Protein AF-0000000085123491 (afdb_homodimer)

InterPro domains:
  IPR000415 Nitroreductase-like [G3DSA:3.40.109.10] (1-186)
  IPR000415 Nitroreductase-like [SSF55469] (12-204)
  IPR012825 5,6-dimethylbenzimidazole synthase BluB [TIGR02476] (4-202)
  IPR029479 Nitroreductase [PF00881] (16-180)
  IPR050627 Nitroreductase/BluB [PTHR23026] (12-204)

pLDDT: mean 93.51, std 7.37, range [61.75, 98.94]

Radius of gyration: 20.5 Å; Cα contacts (8 Å, |Δi|>4): 809; chains: 2; bounding box: 44×56×48 Å

Sequence (414 aa):
MREFTSADIACLDEIIKARRDVRGNRFLDKKIDDETLDKLLQAACDAPSVGFSQPWKFVIVKDAKKRDEIYQDFLKENEKAKEIFKDKELYSKLKLEGIKESYLNIAVLYEKSDKRVLGQTSQKKMGEYSVVCAIQNFWLMARAHNIGVGWVSILKPKRVKKILNIEKNHKLIAYLTVGYVDEFLDEPELLTLDWEKRKSMKDIKVIMREFTSADIACLDEIIKARRDVRGNRFLDKKIDDETLDKLLQAACDAPSVGFSQPWKFVIVKDAKKRDEIYQDFLKENEKAKEIFKDKELYSKLKLEGIKESYLNIAVLYEKSDKRVLGQTSQKKMGEYSVVCAIQNFWLMARAHNIGVGWVSILKPKRVKKILNIEKNHKLIAYLTVGYVDEFLDEPELLTLDWEKRKSMKDIKVI

Organism: Arcobacter nitrofigilis (strain ATCC 33309 / DSM 7299 / CCUG 15893 / LMG 7604 / NCTC 12251 / CI) (NCBI:txid572480)

Nearest PDB structures (foldseek):
  2isj-assembly1_A  TM=9.603E-01  e=1.597E-22  Sinorhizobium meliloti
  5ko7-assembly1_B  TM=8.025E-01  e=4.232E-11  Haliscomenobacter hydrossis DSM 1100
  8cqs-assembly1_A  TM=6.657E-01  e=4.304E-07  Bacteroides thetaiotaomicron
  3hj9-assembly1_B  TM=6.552E-01  e=6.774E-06  Cupriavidus pinatubonensis JMP134
  7ly7-assembly1_B  TM=6.505E-01  e=2.384E-05  Thermoactinomyces vulgaris

Solvent-accessible surface area (backbone atoms only — not comparable to full-atom values): 22062 Å² total; per-residue (Å²): 115,95,79,56,46,72,67,50,38,51,49,48,50,52,46,48,60,58,51,57,74,42,45,38,94,35,48,32,99,44,85,78,53,69,68,60,52,48,52,28,51,48,43,17,68,48,35,66,31,53,61,58,56,68,35,45,35,38,36,54,45,68,54,63,67,58,39,49,55,48,45,51,44,26,52,57,42,44,53,57,46,46,65,72,41,60,86,42,80,55,57,80,67,61,55,73,49,20,66,75,49,23,56,32,32,35,43,33,25,29,47,66,67,94,58,91,46,58,36,36,81,55,30,66,60,40,51,53,47,20,34,36,26,15,50,43,36,23,49,48,45,28,36,30,71,56,28,38,39,15,78,57,39,44,38,53,62,71,57,53,34,60,73,67,67,54,58,87,66,45,43,80,74,44,38,32,22,34,24,33,44,80,68,60,65,88,55,56,63,50,51,76,62,64,69,42,74,87,81,52,68,75,78,27,54,39,117,111,94,79,58,46,73,66,51,37,50,48,50,52,50,45,50,61,58,49,57,75,44,45,38,92,33,47,32,98,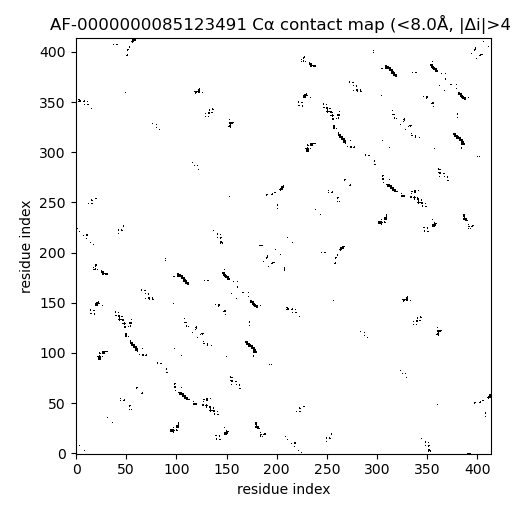42,86,77,52,68,68,60,52,48,52,28,52,49,43,16,70,49,35,67,32,52,62,59,56,67,35,45,35,38,36,53,45,69,55,64,67,59,37,48,54,48,44,52,44,26,53,58,43,43,53,56,47,46,66,74,40,60,86,43,81,55,56,81,66,61,55,73,50,21,65,75,47,22,55,33,31,35,43,32,26,28,47,68,68,95,57,90,45,59,37,37,81,55,31,67,61,41,50,55,46,19,35,35,24,13,50,42,37,22,50,48,46,28,35,30,70,56,28,38,38,16,76,58,39,44,38,53,61,71,57,51,32,58,76,68,68,54,59,86,65,45,43,78,74,45,38,32,22,33,23,33,43,80,68,61,66,90,55,57,64,51,52,74,62,64,71,42,74,86,82,52,68,75,77,27,52,41,118

Secondary structure (DSSP, 8-state):
-PPP-HHHHHHHHHHHHH--B--SS-B-S-PPPHHHHHHHHHHHHTS--GGG---EEEEEE--HHHHHHHHHHHHHHHHHHHHHTTT-GGGGG----HHHHSSEEEEEEEE--SS--TTTTT-TTHHHHHHHHHHHHHHHHHHHTTEEEEEE-SS-HHHHHHHHT--TTEEEEEEEEEEEBS---SS-HHHHTTSSPPPPHHHHEE-/-PPP-HHHHHHHHHHHHH--B--SS-B-S-PPPHHHHHHHHHHHHTS--GGG---EEEEEE--HHHHHHHHHHHHHHHHHHHHHTTT-GGGGG----HHHHSSEEEEEEEE--SS--TTTTT-TTHHHHHHHHHHHHHHHHHHHTTEEEEEE-SS-HHHHHHHHT--TTEEEEEEEEEEEBS---SS-HHHHTTSSPPPPHHHHEE-

Structure (mmCIF, N/CA/C/O backbone):
data_AF-0000000085123491-model_v1
#
loop_
_entity.id
_entity.type
_entity.pdbx_description
1 polymer 'Cob(II)yrinic acid a,c-diamide reductase'
#
loop_
_atom_site.group_PDB
_atom_site.id
_atom_site.type_symbol
_atom_site.label_atom_id
_atom_site.label_alt_id
_atom_site.label_comp_id
_atom_site.label_asym_id
_atom_site.label_entity_id
_atom_site.label_seq_id
_atom_site.pdbx_PDB_ins_code
_atom_site.Cartn_x
_atom_site.Cartn_y
_atom_site.Cartn_z
_atom_site.occupancy
_atom_site.B_iso_or_equiv
_atom_site.auth_seq_id
_atom_site.auth_comp_id
_atom_site.auth_asym_id
_atom_site.auth_atom_id
_atom_site.pdbx_PDB_model_num
ATOM 1 N N . MET A 1 1 ? -7.727 6.301 23.422 1 73.69 1 MET A N 1
ATOM 2 C CA . MET A 1 1 ? -7.062 5.801 22.219 1 73.69 1 MET A CA 1
ATOM 3 C C . MET A 1 1 ? -6.145 4.629 22.562 1 73.69 1 MET A C 1
ATOM 5 O O . MET A 1 1 ? -5.52 4.609 23.625 1 73.69 1 MET A O 1
ATOM 9 N N . ARG A 1 2 ? -6.305 3.611 21.719 1 82.94 2 ARG A N 1
ATOM 10 C CA . ARG A 1 2 ? -5.43 2.465 21.938 1 82.94 2 ARG A CA 1
ATOM 11 C C . ARG A 1 2 ? -3.965 2.852 21.766 1 82.94 2 ARG A C 1
ATOM 13 O O . ARG A 1 2 ? -3.594 3.455 20.75 1 82.94 2 ARG A O 1
ATOM 20 N N . GLU A 1 3 ? -3.145 2.633 22.812 1 93.56 3 GLU A N 1
ATOM 21 C CA . GLU A 1 3 ? -1.7 2.82 22.719 1 93.56 3 GLU A CA 1
ATOM 22 C C . GLU A 1 3 ? -0.986 1.492 22.484 1 93.56 3 GLU A C 1
ATOM 24 O O . GLU A 1 3 ? -1.314 0.484 23.109 1 93.56 3 GLU A O 1
ATOM 29 N N . PHE A 1 4 ? -0.039 1.528 21.625 1 98.12 4 PHE A N 1
ATOM 30 C CA . PHE A 1 4 ? 0.685 0.306 21.297 1 98.12 4 PHE A CA 1
ATOM 31 C C . PHE A 1 4 ? 2.029 0.264 22.016 1 98.12 4 PHE A C 1
ATOM 33 O O . PHE A 1 4 ? 2.619 1.308 22.297 1 98.12 4 PHE A O 1
ATOM 40 N N . THR A 1 5 ? 2.531 -0.949 22.281 1 98.19 5 THR A N 1
ATOM 41 C CA . THR A 1 5 ? 3.727 -1.178 23.078 1 98.19 5 THR A CA 1
ATOM 42 C C . THR A 1 5 ? 4.902 -1.584 22.203 1 98.19 5 THR A C 1
ATOM 44 O O . THR A 1 5 ? 4.742 -1.792 21 1 98.19 5 THR A O 1
ATOM 47 N N . SER A 1 6 ? 6.055 -1.712 22.891 1 98.25 6 SER A N 1
ATOM 48 C CA . SER A 1 6 ? 7.246 -2.18 22.188 1 98.25 6 SER A CA 1
ATOM 49 C C . SER A 1 6 ? 7.051 -3.594 21.641 1 98.25 6 SER A C 1
ATOM 51 O O . SER A 1 6 ? 7.59 -3.943 20.594 1 98.25 6 SER A O 1
ATOM 53 N N . ALA A 1 7 ? 6.254 -4.383 22.359 1 98.31 7 ALA A N 1
ATOM 54 C CA . ALA A 1 7 ? 5.957 -5.734 21.891 1 98.31 7 ALA A CA 1
ATOM 55 C C . ALA A 1 7 ? 5.105 -5.699 20.625 1 98.31 7 ALA A C 1
ATOM 57 O O . ALA A 1 7 ? 5.301 -6.508 19.719 1 98.31 7 ALA A O 1
ATOM 58 N N . ASP A 1 8 ? 4.145 -4.793 20.594 1 98.69 8 ASP A N 1
ATOM 59 C CA . ASP A 1 8 ? 3.318 -4.629 19.406 1 98.69 8 ASP A CA 1
ATOM 60 C C . ASP A 1 8 ? 4.164 -4.203 18.203 1 98.69 8 ASP A C 1
ATOM 62 O O . ASP A 1 8 ? 3.984 -4.711 17.094 1 98.69 8 ASP A O 1
ATOM 66 N N . ILE A 1 9 ? 5.07 -3.248 18.484 1 98.75 9 ILE A N 1
ATOM 67 C CA . ILE A 1 9 ? 5.973 -2.75 17.453 1 98.75 9 ILE A CA 1
ATOM 68 C C . ILE A 1 9 ? 6.816 -3.9 16.906 1 98.75 9 ILE A C 1
ATOM 70 O O . ILE A 1 9 ? 6.961 -4.055 15.695 1 98.75 9 ILE A O 1
ATOM 74 N N . ALA A 1 10 ? 7.34 -4.676 17.734 1 98.56 10 ALA A N 1
ATOM 75 C CA . ALA A 1 10 ? 8.164 -5.812 17.344 1 98.56 10 ALA A CA 1
ATOM 76 C C . ALA A 1 10 ? 7.359 -6.824 16.531 1 98.56 10 ALA A C 1
ATOM 78 O O . ALA A 1 10 ? 7.863 -7.387 15.555 1 98.56 10 ALA A O 1
ATOM 79 N N . CYS A 1 11 ? 6.152 -7.055 16.953 1 98.62 11 CYS A N 1
ATOM 80 C CA . CYS A 1 11 ? 5.266 -7.969 16.25 1 98.62 11 CYS A CA 1
ATOM 81 C C . CYS A 1 11 ? 5.035 -7.508 14.812 1 98.62 11 CYS A C 1
ATOM 83 O O . CYS A 1 11 ? 5.199 -8.289 13.875 1 98.62 11 CYS A O 1
ATOM 85 N N . LEU A 1 12 ? 4.691 -6.262 14.656 1 98.88 12 LEU A N 1
ATOM 86 C CA . LEU A 1 12 ? 4.469 -5.711 13.32 1 98.88 12 LEU A CA 1
ATOM 87 C C . LEU A 1 12 ? 5.75 -5.762 12.492 1 98.88 12 LEU A C 1
ATOM 89 O O . LEU A 1 12 ? 5.715 -6.121 11.312 1 98.88 12 LEU A O 1
ATOM 93 N N . ASP A 1 13 ? 6.812 -5.414 13.109 1 98.69 13 ASP A N 1
ATOM 94 C CA . ASP A 1 13 ? 8.102 -5.426 12.422 1 98.69 13 ASP A CA 1
ATOM 95 C C . ASP A 1 13 ? 8.422 -6.82 11.883 1 98.69 13 ASP A C 1
ATOM 97 O O . ASP A 1 13 ? 8.883 -6.961 10.75 1 98.69 13 ASP A O 1
ATOM 101 N N . GLU A 1 14 ? 8.211 -7.82 12.656 1 98.44 14 GLU A N 1
ATOM 102 C CA . GLU A 1 14 ? 8.484 -9.195 12.242 1 98.44 14 GLU A CA 1
ATOM 103 C C . GLU A 1 14 ? 7.582 -9.617 11.086 1 98.44 14 GLU A C 1
ATOM 105 O O . GLU A 1 14 ? 8.031 -10.281 10.148 1 98.44 14 GLU A O 1
ATOM 110 N N . ILE A 1 15 ? 6.328 -9.234 11.156 1 98.75 15 ILE A N 1
ATOM 111 C CA . ILE A 1 15 ? 5.395 -9.586 10.094 1 98.75 15 ILE A CA 1
ATOM 112 C C . ILE A 1 15 ? 5.816 -8.922 8.789 1 98.75 15 ILE A C 1
ATOM 114 O O . ILE A 1 15 ? 5.855 -9.57 7.738 1 98.75 15 ILE A O 1
ATOM 118 N N . ILE A 1 16 ? 6.141 -7.625 8.836 1 98.69 16 ILE A N 1
ATOM 119 C CA . ILE A 1 16 ? 6.562 -6.875 7.656 1 98.69 16 ILE A CA 1
ATOM 120 C C . ILE A 1 16 ? 7.816 -7.516 7.059 1 98.69 16 ILE A C 1
ATOM 122 O O . ILE A 1 16 ? 7.879 -7.762 5.852 1 98.69 16 ILE A O 1
ATOM 126 N N . LYS A 1 17 ? 8.758 -7.895 7.844 1 97.56 17 LYS A N 1
ATOM 127 C CA . LYS A 1 17 ? 10.031 -8.438 7.387 1 97.56 17 LYS A CA 1
ATOM 128 C C . LYS A 1 17 ? 9.859 -9.859 6.84 1 97.56 17 LYS A C 1
ATOM 130 O O . LYS A 1 17 ? 10.609 -10.289 5.965 1 97.56 17 LYS A O 1
ATOM 135 N N . ALA A 1 18 ? 8.891 -10.516 7.371 1 97.81 18 ALA A N 1
ATOM 136 C CA . ALA A 1 18 ? 8.695 -11.914 6.996 1 97.81 18 ALA A CA 1
ATOM 137 C C . ALA A 1 18 ? 7.809 -12.039 5.766 1 97.81 18 ALA A C 1
ATOM 139 O O . ALA A 1 18 ? 7.699 -13.117 5.176 1 97.81 18 ALA A O 1
ATOM 140 N N . ARG A 1 19 ? 7.148 -10.961 5.367 1 97.62 19 ARG A N 1
ATOM 141 C CA . ARG A 1 19 ? 6.312 -11 4.172 1 97.62 19 ARG A CA 1
ATOM 142 C C . ARG A 1 19 ? 7.148 -11.258 2.926 1 97.62 19 ARG A C 1
ATOM 144 O O . ARG A 1 19 ? 8.227 -10.68 2.76 1 97.62 19 ARG A O 1
ATOM 151 N N . ARG A 1 20 ? 6.691 -12.172 2.094 1 95.88 20 ARG A N 1
ATOM 152 C CA . ARG A 1 20 ? 7.379 -12.555 0.867 1 95.88 20 ARG A CA 1
ATOM 153 C C . ARG A 1 20 ? 6.406 -12.641 -0.304 1 95.88 20 ARG A C 1
ATOM 155 O O . ARG A 1 20 ? 5.234 -12.969 -0.119 1 95.88 20 ARG A O 1
ATOM 162 N N . ASP A 1 21 ? 6.914 -12.328 -1.438 1 95.62 21 ASP A N 1
ATOM 163 C CA . ASP A 1 21 ? 6.191 -12.68 -2.656 1 95.62 21 ASP A CA 1
ATOM 164 C C . ASP A 1 21 ? 6.391 -14.148 -3.008 1 95.62 21 ASP A C 1
ATOM 166 O O . ASP A 1 21 ? 7.52 -14.594 -3.236 1 95.62 21 ASP A O 1
ATOM 170 N N . VAL A 1 22 ? 5.305 -14.844 -3.006 1 93.94 22 VAL A N 1
ATOM 171 C CA . VAL A 1 22 ? 5.371 -16.25 -3.355 1 93.94 22 VAL A CA 1
ATOM 172 C C . VAL A 1 22 ? 5.07 -16.438 -4.84 1 93.94 22 VAL A C 1
ATOM 174 O O . VAL A 1 22 ? 3.928 -16.281 -5.273 1 93.94 22 VAL A O 1
ATOM 177 N N . ARG A 1 23 ? 5.922 -16.781 -5.617 1 86.88 23 ARG A N 1
ATOM 178 C CA . ARG A 1 23 ? 5.809 -16.781 -7.07 1 86.88 23 ARG A CA 1
ATOM 179 C C . ARG A 1 23 ? 5.363 -18.141 -7.594 1 86.88 23 ARG A C 1
ATOM 181 O O . ARG A 1 23 ? 4.832 -18.234 -8.703 1 86.88 23 ARG A O 1
ATOM 188 N N . GLY A 1 24 ? 5.605 -19.219 -6.793 1 84.38 24 GLY A N 1
ATOM 189 C CA . GLY A 1 24 ? 5.23 -20.562 -7.23 1 84.38 24 GLY A CA 1
ATOM 190 C C . GLY A 1 24 ? 6.02 -21.656 -6.543 1 84.38 24 GLY A C 1
ATOM 191 O O . GLY A 1 24 ? 6.91 -21.375 -5.734 1 84.38 24 GLY A O 1
ATOM 192 N N . ASN A 1 25 ? 5.535 -22.75 -6.789 1 84.88 25 ASN A N 1
ATOM 193 C CA . ASN A 1 25 ? 6.16 -24 -6.387 1 84.88 25 ASN A CA 1
ATOM 194 C C . ASN A 1 25 ? 6.164 -24.156 -4.871 1 84.88 25 ASN A C 1
ATOM 196 O O . ASN A 1 25 ? 6.906 -24.984 -4.332 1 84.88 25 ASN A O 1
ATOM 200 N N . ARG A 1 26 ? 5.438 -23.422 -4.266 1 91.25 26 ARG A N 1
ATOM 201 C CA . ARG A 1 26 ? 5.434 -23.516 -2.811 1 91.25 26 ARG A CA 1
ATOM 202 C C . ARG A 1 26 ? 4.02 -23.703 -2.273 1 91.25 26 ARG A C 1
ATOM 204 O O . ARG A 1 26 ? 3.836 -24.062 -1.106 1 91.25 26 ARG A O 1
ATOM 211 N N . PHE A 1 27 ? 3.049 -23.469 -3.098 1 95.69 27 PHE A N 1
ATOM 212 C CA . PHE A 1 27 ? 1.667 -23.516 -2.633 1 95.69 27 PHE A CA 1
ATOM 213 C C . PHE A 1 27 ? 1.24 -24.953 -2.324 1 95.69 27 PHE A C 1
ATOM 215 O O . PHE A 1 27 ? 1.583 -25.875 -3.061 1 95.69 27 PHE A O 1
ATOM 222 N N . LEU A 1 28 ? 0.552 -25.078 -1.277 1 96.38 28 LEU A N 1
ATOM 223 C CA . LEU A 1 28 ? 0.005 -26.359 -0.84 1 96.38 28 LEU A CA 1
ATOM 224 C C . LEU A 1 28 ? -1.444 -26.516 -1.289 1 96.38 28 LEU A C 1
ATOM 226 O O . LEU A 1 28 ? -2.133 -25.516 -1.53 1 96.38 28 LEU A O 1
ATOM 230 N N . ASP A 1 29 ? -1.824 -27.75 -1.394 1 94.56 29 ASP A N 1
ATOM 231 C CA . ASP A 1 29 ? -3.23 -28.047 -1.649 1 94.56 29 ASP A CA 1
ATOM 232 C C . ASP A 1 29 ? -4.047 -28 -0.359 1 94.56 29 ASP A C 1
ATOM 234 O O . ASP A 1 29 ? -4.434 -29.031 0.178 1 94.56 29 ASP A O 1
ATOM 238 N N . LYS A 1 30 ? -4.246 -26.922 0.149 1 97.19 30 LYS A N 1
ATOM 239 C CA . LYS A 1 30 ? -4.988 -26.656 1.38 1 97.19 30 LYS A CA 1
ATOM 240 C C . LYS A 1 30 ? -5.949 -25.484 1.204 1 97.19 30 LYS A C 1
ATOM 242 O O . LYS A 1 30 ? -5.559 -24.422 0.718 1 97.19 30 LYS A O 1
ATOM 247 N N . LYS A 1 31 ? -7.141 -25.734 1.614 1 97.69 31 LYS A N 1
ATOM 248 C CA . LYS A 1 31 ? -8.188 -24.719 1.434 1 97.69 31 LYS A CA 1
ATOM 249 C C . LYS A 1 31 ? -8.039 -23.594 2.445 1 97.69 31 LYS A C 1
ATOM 251 O O . LYS A 1 31 ? -7.605 -23.812 3.574 1 97.69 31 LYS A O 1
ATOM 256 N N . ILE A 1 32 ? -8.352 -22.438 1.989 1 98.19 32 ILE A N 1
ATOM 257 C CA . ILE A 1 32 ? -8.586 -21.312 2.887 1 98.19 32 ILE A CA 1
ATOM 258 C C . ILE A 1 32 ? -10.078 -21.188 3.191 1 98.19 32 ILE A C 1
ATOM 260 O O . ILE A 1 32 ? -10.891 -21.031 2.279 1 98.19 32 ILE A O 1
ATOM 264 N N . ASP A 1 33 ? -10.422 -21.266 4.418 1 97.69 33 ASP A N 1
ATOM 265 C CA . ASP A 1 33 ? -11.836 -21.188 4.75 1 97.69 33 ASP A CA 1
ATOM 266 C C . ASP A 1 33 ? -12.367 -19.766 4.586 1 97.69 33 ASP A C 1
ATOM 268 O O . ASP A 1 33 ? -11.594 -18.797 4.621 1 97.69 33 ASP A O 1
ATOM 272 N N . ASP A 1 34 ? -13.633 -19.672 4.477 1 96.06 34 ASP A N 1
ATOM 273 C CA . ASP A 1 34 ? -14.273 -18.391 4.184 1 96.06 34 ASP A CA 1
ATOM 274 C C . ASP A 1 34 ? -14.016 -17.375 5.297 1 96.06 34 ASP A C 1
ATOM 276 O O . ASP A 1 34 ? -13.852 -16.188 5.035 1 96.06 34 ASP A O 1
ATOM 280 N N . GLU A 1 35 ? -14.047 -17.797 6.465 1 97.44 35 GLU A N 1
ATOM 281 C CA . GLU A 1 35 ? -13.828 -16.906 7.594 1 97.44 35 GLU A CA 1
ATOM 282 C C . GLU A 1 35 ? -12.445 -16.25 7.52 1 97.44 35 GLU A C 1
ATOM 284 O O . GLU A 1 35 ? -12.305 -15.047 7.727 1 97.44 35 GLU A O 1
ATOM 289 N N . THR A 1 36 ? -11.438 -17.125 7.273 1 98.12 36 THR A N 1
ATOM 290 C CA . THR A 1 36 ? -10.078 -16.609 7.137 1 98.12 36 THR A CA 1
ATOM 291 C C . THR A 1 36 ? -9.977 -15.641 5.969 1 98.12 36 THR A C 1
ATOM 293 O O . THR A 1 36 ? -9.406 -14.555 6.105 1 98.12 36 THR A O 1
ATOM 296 N N . LEU A 1 37 ? -10.555 -15.984 4.836 1 97.81 37 LEU A N 1
ATOM 297 C CA . LEU A 1 37 ? -10.523 -15.102 3.68 1 97.81 37 LEU A CA 1
ATOM 298 C C . LEU A 1 37 ? -11.203 -13.773 3.998 1 97.81 37 LEU A C 1
ATOM 300 O O . LEU A 1 37 ? -10.711 -12.711 3.611 1 97.81 37 LEU A O 1
ATOM 304 N N . ASP A 1 38 ? -12.289 -13.812 4.719 1 97.19 38 ASP A N 1
ATOM 305 C CA . ASP A 1 38 ? -13 -12.602 5.09 1 97.19 38 ASP A CA 1
ATOM 306 C C . ASP A 1 38 ? -12.141 -11.711 5.984 1 97.19 38 ASP A C 1
ATOM 308 O O . ASP A 1 38 ? -12.18 -10.484 5.863 1 97.19 38 ASP A O 1
ATOM 312 N N . LYS A 1 39 ? -11.406 -12.305 6.863 1 97.75 39 LYS A N 1
ATOM 313 C CA . LYS A 1 39 ? -10.508 -11.539 7.727 1 97.75 39 LYS A CA 1
ATOM 314 C C . LYS A 1 39 ? -9.422 -10.836 6.914 1 97.75 39 LYS A C 1
ATOM 316 O O . LYS A 1 39 ? -9.078 -9.688 7.191 1 97.75 39 LYS A O 1
ATOM 321 N N . LEU A 1 40 ? -8.922 -11.57 5.93 1 98.75 40 LEU A N 1
ATOM 322 C CA . LEU A 1 40 ? -7.918 -10.969 5.062 1 98.75 40 LEU A CA 1
ATOM 323 C C . LEU A 1 40 ? -8.5 -9.797 4.281 1 98.75 40 LEU A C 1
ATOM 325 O O . LEU A 1 40 ? -7.883 -8.734 4.191 1 98.75 40 LEU A O 1
ATOM 329 N N . LEU A 1 41 ? -9.695 -9.945 3.758 1 98.5 41 LEU A N 1
ATOM 330 C CA . LEU A 1 41 ? -10.352 -8.906 2.98 1 98.5 41 LEU A CA 1
ATOM 331 C C . LEU A 1 41 ? -10.758 -7.738 3.873 1 98.5 41 LEU A C 1
ATOM 333 O O . LEU A 1 41 ? -10.711 -6.582 3.447 1 98.5 41 LEU A O 1
ATOM 337 N N . GLN A 1 42 ? -11.164 -8.016 5.059 1 97.94 42 GLN A N 1
ATOM 338 C CA . GLN A 1 42 ? -11.492 -6.949 5.992 1 97.94 42 GLN A CA 1
ATOM 339 C C . GLN A 1 42 ? -10.273 -6.078 6.289 1 97.94 42 GLN A C 1
ATOM 341 O O . GLN A 1 42 ? -10.383 -4.852 6.348 1 97.94 42 GLN A O 1
ATOM 346 N N . ALA A 1 43 ? -9.133 -6.746 6.527 1 98.62 43 ALA A N 1
ATOM 347 C CA . ALA A 1 43 ? -7.902 -5.98 6.719 1 98.62 43 ALA A CA 1
ATOM 348 C C . ALA A 1 43 ? -7.637 -5.062 5.531 1 98.62 43 ALA A C 1
ATOM 350 O O . ALA A 1 43 ? -7.242 -3.906 5.707 1 98.62 43 ALA A O 1
ATOM 351 N N . ALA A 1 44 ? -7.863 -5.566 4.34 1 98.75 44 ALA A N 1
ATOM 352 C CA . ALA A 1 44 ? -7.719 -4.754 3.137 1 98.75 44 ALA A CA 1
ATOM 353 C C . ALA A 1 44 ? -8.633 -3.533 3.186 1 98.75 44 ALA A C 1
ATOM 355 O O . ALA A 1 44 ? -8.203 -2.414 2.902 1 98.75 44 ALA A O 1
ATOM 356 N N . CYS A 1 45 ? -9.812 -3.676 3.621 1 97.44 45 CYS A N 1
ATOM 357 C CA . CYS A 1 45 ? -10.844 -2.646 3.58 1 97.44 45 CYS A CA 1
ATOM 358 C C . CYS A 1 45 ? -10.625 -1.61 4.676 1 97.44 45 CYS A C 1
ATOM 360 O O . CYS A 1 45 ? -11.211 -0.526 4.637 1 97.44 45 CYS A O 1
ATOM 362 N N . ASP A 1 46 ? -9.789 -1.928 5.613 1 97.88 46 ASP A N 1
ATOM 363 C CA . ASP A 1 46 ? -9.453 -0.977 6.668 1 97.88 46 ASP A CA 1
ATOM 364 C C . ASP A 1 46 ? -8.305 -0.066 6.242 1 97.88 46 ASP A C 1
ATOM 366 O O . ASP A 1 46 ? -7.801 0.726 7.047 1 97.88 46 ASP A O 1
ATOM 370 N N . ALA A 1 47 ? -7.887 -0.17 4.992 1 98.44 47 ALA A N 1
ATOM 371 C CA . ALA A 1 47 ? -6.844 0.696 4.449 1 98.44 47 ALA A CA 1
ATOM 372 C C . ALA A 1 47 ? -7.328 2.139 4.344 1 98.44 47 ALA A C 1
ATOM 374 O O . ALA A 1 47 ? -8.531 2.396 4.336 1 98.44 47 ALA A O 1
ATOM 375 N N . PRO A 1 48 ? -6.398 3.066 4.355 1 97.94 48 PRO A N 1
ATOM 376 C CA . PRO A 1 48 ? -6.801 4.43 4 1 97.94 48 PRO A CA 1
ATOM 377 C C . PRO A 1 48 ? -7.293 4.543 2.561 1 97.94 48 PRO A C 1
ATOM 379 O O . PRO A 1 48 ? -6.859 3.777 1.694 1 97.94 48 PRO A O 1
ATOM 382 N N . SER A 1 49 ? -8.18 5.426 2.35 1 97.5 49 SER A N 1
ATOM 383 C CA . SER A 1 49 ? -8.625 5.738 0.994 1 97.5 49 SER A CA 1
ATOM 384 C C . SER A 1 49 ? -8.93 7.223 0.84 1 97.5 49 SER A C 1
ATOM 386 O O . SER A 1 49 ? -9.531 7.836 1.727 1 97.5 49 SER A O 1
ATOM 388 N N . VAL A 1 50 ? -8.445 7.781 -0.247 1 96.56 50 VAL A N 1
ATOM 389 C CA . VAL A 1 50 ? -8.625 9.203 -0.538 1 96.56 50 VAL A CA 1
ATOM 390 C C . VAL A 1 50 ? -10.117 9.555 -0.49 1 96.56 50 VAL A C 1
ATOM 392 O O . VAL A 1 50 ? -10.938 8.867 -1.096 1 96.56 50 VAL A O 1
ATOM 395 N N . GLY A 1 51 ? -10.414 10.531 0.389 1 92.56 51 GLY A N 1
ATOM 396 C CA . GLY A 1 51 ? -11.797 10.969 0.502 1 92.56 51 GLY A CA 1
ATOM 397 C C . GLY A 1 51 ? -12.703 9.914 1.11 1 92.56 51 GLY A C 1
ATOM 398 O O . GLY A 1 51 ? -13.914 9.922 0.888 1 92.56 51 GLY A O 1
ATOM 399 N N . PHE A 1 52 ? -12.086 8.898 1.778 1 94.12 52 PHE A N 1
ATOM 400 C CA . PHE A 1 52 ? -12.836 7.77 2.309 1 94.12 52 PHE A CA 1
ATOM 401 C C . PHE A 1 52 ? -13.672 7.109 1.217 1 94.12 52 PHE A C 1
ATOM 403 O O . PHE A 1 52 ? -14.82 6.738 1.447 1 94.12 52 PHE A O 1
ATOM 410 N N . SER A 1 53 ? -13.094 6.973 0.036 1 95 53 SER A N 1
ATOM 411 C CA . SER A 1 53 ? -13.797 6.516 -1.16 1 95 53 SER A CA 1
ATOM 412 C C . SER A 1 53 ? -13.914 4.996 -1.188 1 95 53 SER A C 1
ATOM 414 O O . SER A 1 53 ? -14.781 4.449 -1.866 1 95 53 SER A O 1
ATOM 416 N N . GLN A 1 54 ? -13.039 4.246 -0.514 1 96.81 54 GLN A N 1
ATOM 417 C CA . GLN A 1 54 ? -13.055 2.785 -0.475 1 96.81 54 GLN A CA 1
ATOM 418 C C . GLN A 1 54 ? -13.227 2.199 -1.874 1 96.81 54 GLN A C 1
ATOM 420 O O . GLN A 1 54 ? -14.109 1.367 -2.1 1 96.81 54 GLN A O 1
ATOM 425 N N . PRO A 1 55 ? -12.297 2.564 -2.766 1 97.44 55 PRO A N 1
ATOM 426 C CA . PRO A 1 55 ? -12.523 2.318 -4.191 1 97.44 55 PRO A CA 1
ATOM 427 C C . PRO A 1 55 ? -12.055 0.933 -4.633 1 97.44 55 PRO A C 1
ATOM 429 O O . PRO A 1 55 ? -11.602 0.761 -5.766 1 97.44 55 PRO A O 1
ATOM 432 N N . TRP A 1 56 ? -12.07 -0.036 -3.842 1 98.12 56 TRP A N 1
ATOM 433 C CA . TRP A 1 56 ? -11.523 -1.354 -4.133 1 98.12 56 TRP A CA 1
ATOM 434 C C . TRP A 1 56 ? -12.633 -2.369 -4.379 1 98.12 56 TRP A C 1
ATOM 436 O O . TRP A 1 56 ? -13.68 -2.324 -3.729 1 98.12 56 TRP A O 1
ATOM 446 N N . LYS A 1 57 ? -12.406 -3.24 -5.336 1 98 57 LYS A N 1
ATOM 447 C CA . LYS A 1 57 ? -13.172 -4.461 -5.574 1 98 57 LYS A CA 1
ATOM 448 C C . LYS A 1 57 ? -12.25 -5.68 -5.645 1 98 57 LYS A C 1
ATOM 450 O O . LYS A 1 57 ? -11.156 -5.609 -6.207 1 98 57 LYS A O 1
ATOM 455 N N . PHE A 1 58 ? -12.703 -6.742 -5.113 1 98.62 58 PHE A N 1
ATOM 456 C CA . PHE A 1 58 ? -11.953 -7.992 -5.109 1 98.62 58 PHE A CA 1
ATOM 457 C C . PHE A 1 58 ? -12.711 -9.086 -5.855 1 98.62 58 PHE A C 1
ATOM 459 O O . PHE A 1 58 ? -13.758 -9.547 -5.391 1 98.62 58 PHE A O 1
ATOM 466 N N . VAL A 1 59 ? -12.195 -9.484 -6.957 1 98.5 59 VAL A N 1
ATOM 467 C CA . VAL A 1 59 ? -12.781 -10.578 -7.727 1 98.5 59 VAL A CA 1
ATOM 468 C C . VAL A 1 59 ? -12.086 -11.891 -7.371 1 98.5 59 VAL A C 1
ATOM 470 O O . VAL A 1 59 ? -10.922 -12.102 -7.734 1 98.5 59 VAL A O 1
ATOM 473 N N . ILE A 1 60 ? -12.773 -12.758 -6.723 1 98.38 60 ILE A N 1
ATOM 474 C CA . ILE A 1 60 ? -12.227 -14.055 -6.348 1 98.38 60 ILE A CA 1
ATOM 475 C C . ILE A 1 60 ? -12.305 -15.016 -7.535 1 98.38 60 ILE A C 1
ATOM 477 O O . ILE A 1 60 ? -13.375 -15.219 -8.102 1 98.38 60 ILE A O 1
ATOM 481 N N . VAL A 1 61 ? -11.18 -15.602 -7.93 1 98 61 VAL A N 1
ATOM 482 C CA . VAL A 1 61 ? -11.094 -16.469 -9.094 1 98 61 VAL A CA 1
ATOM 483 C C . VAL A 1 61 ? -10.695 -17.875 -8.648 1 98 61 VAL A C 1
ATOM 485 O O . VAL A 1 61 ? -9.516 -18.156 -8.414 1 98 61 VAL A O 1
ATOM 488 N N . LYS A 1 62 ? -11.594 -18.766 -8.68 1 96 62 LYS A N 1
ATOM 489 C CA . LYS A 1 62 ? -11.344 -20.172 -8.328 1 96 62 LYS A CA 1
ATOM 490 C C . LYS A 1 62 ? -11.531 -21.078 -9.539 1 96 62 LYS A C 1
ATOM 492 O O . LYS A 1 62 ? -11.062 -22.219 -9.539 1 96 62 LYS A O 1
ATOM 497 N N . ASP A 1 63 ? -12.18 -20.531 -10.547 1 95.75 63 ASP A N 1
ATOM 498 C CA . ASP A 1 63 ? -12.477 -21.297 -11.75 1 95.75 63 ASP A CA 1
ATOM 499 C C . ASP A 1 63 ? -11.195 -21.719 -12.469 1 95.75 63 ASP A C 1
ATOM 501 O O . ASP A 1 63 ? -10.398 -20.859 -12.875 1 95.75 63 ASP A O 1
ATOM 505 N N . ALA A 1 64 ? -11.055 -22.984 -12.68 1 95.69 64 ALA A N 1
ATOM 506 C CA . ALA A 1 64 ? -9.82 -23.516 -13.258 1 95.69 64 ALA A CA 1
ATOM 507 C C . ALA A 1 64 ? -9.648 -23.062 -14.703 1 95.69 64 ALA A C 1
ATOM 509 O O . ALA A 1 64 ? -8.523 -22.828 -15.148 1 95.69 64 ALA A O 1
ATOM 510 N N . LYS A 1 65 ? -10.711 -22.984 -15.422 1 97.5 65 LYS A N 1
ATOM 511 C CA . LYS A 1 65 ? -10.625 -22.578 -16.828 1 97.5 65 LYS A CA 1
ATOM 512 C C . LYS A 1 65 ? -10.141 -21.141 -16.953 1 97.5 65 LYS A C 1
ATOM 514 O O . LYS A 1 65 ? -9.273 -20.828 -17.781 1 97.5 65 LYS A O 1
ATOM 519 N N . LYS A 1 66 ? -10.727 -20.25 -16.156 1 97.56 66 LYS A N 1
ATOM 520 C CA . LYS A 1 66 ? -10.297 -18.844 -16.172 1 97.56 66 LYS A CA 1
ATOM 521 C C . LYS A 1 66 ? -8.836 -18.719 -15.758 1 97.56 66 LYS A C 1
ATOM 523 O O . LYS A 1 66 ? -8.07 -17.969 -16.375 1 97.56 66 LYS A O 1
ATOM 528 N N . ARG A 1 67 ? -8.477 -19.438 -14.742 1 97.31 67 ARG A N 1
ATOM 529 C CA . ARG A 1 67 ? -7.09 -19.391 -14.289 1 97.31 67 ARG A CA 1
ATOM 530 C C . ARG A 1 67 ? -6.141 -19.906 -15.359 1 97.31 67 ARG A C 1
ATOM 532 O O . ARG A 1 67 ? -5.023 -19.406 -15.508 1 97.31 67 ARG A O 1
ATOM 539 N N . ASP A 1 68 ? -6.547 -20.906 -16.062 1 97.38 68 ASP A N 1
ATOM 540 C CA . ASP A 1 68 ? -5.738 -21.422 -17.172 1 97.38 68 ASP A CA 1
ATOM 541 C C . ASP A 1 68 ? -5.559 -20.359 -18.266 1 97.38 68 ASP A C 1
ATOM 543 O O . ASP A 1 68 ? -4.469 -20.219 -18.812 1 97.38 68 ASP A O 1
ATOM 547 N N . GLU A 1 69 ? -6.633 -19.688 -18.578 1 98.19 69 GLU A N 1
ATOM 548 C CA . GLU A 1 69 ? -6.547 -18.609 -19.562 1 98.19 69 GLU A CA 1
ATOM 549 C C . GLU A 1 69 ? -5.59 -17.516 -19.109 1 98.19 69 GLU A C 1
ATOM 551 O O . GLU A 1 69 ? -4.816 -16.984 -19.922 1 98.19 69 GLU A O 1
ATOM 556 N N . ILE A 1 70 ? -5.664 -17.172 -17.891 1 97.75 70 ILE A N 1
ATOM 557 C CA . ILE A 1 70 ? -4.762 -16.156 -17.344 1 97.75 70 ILE A CA 1
ATOM 558 C C . ILE A 1 70 ? -3.324 -16.672 -17.391 1 97.75 70 ILE A C 1
ATOM 560 O O . ILE A 1 70 ? -2.4 -15.93 -17.719 1 97.75 70 ILE A O 1
ATOM 564 N N . TYR A 1 71 ? -3.195 -17.922 -17.062 1 96.81 71 TYR A N 1
ATOM 565 C CA . TYR A 1 71 ? -1.874 -18.531 -17.125 1 96.81 71 TYR A CA 1
ATOM 566 C C . TYR A 1 71 ? -1.308 -18.484 -18.531 1 96.81 71 TYR A C 1
ATOM 568 O O . TYR A 1 71 ? -0.113 -18.25 -18.719 1 96.81 71 TYR A O 1
ATOM 576 N N . GLN A 1 72 ? -2.115 -18.703 -19.516 1 97 72 GLN A N 1
ATOM 577 C CA . GLN A 1 72 ? -1.666 -18.609 -20.891 1 97 72 GLN A CA 1
ATOM 578 C C . GLN A 1 72 ? -1.211 -17.188 -21.234 1 97 72 GLN A C 1
ATOM 580 O O . GLN A 1 72 ? -0.243 -17 -21.984 1 97 72 GLN A O 1
ATOM 585 N N . ASP A 1 73 ? -1.925 -16.219 -20.75 1 96.38 73 ASP A N 1
ATOM 586 C CA . ASP A 1 73 ? -1.499 -14.836 -20.922 1 96.38 73 ASP A CA 1
ATOM 587 C C . ASP A 1 73 ? -0.134 -14.594 -20.281 1 96.38 73 ASP A C 1
ATOM 589 O O . ASP A 1 73 ? 0.72 -13.922 -20.875 1 96.38 73 ASP A O 1
ATOM 593 N N . PHE A 1 74 ? 0.031 -15.125 -19.156 1 95.5 74 PHE A N 1
ATOM 594 C CA . PHE A 1 74 ? 1.314 -15.047 -18.469 1 95.5 74 PHE A CA 1
ATOM 595 C C . PHE A 1 74 ? 2.428 -15.625 -19.344 1 95.5 74 PHE A C 1
ATOM 597 O O . PHE A 1 74 ? 3.492 -15.023 -19.484 1 95.5 74 PHE A O 1
ATOM 604 N N . LEU A 1 75 ? 2.174 -16.797 -19.859 1 94 75 LEU A N 1
ATOM 605 C CA . LEU A 1 75 ? 3.182 -17.438 -20.688 1 94 75 LEU A CA 1
ATOM 606 C C . LEU A 1 75 ? 3.578 -16.562 -21.859 1 94 75 LEU A C 1
ATOM 608 O O . LEU A 1 75 ? 4.762 -16.438 -22.172 1 94 75 LEU A O 1
ATOM 612 N N . LYS A 1 76 ? 2.617 -15.977 -22.469 1 94.5 76 LYS A N 1
ATOM 613 C CA . LYS A 1 76 ? 2.875 -15.094 -23.609 1 94.5 76 LYS A CA 1
ATOM 614 C C . LYS A 1 76 ? 3.713 -13.891 -23.188 1 94.5 76 LYS A C 1
ATOM 616 O O . LYS A 1 76 ? 4.703 -13.562 -23.844 1 94.5 76 LYS A O 1
ATOM 621 N N . GLU A 1 77 ? 3.316 -13.258 -22.109 1 93.75 77 GLU A N 1
ATOM 622 C CA . GLU A 1 77 ? 4.047 -12.086 -21.625 1 93.75 77 GLU A CA 1
ATOM 623 C C . GLU A 1 77 ? 5.434 -12.469 -21.125 1 93.75 77 GLU A C 1
ATOM 625 O O . GLU A 1 77 ? 6.383 -11.695 -21.266 1 93.75 77 GLU A O 1
ATOM 630 N N . ASN A 1 78 ? 5.465 -13.617 -20.516 1 92.12 78 ASN A N 1
ATOM 631 C CA . ASN A 1 78 ? 6.75 -14.102 -20.016 1 92.12 78 ASN A CA 1
ATOM 632 C C . ASN A 1 78 ? 7.738 -14.352 -21.156 1 92.12 78 ASN A C 1
ATOM 634 O O . ASN A 1 78 ? 8.945 -14.156 -20.984 1 92.12 78 ASN A O 1
ATOM 638 N N . GLU A 1 79 ? 7.301 -14.828 -22.219 1 91.56 79 GLU A N 1
ATOM 639 C CA . GLU A 1 79 ? 8.164 -15.016 -23.375 1 91.56 79 GLU A CA 1
ATOM 640 C C . GLU A 1 79 ? 8.75 -13.688 -23.859 1 91.56 79 GLU A C 1
ATOM 642 O O . GLU A 1 79 ? 9.93 -13.617 -24.203 1 91.56 79 GLU A O 1
ATOM 647 N N . LYS A 1 80 ? 7.957 -12.688 -23.906 1 91 80 LYS A N 1
ATOM 648 C CA . LYS A 1 80 ? 8.438 -11.359 -24.266 1 91 80 LYS A CA 1
ATOM 649 C C . LYS A 1 80 ? 9.5 -10.875 -23.281 1 91 80 LYS A C 1
ATOM 651 O O . LYS A 1 80 ? 10.516 -10.312 -23.688 1 91 80 LYS A O 1
ATOM 656 N N . ALA A 1 81 ? 9.18 -11.094 -22.016 1 88.75 81 ALA A N 1
ATOM 657 C CA . ALA A 1 81 ? 10.102 -10.672 -20.969 1 88.75 81 ALA A CA 1
ATOM 658 C C . ALA A 1 81 ? 11.43 -11.414 -21.078 1 88.75 81 ALA A C 1
ATOM 660 O O . ALA A 1 81 ? 12.492 -10.844 -20.828 1 88.75 81 ALA A O 1
ATOM 661 N N . LYS A 1 82 ? 11.32 -12.648 -21.375 1 88.19 82 LYS A N 1
ATOM 662 C CA . LYS A 1 82 ? 12.523 -13.469 -21.547 1 88.19 82 LYS A CA 1
ATOM 663 C C . LYS A 1 82 ? 13.461 -12.867 -22.578 1 88.19 82 LYS A C 1
ATOM 665 O O . LYS A 1 82 ? 14.68 -12.883 -22.406 1 88.19 82 LYS A O 1
ATOM 670 N N . GLU A 1 83 ? 12.938 -12.312 -23.609 1 89.06 83 GLU A N 1
ATOM 671 C CA . GLU A 1 83 ? 13.734 -11.688 -24.656 1 89.06 83 GLU A CA 1
ATOM 672 C C . GLU A 1 83 ? 14.383 -10.391 -24.156 1 89.06 83 GLU A C 1
ATOM 674 O O . GLU A 1 83 ? 15.516 -10.078 -24.531 1 89.06 83 GLU A O 1
ATOM 679 N N . ILE A 1 84 ? 13.688 -9.773 -23.391 1 87.31 84 ILE A N 1
ATOM 680 C CA . ILE A 1 84 ? 14.148 -8.484 -22.875 1 87.31 84 ILE A CA 1
ATOM 681 C C . ILE A 1 84 ? 15.258 -8.711 -21.844 1 87.31 84 ILE A C 1
ATOM 683 O O . ILE A 1 84 ? 16.234 -7.957 -21.781 1 87.31 84 ILE A O 1
ATOM 687 N N . PHE A 1 85 ? 15.055 -9.75 -21.047 1 87.38 85 PHE A N 1
ATOM 688 C CA . PHE A 1 85 ? 16 -10.016 -19.969 1 87.38 85 PHE A CA 1
ATOM 689 C C . PHE A 1 85 ? 16.922 -11.172 -20.344 1 87.38 85 PHE A C 1
ATOM 691 O O . PHE A 1 85 ? 17.391 -11.906 -19.469 1 87.38 85 PHE A O 1
ATOM 698 N N . LYS A 1 86 ? 17.172 -11.398 -21.562 1 82.38 86 LYS A N 1
ATOM 699 C CA . LYS A 1 86 ? 17.953 -12.516 -22.078 1 82.38 86 LYS A CA 1
ATOM 700 C C . LYS A 1 86 ? 19.375 -12.523 -21.5 1 82.38 86 LYS A C 1
ATOM 702 O O . LYS A 1 86 ? 20 -13.578 -21.406 1 82.38 86 LYS A O 1
ATOM 707 N N . ASP A 1 87 ? 19.797 -11.336 -21.109 1 78.69 87 ASP A N 1
ATOM 708 C CA . ASP A 1 87 ? 21.156 -11.242 -20.578 1 78.69 87 ASP A CA 1
ATOM 709 C C . ASP A 1 87 ? 21.188 -11.586 -19.094 1 78.69 87 ASP A C 1
ATOM 711 O O . ASP A 1 87 ? 22.266 -11.703 -18.5 1 78.69 87 ASP A O 1
ATOM 715 N N . LYS A 1 88 ? 20 -11.742 -18.594 1 74 88 LYS A N 1
ATOM 716 C CA . LYS A 1 88 ? 19.938 -12.133 -17.188 1 74 88 LYS A CA 1
ATOM 717 C C . LYS A 1 88 ? 19.812 -13.641 -17.047 1 74 88 LYS A C 1
ATOM 719 O O . LYS A 1 88 ? 18.734 -14.203 -17.234 1 74 88 LYS A O 1
ATOM 724 N N . GLU A 1 89 ? 20.797 -14.305 -16.734 1 67.06 89 GLU A N 1
ATOM 725 C CA . GLU A 1 89 ? 20.891 -15.758 -16.672 1 67.06 89 GLU A CA 1
ATOM 726 C C . GLU A 1 89 ? 19.812 -16.344 -15.75 1 67.06 89 GLU A C 1
ATOM 728 O O . GLU A 1 89 ? 19.359 -17.469 -15.961 1 67.06 89 GLU A O 1
ATOM 733 N N . LEU A 1 90 ? 19.297 -15.445 -14.969 1 67 90 LEU A N 1
ATOM 734 C CA . LEU A 1 90 ? 18.453 -15.969 -13.891 1 67 90 LEU A CA 1
ATOM 735 C C . LEU A 1 90 ? 16.984 -15.93 -14.289 1 67 90 LEU A C 1
ATOM 737 O O . LEU A 1 90 ? 16.141 -16.531 -13.625 1 67 90 LEU A O 1
ATOM 741 N N . TYR A 1 91 ? 16.719 -15.422 -15.312 1 74.75 91 TYR A N 1
ATOM 742 C CA . TYR A 1 91 ? 15.32 -15.344 -15.719 1 74.75 91 TYR A CA 1
ATOM 743 C C . TYR A 1 91 ? 14.711 -16.734 -15.867 1 74.75 91 TYR A C 1
ATOM 745 O O . TYR A 1 91 ? 13.562 -16.969 -15.477 1 74.75 91 TYR A O 1
ATOM 753 N N . SER A 1 92 ? 15.477 -17.594 -16.344 1 62.75 92 SER A N 1
ATOM 754 C CA . SER A 1 92 ? 15.023 -18.953 -16.625 1 62.75 92 SER A CA 1
ATOM 755 C C . SER A 1 92 ? 14.695 -19.703 -15.336 1 62.75 92 SER A C 1
ATOM 757 O O . SER A 1 92 ? 13.984 -20.703 -15.367 1 62.75 92 SER A O 1
ATOM 759 N N . LYS A 1 93 ? 15.125 -19.109 -14.367 1 66.75 93 LYS A N 1
ATOM 760 C CA . LYS A 1 93 ? 14.922 -19.781 -13.086 1 66.75 93 LYS A CA 1
ATOM 761 C C . LYS A 1 93 ? 13.648 -19.281 -12.406 1 66.75 93 LYS A C 1
ATOM 763 O O . LYS A 1 93 ? 13.234 -19.812 -11.375 1 66.75 93 LYS A O 1
ATOM 768 N N . LEU A 1 94 ? 13.148 -18.344 -13.062 1 69.38 94 LEU A N 1
ATOM 769 C CA . LEU A 1 94 ? 11.953 -17.781 -12.445 1 69.38 94 LEU A CA 1
ATOM 770 C C . LEU A 1 94 ? 10.758 -18.719 -12.625 1 69.38 94 LEU A C 1
ATOM 772 O O . LEU A 1 94 ? 10.508 -19.219 -13.727 1 69.38 94 LEU A O 1
ATOM 776 N N . LYS A 1 95 ? 10.305 -19.203 -11.523 1 67.06 95 LYS A N 1
ATOM 777 C CA . LYS A 1 95 ? 9.117 -20.047 -11.508 1 67.06 95 LYS A CA 1
ATOM 778 C C . LYS A 1 95 ? 7.871 -19.25 -11.172 1 67.06 95 LYS A C 1
ATOM 780 O O . LYS A 1 95 ? 7.793 -18.625 -10.109 1 67.06 95 LYS A O 1
ATOM 785 N N . LEU A 1 96 ? 7.043 -19.312 -12.062 1 74.56 96 LEU A N 1
ATOM 786 C CA . LEU A 1 96 ? 5.879 -18.438 -11.93 1 74.56 96 LEU A CA 1
ATOM 787 C C . LEU A 1 96 ? 4.586 -19.234 -12.07 1 74.56 96 LEU A C 1
ATOM 789 O O . LEU A 1 96 ? 3.707 -18.875 -12.852 1 74.56 96 LEU A O 1
ATOM 793 N N . GLU A 1 97 ? 4.523 -20.328 -11.352 1 83.94 97 GLU A N 1
ATOM 794 C CA . GLU A 1 97 ? 3.396 -21.25 -11.484 1 83.94 97 GLU A CA 1
ATOM 795 C C . GLU A 1 97 ? 2.314 -20.953 -10.453 1 83.94 97 GLU A C 1
ATOM 797 O O . GLU A 1 97 ? 1.353 -21.719 -10.32 1 83.94 97 GLU A O 1
ATOM 802 N N . GLY A 1 98 ? 2.377 -19.875 -9.812 1 93.56 98 GLY A N 1
ATOM 803 C CA . GLY A 1 98 ? 1.47 -19.578 -8.711 1 93.56 98 GLY A CA 1
ATOM 804 C C . GLY A 1 98 ? 0.024 -19.453 -9.148 1 93.56 98 GLY A C 1
ATOM 805 O O . GLY A 1 98 ? -0.894 -19.766 -8.391 1 93.56 98 GLY A O 1
ATOM 806 N N . ILE A 1 99 ? -0.224 -19.109 -10.367 1 96.31 99 ILE A N 1
ATOM 807 C CA . ILE A 1 99 ? -1.565 -18.875 -10.891 1 96.31 99 ILE A CA 1
ATOM 808 C C . ILE A 1 99 ? -2.375 -20.172 -10.836 1 96.31 99 ILE A C 1
ATOM 810 O O . ILE A 1 99 ? -3.549 -20.156 -10.453 1 96.31 99 ILE A O 1
ATOM 814 N N . LYS A 1 100 ? -1.735 -21.25 -11.078 1 94.38 100 LYS A N 1
ATOM 815 C CA . LYS A 1 100 ? -2.436 -22.531 -11.094 1 94.38 100 LYS A CA 1
ATOM 816 C C . LYS A 1 100 ? -2.309 -23.25 -9.758 1 94.38 100 LYS A C 1
ATOM 818 O O . LYS A 1 100 ? -3.227 -23.953 -9.336 1 94.38 100 LYS A O 1
ATOM 823 N N . GLU A 1 101 ? -1.239 -23.031 -9.023 1 95.12 101 GLU A N 1
ATOM 824 C CA . GLU A 1 101 ? -0.901 -23.797 -7.828 1 95.12 101 GLU A CA 1
ATOM 825 C C . GLU A 1 101 ? -1.64 -23.266 -6.602 1 95.12 101 GLU A C 1
ATOM 827 O O . GLU A 1 101 ? -1.933 -24.016 -5.672 1 95.12 101 GLU A O 1
ATOM 832 N N . SER A 1 102 ? -1.891 -21.969 -6.559 1 97.31 102 SER A N 1
ATOM 833 C CA . SER A 1 102 ? -2.471 -21.344 -5.375 1 97.31 102 SER A CA 1
ATOM 834 C C . SER A 1 102 ? -3.916 -21.781 -5.168 1 97.31 102 SER A C 1
ATOM 836 O O . SER A 1 102 ? -4.543 -22.328 -6.086 1 97.31 102 SER A O 1
ATOM 838 N N . TYR A 1 103 ? -4.398 -21.656 -3.996 1 97.75 103 TYR A N 1
ATOM 839 C CA . TYR A 1 103 ? -5.77 -22.047 -3.684 1 97.75 103 TYR A CA 1
ATOM 840 C C . TYR A 1 103 ? -6.766 -21.188 -4.465 1 97.75 103 TYR A C 1
ATOM 842 O O . TYR A 1 103 ? -7.754 -21.719 -4.988 1 97.75 103 TYR A O 1
ATOM 850 N N . LEU A 1 104 ? -6.523 -19.953 -4.539 1 97.44 104 LEU A N 1
ATOM 851 C CA . LEU A 1 104 ? -7.352 -19.031 -5.324 1 97.44 104 LEU A CA 1
ATOM 852 C C . LEU A 1 104 ? -6.523 -17.875 -5.848 1 97.44 104 LEU A C 1
ATOM 854 O O . LEU A 1 104 ? -5.398 -17.656 -5.402 1 97.44 104 LEU A O 1
ATOM 858 N N . ASN A 1 105 ? -7.066 -17.234 -6.867 1 98.38 105 ASN A N 1
ATOM 859 C CA . ASN A 1 105 ? -6.559 -15.938 -7.332 1 98.38 105 ASN A CA 1
ATOM 860 C C . ASN A 1 105 ? -7.516 -14.805 -6.992 1 98.38 105 ASN A C 1
ATOM 862 O O . ASN A 1 105 ? -8.688 -15.039 -6.703 1 98.38 105 ASN A O 1
ATOM 866 N N . ILE A 1 106 ? -6.984 -13.617 -6.898 1 98.75 106 ILE A N 1
ATOM 867 C CA . ILE A 1 106 ? -7.801 -12.422 -6.699 1 98.75 106 ILE A CA 1
ATOM 868 C C . ILE A 1 106 ? -7.395 -11.344 -7.695 1 98.75 106 ILE A C 1
ATOM 870 O O . ILE A 1 106 ? -6.23 -10.93 -7.734 1 98.75 106 ILE A O 1
ATOM 874 N N . ALA A 1 107 ? -8.289 -10.906 -8.555 1 98.75 107 ALA A N 1
ATOM 875 C CA . ALA A 1 107 ? -8.109 -9.648 -9.266 1 98.75 107 ALA A CA 1
ATOM 876 C C . ALA A 1 107 ? -8.57 -8.469 -8.414 1 98.75 107 ALA A C 1
ATOM 878 O O . ALA A 1 107 ? -9.734 -8.398 -8.016 1 98.75 107 ALA A O 1
ATOM 879 N N . VAL A 1 108 ? -7.691 -7.598 -8.094 1 98.88 108 VAL A N 1
ATOM 880 C CA . VAL A 1 108 ? -8.031 -6.414 -7.312 1 98.88 108 VAL A CA 1
ATOM 881 C C . 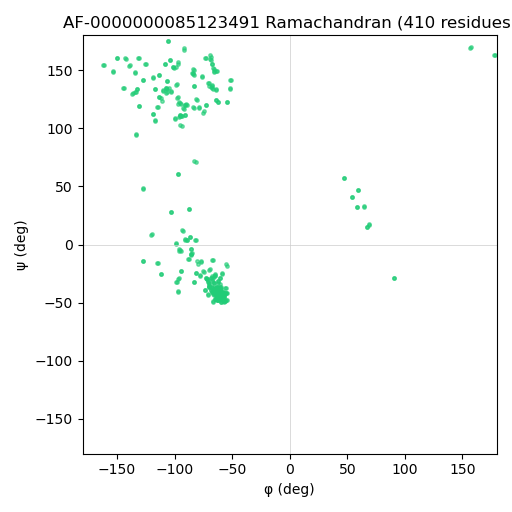VAL A 1 108 ? -8.25 -5.223 -8.242 1 98.88 108 VAL A C 1
ATOM 883 O O . VAL A 1 108 ? -7.371 -4.891 -9.047 1 98.88 108 VAL A O 1
ATOM 886 N N . LEU A 1 109 ? -9.406 -4.559 -8.117 1 98.62 109 LEU A N 1
ATOM 887 C CA . LEU A 1 109 ? -9.812 -3.527 -9.062 1 98.62 109 LEU A CA 1
ATOM 888 C C . LEU A 1 109 ? -9.969 -2.18 -8.367 1 98.62 109 LEU A C 1
ATOM 890 O O . LEU A 1 109 ? -10.336 -2.121 -7.191 1 98.62 109 LEU A O 1
ATOM 894 N N . TYR A 1 110 ? -9.609 -1.168 -9.086 1 98.5 110 TYR A N 1
ATOM 895 C CA . TYR A 1 110 ? -10.016 0.192 -8.758 1 98.5 110 TYR A CA 1
ATOM 896 C C . TYR A 1 110 ? -11.32 0.556 -9.461 1 98.5 110 TYR A C 1
ATOM 898 O O . TYR A 1 110 ? -11.406 0.5 -10.688 1 98.5 110 TYR A O 1
ATOM 906 N N . GLU A 1 111 ? -12.297 0.869 -8.68 1 96.38 111 GLU A N 1
ATOM 907 C CA . GLU A 1 111 ? -13.57 1.353 -9.211 1 96.38 111 GLU A CA 1
ATOM 908 C C . GLU A 1 111 ? -13.625 2.877 -9.211 1 96.38 111 GLU A C 1
ATOM 910 O O . GLU A 1 111 ? -13.727 3.5 -8.156 1 96.38 111 GLU A O 1
ATOM 915 N N . LYS A 1 112 ? -13.586 3.375 -10.375 1 93.5 112 LYS A N 1
ATOM 916 C CA . LYS A 1 112 ? -13.672 4.828 -10.484 1 93.5 112 LYS A CA 1
ATOM 917 C C . LYS A 1 112 ? -15.047 5.336 -10.062 1 93.5 112 LYS A C 1
ATOM 919 O O . LYS A 1 112 ? -16.062 4.746 -10.414 1 93.5 112 LYS A O 1
ATOM 924 N N . SER A 1 113 ? -15.008 6.375 -9.336 1 91.38 113 SER A N 1
ATOM 925 C CA . SER A 1 113 ? -16.266 6.949 -8.867 1 91.38 113 SER A CA 1
ATOM 926 C C . SER A 1 113 ? -16.891 7.855 -9.922 1 91.38 113 SER A C 1
ATOM 928 O O . SER A 1 113 ? -16.172 8.555 -10.648 1 91.38 113 SER A O 1
ATOM 930 N N . ASP A 1 114 ? -18.172 7.852 -9.953 1 88.69 114 ASP A N 1
ATOM 931 C CA . ASP A 1 114 ? -18.906 8.773 -10.82 1 88.69 114 ASP A CA 1
ATOM 932 C C . ASP A 1 114 ? -18.984 10.164 -10.195 1 88.69 114 ASP A C 1
ATOM 934 O O . ASP A 1 114 ? -19.281 11.148 -10.883 1 88.69 114 ASP A O 1
ATOM 938 N N . LYS A 1 115 ? -18.719 10.203 -8.953 1 88.62 115 LYS A N 1
ATOM 939 C CA . LYS A 1 115 ? -18.75 11.477 -8.242 1 88.62 115 LYS A CA 1
ATOM 940 C C . LYS A 1 115 ? -17.344 11.992 -7.977 1 88.62 115 LYS A C 1
ATOM 942 O O . LYS A 1 115 ? -16.375 11.227 -8.016 1 88.62 115 LYS A O 1
ATOM 947 N N . ARG A 1 116 ? -17.297 13.258 -7.754 1 90.31 116 ARG A N 1
ATOM 948 C CA . ARG A 1 116 ? -16.031 13.852 -7.367 1 90.31 116 ARG A CA 1
ATOM 949 C C . ARG A 1 116 ? -15.594 13.375 -5.984 1 90.31 116 ARG A C 1
ATOM 951 O O . ARG A 1 116 ? -16.422 13.211 -5.09 1 90.31 116 ARG A O 1
ATOM 958 N N . VAL A 1 117 ? -14.312 13.031 -5.957 1 92.25 117 VAL A N 1
ATOM 959 C CA . VAL A 1 117 ? -13.742 12.555 -4.703 1 92.25 117 VAL A CA 1
ATOM 960 C C . VAL A 1 117 ? -12.703 13.555 -4.195 1 92.25 117 VAL A C 1
ATOM 962 O O . VAL A 1 117 ? -11.789 13.938 -4.926 1 92.25 117 VAL A O 1
ATOM 965 N N . LEU A 1 118 ? -12.867 13.984 -2.959 1 90.31 118 LEU A N 1
ATOM 966 C CA . LEU A 1 118 ? -11.898 14.891 -2.352 1 90.31 118 LEU A CA 1
ATOM 967 C C . LEU A 1 118 ? -10.484 14.344 -2.482 1 90.31 118 LEU A C 1
ATOM 969 O O . LEU A 1 118 ? -10.25 13.156 -2.248 1 90.31 118 LEU A O 1
ATOM 973 N N . GLY A 1 119 ? -9.555 15.148 -2.857 1 91.94 119 GLY A N 1
ATOM 974 C CA . GLY A 1 119 ? -8.164 14.758 -3.043 1 91.94 119 GLY A CA 1
ATOM 975 C C . GLY A 1 119 ? -7.859 14.297 -4.453 1 91.94 119 GLY A C 1
ATOM 976 O O . GLY A 1 119 ? -6.715 14.375 -4.906 1 91.94 119 GLY A O 1
ATOM 977 N N . GLN A 1 120 ? -8.867 13.766 -5.094 1 94.06 120 GLN A N 1
ATOM 978 C CA . GLN A 1 120 ? -8.641 13.266 -6.445 1 94.06 120 GLN A CA 1
ATOM 979 C C . GLN A 1 120 ? -8.797 14.383 -7.477 1 94.06 120 GLN A C 1
ATOM 981 O O . GLN A 1 120 ? -8.477 14.195 -8.656 1 94.06 120 GLN A O 1
ATOM 986 N N . THR A 1 121 ? -9.266 15.5 -7 1 90.44 121 THR A N 1
ATOM 987 C CA . THR A 1 121 ? -9.398 16.641 -7.906 1 90.44 121 THR A CA 1
ATOM 988 C C . THR A 1 121 ? -8.023 17.172 -8.297 1 90.44 121 THR A C 1
ATOM 990 O O . THR A 1 121 ? -7.82 17.609 -9.438 1 90.44 121 THR A O 1
ATOM 993 N N . SER A 1 122 ? -7.152 17.094 -7.402 1 92 122 SER A N 1
ATOM 994 C CA . SER A 1 122 ? -5.797 17.578 -7.629 1 92 122 SER A CA 1
ATOM 995 C C . SER A 1 122 ? -4.859 16.438 -8.016 1 92 122 SER A C 1
ATOM 997 O O . SER A 1 122 ? -3.918 16.641 -8.789 1 92 122 SER A O 1
ATOM 999 N N . GLN A 1 123 ? -5.113 15.281 -7.496 1 95.38 123 GLN A N 1
ATOM 1000 C CA . GLN A 1 123 ? -4.262 14.117 -7.723 1 95.38 123 GLN A CA 1
ATOM 1001 C C . GLN A 1 123 ? -5.094 12.891 -8.062 1 95.38 123 GLN A C 1
ATOM 1003 O O . GLN A 1 123 ? -5.449 12.109 -7.176 1 95.38 123 GLN A O 1
ATOM 1008 N N . LYS A 1 124 ? -5.254 12.641 -9.281 1 93.19 124 LYS A N 1
ATOM 1009 C CA . LYS A 1 124 ? -6.219 11.688 -9.812 1 93.19 124 LYS A CA 1
ATOM 1010 C C . LYS A 1 124 ? -5.816 10.258 -9.477 1 93.19 124 LYS A C 1
ATOM 1012 O O . LYS A 1 124 ? -6.676 9.375 -9.359 1 93.19 124 LYS A O 1
ATOM 1017 N N . LYS A 1 125 ? -4.559 10 -9.188 1 97.06 125 LYS A N 1
ATOM 1018 C CA . LYS A 1 125 ? -4.078 8.641 -9.008 1 97.06 125 LYS A CA 1
ATOM 1019 C C . LYS A 1 125 ? -4.301 8.156 -7.574 1 97.06 125 LYS A C 1
ATOM 1021 O O . LYS A 1 125 ? -4.062 6.992 -7.258 1 97.06 125 LYS A O 1
ATOM 1026 N N . MET A 1 126 ? -4.797 9.031 -6.738 1 98.12 126 MET A N 1
ATOM 1027 C CA . MET A 1 126 ? -4.934 8.703 -5.32 1 98.12 126 MET A CA 1
ATOM 1028 C C . MET A 1 126 ? -5.945 7.582 -5.113 1 98.12 126 MET A C 1
ATOM 1030 O O . MET A 1 126 ? -5.844 6.816 -4.156 1 98.12 126 MET A O 1
ATOM 1034 N N . GLY A 1 127 ? -6.922 7.453 -6.039 1 98 127 GLY A N 1
ATOM 1035 C CA . GLY A 1 127 ? -7.828 6.32 -5.973 1 98 127 GLY A CA 1
ATOM 1036 C C . GLY A 1 127 ? -7.133 4.984 -6.152 1 98 127 GLY A C 1
ATOM 1037 O O . GLY A 1 127 ? -7.332 4.066 -5.355 1 98 127 GLY A O 1
ATOM 1038 N N . GLU A 1 128 ? -6.285 4.883 -7.176 1 98.62 128 GLU A N 1
ATOM 1039 C CA . GLU A 1 128 ? -5.492 3.678 -7.402 1 98.62 128 GLU A CA 1
ATOM 1040 C C . GLU A 1 128 ? -4.578 3.389 -6.215 1 98.62 128 GLU A C 1
ATOM 1042 O O . GLU A 1 128 ? -4.441 2.236 -5.801 1 98.62 128 GLU A O 1
ATOM 1047 N N . TYR A 1 129 ? -3.982 4.465 -5.676 1 98.88 129 TYR A N 1
ATOM 1048 C CA . TYR A 1 129 ? -3.066 4.309 -4.551 1 98.88 129 TYR A CA 1
ATOM 1049 C C . TYR A 1 129 ? -3.803 3.803 -3.316 1 98.88 129 TYR A C 1
ATOM 1051 O O . TYR A 1 129 ? -3.25 3.035 -2.527 1 98.88 129 TYR A O 1
ATOM 1059 N N . SER A 1 130 ? -5.047 4.184 -3.141 1 98.81 130 SER A N 1
ATOM 1060 C CA . SER A 1 130 ? -5.871 3.658 -2.057 1 98.81 130 SER A CA 1
ATOM 1061 C C . SER A 1 130 ? -6.02 2.143 -2.16 1 98.81 130 SER A C 1
ATOM 1063 O O . SER A 1 130 ? -5.91 1.435 -1.156 1 98.81 130 SER A O 1
ATOM 1065 N N . VAL A 1 131 ? -6.25 1.676 -3.379 1 98.88 131 VAL A N 1
ATOM 1066 C CA . VAL A 1 131 ? -6.402 0.243 -3.611 1 98.88 131 VAL A CA 1
ATOM 1067 C C . VAL A 1 131 ? -5.094 -0.475 -3.293 1 98.88 131 VAL A C 1
ATOM 1069 O O . VAL A 1 131 ? -5.098 -1.568 -2.723 1 98.88 131 VAL A O 1
ATOM 1072 N N . VAL A 1 132 ? -3.971 0.116 -3.594 1 98.94 132 VAL A N 1
ATOM 1073 C CA . VAL A 1 132 ? -2.668 -0.49 -3.342 1 98.94 132 VAL A CA 1
ATOM 1074 C C . VAL A 1 132 ? -2.418 -0.575 -1.838 1 98.94 132 VAL A C 1
ATOM 1076 O O . VAL A 1 132 ? -1.869 -1.564 -1.349 1 98.94 132 VAL A O 1
ATOM 1079 N N . CYS A 1 133 ? -2.818 0.438 -1.087 1 98.94 133 CYS A N 1
ATOM 1080 C CA . CYS A 1 133 ? -2.744 0.349 0.367 1 98.94 133 CYS A CA 1
ATOM 1081 C C . CYS A 1 133 ? -3.545 -0.841 0.881 1 98.94 133 CYS A C 1
ATOM 1083 O O . CYS A 1 133 ? -3.1 -1.552 1.784 1 98.94 133 CYS A O 1
ATOM 1085 N N . ALA A 1 134 ? -4.723 -1.066 0.291 1 98.88 134 ALA A N 1
ATOM 1086 C CA . ALA A 1 134 ? -5.562 -2.199 0.673 1 98.88 134 ALA A CA 1
ATOM 1087 C C . ALA A 1 134 ? -4.859 -3.523 0.394 1 98.88 134 ALA A C 1
ATOM 1089 O O . ALA A 1 134 ? -4.91 -4.445 1.213 1 98.88 134 ALA A O 1
ATOM 1090 N N . ILE A 1 135 ? -4.211 -3.613 -0.714 1 98.94 135 ILE A N 1
ATOM 1091 C CA . ILE A 1 135 ? -3.48 -4.82 -1.084 1 98.94 135 ILE A CA 1
ATOM 1092 C C . ILE A 1 135 ? -2.375 -5.086 -0.065 1 98.94 135 ILE A C 1
ATOM 1094 O O . ILE A 1 135 ? -2.158 -6.23 0.343 1 98.94 135 ILE A O 1
ATOM 1098 N N . GLN A 1 136 ? -1.683 -4.016 0.346 1 98.94 136 GLN A N 1
ATOM 1099 C CA . GLN A 1 136 ? -0.604 -4.203 1.311 1 98.94 136 GLN A CA 1
ATOM 1100 C C . GLN A 1 136 ? -1.146 -4.672 2.658 1 98.94 136 GLN A C 1
ATOM 1102 O O . GLN A 1 136 ? -0.544 -5.527 3.311 1 98.94 136 GLN A O 1
ATOM 1107 N N . ASN A 1 137 ? -2.268 -4.109 3.123 1 98.94 137 ASN A N 1
ATOM 1108 C CA . ASN A 1 137 ? -2.924 -4.625 4.32 1 98.94 137 ASN A CA 1
ATOM 1109 C C . ASN A 1 137 ? -3.258 -6.105 4.184 1 98.94 137 ASN A C 1
ATOM 1111 O O . ASN A 1 137 ? -2.973 -6.898 5.086 1 98.94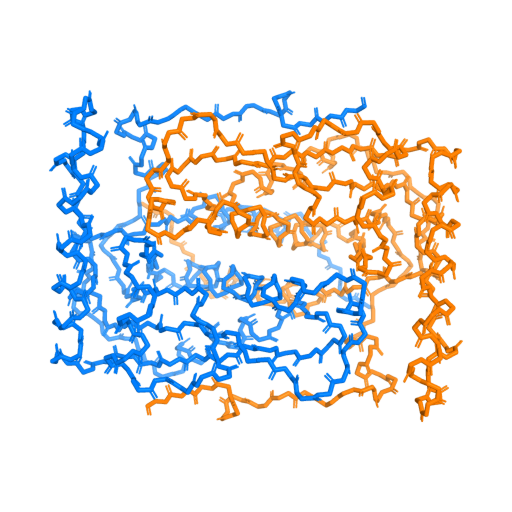 137 ASN A O 1
ATOM 1115 N N . PHE A 1 138 ? -3.869 -6.457 3.059 1 98.94 138 PHE A N 1
ATOM 1116 C CA . PHE A 1 138 ? -4.219 -7.844 2.775 1 98.94 138 PHE A CA 1
ATOM 1117 C C . PHE A 1 138 ? -2.992 -8.742 2.879 1 98.94 138 PHE A C 1
ATOM 1119 O O . PHE A 1 138 ? -3.039 -9.797 3.52 1 98.94 138 PHE A O 1
ATOM 1126 N N . TRP A 1 139 ? -1.941 -8.297 2.252 1 98.94 139 TRP A N 1
ATOM 1127 C CA . TRP A 1 139 ? -0.701 -9.055 2.146 1 98.94 139 TRP A CA 1
ATOM 1128 C C . TRP A 1 139 ? -0.087 -9.289 3.521 1 98.94 139 TRP A C 1
ATOM 1130 O O . TRP A 1 139 ? 0.302 -10.414 3.852 1 98.94 139 TRP A O 1
ATOM 1140 N N . LEU A 1 140 ? -0.04 -8.289 4.355 1 98.94 140 LEU A N 1
ATOM 1141 C CA . LEU A 1 140 ? 0.497 -8.422 5.707 1 98.94 140 LEU A CA 1
ATOM 1142 C C . LEU A 1 140 ? -0.381 -9.344 6.551 1 98.94 140 LEU A C 1
ATOM 1144 O O . LEU A 1 140 ? 0.128 -10.18 7.301 1 98.94 140 LEU A O 1
ATOM 1148 N N . MET A 1 141 ? -1.665 -9.164 6.426 1 98.94 141 MET A N 1
ATOM 1149 C CA . MET A 1 141 ? -2.57 -10.016 7.191 1 98.94 141 MET A CA 1
ATOM 1150 C C . MET A 1 141 ? -2.473 -11.461 6.734 1 98.94 141 MET A C 1
ATOM 1152 O O . MET A 1 141 ? -2.525 -12.383 7.555 1 98.94 141 MET A O 1
ATOM 1156 N N . ALA A 1 142 ? -2.352 -11.68 5.438 1 98.94 142 ALA A N 1
ATOM 1157 C CA . ALA A 1 142 ? -2.131 -13.031 4.934 1 98.94 142 ALA A CA 1
ATOM 1158 C C . ALA A 1 142 ? -0.875 -13.648 5.543 1 98.94 142 ALA A C 1
ATOM 1160 O O . ALA A 1 142 ? -0.9 -14.789 6.008 1 98.94 142 ALA A O 1
ATOM 1161 N N . ARG A 1 143 ? 0.202 -12.883 5.594 1 98.69 143 ARG A N 1
ATOM 1162 C CA . ARG A 1 143 ? 1.433 -13.398 6.184 1 98.69 143 ARG A CA 1
ATOM 1163 C C . ARG A 1 143 ? 1.226 -13.766 7.648 1 98.69 143 ARG A C 1
ATOM 1165 O O . ARG A 1 143 ? 1.721 -14.797 8.109 1 98.69 143 ARG A O 1
ATOM 1172 N N . ALA A 1 144 ? 0.534 -12.898 8.336 1 98.75 144 ALA A N 1
ATOM 1173 C CA . ALA A 1 144 ? 0.264 -13.172 9.742 1 98.75 144 ALA A CA 1
ATOM 1174 C C . ALA A 1 144 ? -0.526 -14.469 9.914 1 98.75 144 ALA A C 1
ATOM 1176 O O . ALA A 1 144 ? -0.373 -15.164 10.914 1 98.75 144 ALA A O 1
ATOM 1177 N N . HIS A 1 145 ? -1.315 -14.82 8.945 1 98.69 145 HIS A N 1
ATOM 1178 C CA . HIS A 1 145 ? -2.092 -16.047 8.969 1 98.69 145 HIS A CA 1
ATOM 1179 C C . HIS A 1 145 ? -1.301 -17.203 8.367 1 98.69 145 HIS A C 1
ATOM 1181 O O . HIS A 1 145 ? -1.843 -18.297 8.164 1 98.69 145 HIS A O 1
ATOM 1187 N N . ASN A 1 146 ? -0.068 -16.953 8.008 1 98.12 146 ASN A N 1
ATOM 1188 C CA . ASN A 1 146 ? 0.824 -17.938 7.398 1 98.12 146 ASN A CA 1
ATOM 1189 C C . ASN A 1 146 ? 0.313 -18.391 6.031 1 98.12 146 ASN A C 1
ATOM 1191 O O . ASN A 1 146 ? 0.434 -19.562 5.668 1 98.12 146 ASN A O 1
ATOM 1195 N N . ILE A 1 147 ? -0.302 -17.5 5.375 1 98.5 147 ILE A N 1
ATOM 1196 C CA . ILE A 1 147 ? -0.786 -17.688 4.008 1 98.5 147 ILE A CA 1
ATOM 1197 C C . ILE A 1 147 ? 0.108 -16.906 3.041 1 98.5 147 ILE A C 1
ATOM 1199 O O . ILE A 1 147 ? 0.493 -15.766 3.314 1 98.5 147 ILE A O 1
ATOM 1203 N N . GLY A 1 148 ? 0.491 -17.531 1.965 1 97.94 148 GLY A N 1
ATOM 1204 C CA . GLY A 1 148 ? 1.316 -16.906 0.945 1 97.94 148 GLY A CA 1
ATOM 1205 C C . GLY A 1 148 ? 0.515 -16.094 -0.056 1 97.94 148 GLY A C 1
ATOM 1206 O O . GLY A 1 148 ? -0.629 -16.438 -0.365 1 97.94 148 GLY A O 1
ATOM 1207 N N . VAL A 1 149 ? 1.092 -15.039 -0.551 1 98.44 149 VAL A N 1
ATOM 1208 C CA . VAL A 1 149 ? 0.537 -14.195 -1.602 1 98.44 149 VAL A CA 1
ATOM 1209 C C . VAL A 1 149 ? 1.6 -13.922 -2.662 1 98.44 149 VAL A C 1
ATOM 1211 O O . VAL A 1 149 ? 2.768 -13.695 -2.338 1 98.44 149 VAL A O 1
ATOM 1214 N N . GLY A 1 150 ? 1.27 -14.055 -3.854 1 97.56 150 GLY A N 1
ATOM 1215 C CA . GLY A 1 150 ? 2.062 -13.594 -4.98 1 97.56 150 GLY A CA 1
ATOM 1216 C C . GLY A 1 150 ? 1.369 -12.523 -5.801 1 97.56 150 GLY A C 1
ATOM 1217 O O . GLY A 1 150 ? 0.161 -12.602 -6.035 1 97.56 150 GLY A O 1
ATOM 1218 N N . TRP A 1 151 ? 2.061 -11.484 -6.125 1 97.94 151 TRP A N 1
ATOM 1219 C CA . TRP A 1 151 ? 1.584 -10.43 -7.016 1 97.94 151 TRP A CA 1
ATOM 1220 C C . TRP A 1 151 ? 2.141 -10.617 -8.422 1 97.94 151 TRP A C 1
ATOM 1222 O O . TRP A 1 151 ? 3.322 -10.359 -8.672 1 97.94 151 TRP A O 1
ATOM 1232 N N . VAL A 1 152 ? 1.319 -11.016 -9.352 1 96.5 152 VAL A N 1
ATOM 1233 C CA . VAL A 1 152 ? 1.729 -11.328 -10.719 1 96.5 152 VAL A CA 1
ATOM 1234 C C . VAL A 1 152 ? 1.59 -10.086 -11.594 1 96.5 152 VAL A C 1
ATOM 1236 O O . VAL A 1 152 ? 0.48 -9.594 -11.812 1 96.5 152 VAL A O 1
ATOM 1239 N N . SER A 1 153 ? 2.684 -9.609 -12.117 1 96.06 153 SER A N 1
ATOM 1240 C CA . SER A 1 153 ? 2.623 -8.383 -12.914 1 96.06 153 SER A CA 1
ATOM 1241 C C . SER A 1 153 ? 3.102 -8.625 -14.336 1 96.06 153 SER A C 1
ATOM 1243 O O . SER A 1 153 ? 3.398 -7.672 -15.07 1 96.06 153 SER A O 1
ATOM 1245 N N . ILE A 1 154 ? 3.32 -9.898 -14.695 1 94.94 154 ILE A N 1
ATOM 1246 C CA . ILE A 1 154 ? 3.656 -10.273 -16.062 1 94.94 154 ILE A CA 1
ATOM 1247 C C . ILE A 1 154 ? 2.4 -10.734 -16.797 1 94.94 154 ILE A C 1
ATOM 1249 O O . ILE A 1 154 ? 2.338 -11.867 -17.281 1 94.94 154 ILE A O 1
ATOM 1253 N N . LEU A 1 155 ? 1.473 -9.867 -16.891 1 96.81 155 LEU A N 1
ATOM 1254 C CA . LEU A 1 155 ? 0.167 -10.047 -17.516 1 96.81 155 LEU A CA 1
ATOM 1255 C C . LEU A 1 155 ? -0.229 -8.82 -18.312 1 96.81 155 LEU A C 1
ATOM 1257 O O . LEU A 1 155 ? 0.225 -7.711 -18.031 1 96.81 155 LEU A O 1
ATOM 1261 N N . LYS A 1 156 ? -1.023 -8.984 -19.266 1 97.06 156 LYS A N 1
ATOM 1262 C CA . LYS A 1 156 ? -1.675 -7.879 -19.953 1 97.06 156 LYS A CA 1
ATOM 1263 C C . LYS A 1 156 ? -3.014 -7.539 -19.312 1 97.06 156 LYS A C 1
ATOM 1265 O O . LYS A 1 156 ? -3.994 -8.266 -19.484 1 97.06 156 LYS A 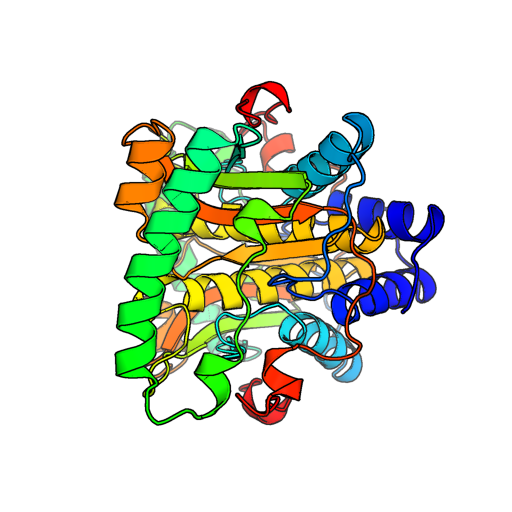O 1
ATOM 1270 N N . PRO A 1 157 ? -3.076 -6.398 -18.688 1 97.56 157 PRO A N 1
ATOM 1271 C CA . PRO A 1 157 ? -4.281 -6.07 -17.938 1 97.56 157 PRO A CA 1
ATOM 1272 C C . PRO A 1 157 ? -5.555 -6.16 -18.766 1 97.56 157 PRO A C 1
ATOM 1274 O O . PRO A 1 157 ? -6.57 -6.68 -18.312 1 97.56 157 PRO A O 1
ATOM 1277 N N . LYS A 1 158 ? -5.523 -5.684 -19.984 1 96.88 158 LYS A N 1
ATOM 1278 C CA . LYS A 1 158 ? -6.699 -5.711 -20.844 1 96.88 158 LYS A CA 1
ATOM 1279 C C . LYS A 1 158 ? -7.18 -7.141 -21.078 1 96.88 158 LYS A C 1
ATOM 1281 O O . LYS A 1 158 ? -8.383 -7.398 -21.109 1 96.88 158 LYS A O 1
ATOM 1286 N N . ARG A 1 159 ? -6.285 -8.055 -21.203 1 97.5 159 ARG A N 1
ATOM 1287 C CA . ARG A 1 159 ? -6.645 -9.453 -21.422 1 97.5 159 ARG A CA 1
ATOM 1288 C C . ARG A 1 159 ? -7.25 -10.07 -20.156 1 97.5 159 ARG A C 1
ATOM 1290 O O . ARG A 1 159 ? -8.242 -10.797 -20.234 1 97.5 159 ARG A O 1
ATOM 1297 N N . VAL A 1 160 ? -6.625 -9.758 -19 1 97.88 160 VAL A N 1
ATOM 1298 C CA . VAL A 1 160 ? -7.156 -10.258 -17.734 1 97.88 160 VAL A CA 1
ATOM 1299 C C . VAL A 1 160 ? -8.594 -9.773 -17.562 1 97.88 160 VAL A C 1
ATOM 1301 O O . VAL A 1 160 ? -9.469 -10.562 -17.188 1 97.88 160 VAL A O 1
ATOM 1304 N N . LYS A 1 161 ? -8.852 -8.523 -17.828 1 97.81 161 LYS A N 1
ATOM 1305 C CA . LYS A 1 161 ? -10.188 -7.969 -17.688 1 97.81 161 LYS A CA 1
ATOM 1306 C C . LYS A 1 161 ? -11.18 -8.664 -18.609 1 97.81 161 LYS A C 1
ATOM 1308 O O . LYS A 1 161 ? -12.32 -8.938 -18.219 1 97.81 161 LYS A O 1
ATOM 1313 N N . LYS A 1 162 ? -10.727 -8.945 -19.797 1 98 162 LYS A N 1
ATOM 1314 C CA . LYS A 1 162 ? -11.586 -9.641 -20.766 1 98 162 LYS A CA 1
ATOM 1315 C C . LYS A 1 162 ? -11.922 -11.047 -20.266 1 98 162 LYS A C 1
ATOM 1317 O O . LYS A 1 162 ? -13.094 -11.445 -20.281 1 98 162 LYS A O 1
ATOM 1322 N N . ILE A 1 163 ? -10.945 -11.742 -19.812 1 98.06 163 ILE A N 1
ATOM 1323 C CA . ILE A 1 163 ? -11.117 -13.117 -19.344 1 98.06 163 ILE A CA 1
ATOM 1324 C C . ILE A 1 163 ? -12.117 -13.148 -18.188 1 98.06 163 ILE A C 1
ATOM 1326 O O . ILE A 1 163 ? -12.953 -14.047 -18.109 1 98.06 163 ILE A O 1
ATOM 1330 N N . LEU A 1 164 ? -12.055 -12.086 -17.328 1 98 164 LEU A N 1
ATOM 1331 C CA . LEU A 1 164 ? -12.859 -12.086 -16.109 1 98 164 LEU A CA 1
ATOM 1332 C C . LEU A 1 164 ? -14.133 -11.273 -16.281 1 98 164 LEU A C 1
ATOM 1334 O O . LEU A 1 164 ? -14.891 -11.078 -15.336 1 98 164 LEU A O 1
ATOM 1338 N N . ASN A 1 165 ? -14.367 -10.719 -17.422 1 96.69 165 ASN A N 1
ATOM 1339 C CA . ASN A 1 165 ? -15.547 -9.93 -17.75 1 96.69 165 ASN A CA 1
ATOM 1340 C C . ASN A 1 165 ? -15.688 -8.719 -16.828 1 96.69 165 ASN A C 1
ATOM 1342 O O . ASN A 1 165 ? -16.75 -8.5 -16.234 1 96.69 165 ASN A O 1
ATOM 1346 N N . ILE A 1 166 ? -14.617 -8.07 -16.672 1 95.56 166 ILE A N 1
ATOM 1347 C CA . ILE A 1 166 ? -14.602 -6.875 -15.836 1 95.56 166 ILE A CA 1
ATOM 1348 C C . ILE A 1 166 ? -15.078 -5.668 -16.641 1 95.56 166 ILE A C 1
ATOM 1350 O O . ILE A 1 166 ? -14.625 -5.441 -17.766 1 95.56 166 ILE A O 1
ATOM 1354 N N . GLU A 1 167 ? -15.906 -4.848 -16.062 1 92.12 167 GLU A N 1
ATOM 1355 C CA . GLU A 1 167 ? -16.5 -3.678 -16.703 1 92.12 167 GLU A CA 1
ATOM 1356 C C . GLU A 1 167 ? -15.445 -2.607 -16.969 1 92.12 167 GLU A C 1
ATOM 1358 O O . GLU A 1 167 ? -14.414 -2.555 -16.297 1 92.12 167 GLU A O 1
ATOM 1363 N N . LYS A 1 168 ? -15.773 -1.712 -17.844 1 90.19 168 LYS A N 1
ATOM 1364 C CA . LYS A 1 168 ? -14.852 -0.69 -18.344 1 90.19 168 LYS A CA 1
ATOM 1365 C C . LYS A 1 168 ? -14.508 0.311 -17.234 1 90.19 168 LYS A C 1
ATOM 1367 O O . LYS A 1 168 ? -13.422 0.887 -17.234 1 90.19 168 LYS A O 1
ATOM 1372 N N . ASN A 1 169 ? -15.375 0.533 -16.312 1 91.69 169 ASN A N 1
ATOM 1373 C CA . ASN A 1 169 ? -15.148 1.538 -15.273 1 91.69 169 ASN A CA 1
ATOM 1374 C C . ASN A 1 169 ? -14.258 1.003 -14.156 1 91.69 169 ASN A C 1
ATOM 1376 O O . ASN A 1 169 ? -14.023 1.687 -13.156 1 91.69 169 ASN A O 1
ATOM 1380 N N . HIS A 1 170 ? -13.781 -0.219 -14.328 1 96.69 170 HIS A N 1
ATOM 1381 C CA . HIS A 1 170 ? -12.859 -0.817 -13.375 1 96.69 170 HIS A CA 1
ATOM 1382 C C . HIS A 1 170 ? -11.461 -0.952 -13.977 1 96.69 170 HIS A C 1
ATOM 1384 O O . HIS A 1 170 ? -11.312 -1.316 -15.141 1 96.69 170 HIS A O 1
ATOM 1390 N N . LYS A 1 171 ? -10.523 -0.562 -13.258 1 97.56 171 LYS A N 1
ATOM 1391 C CA . LYS A 1 171 ? -9.125 -0.745 -13.633 1 97.56 171 LYS A CA 1
ATOM 1392 C C . LYS A 1 171 ? -8.492 -1.893 -12.852 1 97.56 171 LYS A C 1
ATOM 1394 O O . LYS A 1 171 ? -8.688 -2.006 -11.641 1 97.56 171 LYS A O 1
ATOM 1399 N N . LEU A 1 172 ? -7.805 -2.795 -13.508 1 98.38 172 LEU A N 1
ATOM 1400 C CA . LEU A 1 172 ? -7.059 -3.84 -12.812 1 98.38 172 LEU A CA 1
ATOM 1401 C C . LEU A 1 172 ? -5.809 -3.268 -12.148 1 98.38 172 LEU A C 1
ATOM 1403 O O . LEU A 1 172 ? -4.922 -2.746 -12.836 1 98.38 172 LEU A O 1
ATOM 1407 N N . ILE A 1 173 ? -5.723 -3.391 -10.875 1 98.69 173 ILE A N 1
ATOM 1408 C CA . ILE A 1 173 ? -4.57 -2.896 -10.125 1 98.69 173 ILE A CA 1
ATOM 1409 C C . ILE A 1 173 ? -3.584 -4.039 -9.883 1 98.69 173 ILE A C 1
ATOM 1411 O O . ILE A 1 173 ? -2.373 -3.861 -10.039 1 98.69 173 ILE A O 1
ATOM 1415 N N . ALA A 1 174 ? -4.152 -5.191 -9.57 1 98.75 174 ALA A N 1
ATOM 1416 C CA . ALA A 1 174 ? -3.279 -6.316 -9.242 1 98.75 174 ALA A CA 1
ATOM 1417 C C . ALA A 1 174 ? -3.963 -7.645 -9.539 1 98.75 174 ALA A C 1
ATOM 1419 O O . ALA A 1 174 ? -5.191 -7.742 -9.5 1 98.75 174 ALA A O 1
ATOM 1420 N N . TYR A 1 175 ? -3.223 -8.594 -9.875 1 98.5 175 TYR A N 1
ATOM 1421 C CA . TYR A 1 175 ? -3.605 -10 -9.875 1 98.5 175 TYR A CA 1
ATOM 1422 C C . TYR A 1 175 ? -2.791 -10.789 -8.859 1 98.5 175 TYR A C 1
ATOM 1424 O O . TYR A 1 175 ? -1.569 -10.898 -8.984 1 98.5 175 TYR A O 1
ATOM 1432 N N . LEU A 1 176 ? -3.473 -11.344 -7.906 1 98.62 176 LEU A N 1
ATOM 1433 C CA . LEU A 1 176 ? -2.809 -12 -6.785 1 98.62 176 LEU A CA 1
ATOM 1434 C C . LEU A 1 176 ? -3.068 -13.5 -6.801 1 98.62 176 LEU A C 1
ATOM 1436 O O . LEU A 1 176 ? -4.152 -13.945 -7.188 1 98.62 176 LEU A O 1
ATOM 1440 N N . THR A 1 177 ? -2.125 -14.273 -6.391 1 98.31 177 THR A N 1
ATOM 1441 C CA . THR A 1 177 ? -2.273 -15.688 -6.059 1 98.31 177 THR A CA 1
ATOM 1442 C C . THR A 1 177 ? -2.205 -15.898 -4.551 1 98.31 177 THR A C 1
ATOM 1444 O O . THR A 1 177 ? -1.377 -15.297 -3.867 1 98.31 177 THR A O 1
ATOM 1447 N N . VAL A 1 178 ? -3.123 -16.703 -3.994 1 98.5 178 VAL A N 1
ATOM 1448 C CA . VAL A 1 178 ? -3.277 -16.797 -2.545 1 98.5 178 VAL A CA 1
ATOM 1449 C C . VAL A 1 178 ? -3.443 -18.25 -2.127 1 98.5 178 VAL A C 1
ATOM 1451 O O . VAL A 1 178 ? -4.258 -18.969 -2.699 1 98.5 178 VAL A O 1
ATOM 1454 N N . GLY A 1 179 ? -2.645 -18.625 -1.143 1 98.5 179 GLY A N 1
ATOM 1455 C CA . GLY A 1 179 ? -2.744 -19.984 -0.625 1 98.5 179 GLY A CA 1
ATOM 1456 C C . GLY A 1 179 ? -1.729 -20.281 0.46 1 98.5 179 GLY A C 1
ATOM 1457 O O . GLY A 1 179 ? -0.751 -19.547 0.624 1 98.5 179 GLY A O 1
ATOM 1458 N N . TYR A 1 180 ? -2.014 -21.359 1.18 1 98.12 180 TYR A N 1
ATOM 1459 C CA . TYR A 1 180 ? -1.01 -21.844 2.119 1 98.12 180 TYR A CA 1
ATOM 1460 C C . TYR A 1 180 ? 0.226 -22.344 1.384 1 98.12 180 TYR A C 1
ATOM 1462 O O . TYR A 1 180 ? 0.123 -22.859 0.273 1 98.12 180 TYR A O 1
ATOM 1470 N N . VAL A 1 181 ? 1.356 -22.188 2.041 1 96.75 181 VAL A N 1
ATOM 1471 C CA . VAL A 1 181 ? 2.609 -22.562 1.391 1 96.75 181 VAL A CA 1
ATOM 1472 C C . VAL A 1 181 ? 3.439 -23.438 2.326 1 96.75 181 VAL A C 1
ATOM 1474 O O . VAL A 1 181 ? 3.205 -23.453 3.537 1 96.75 181 VAL A O 1
ATOM 1477 N N . ASP A 1 182 ? 4.363 -24.156 1.754 1 94.69 182 ASP A N 1
ATOM 1478 C CA . ASP A 1 182 ? 5.199 -25.047 2.547 1 94.69 182 ASP A CA 1
ATOM 1479 C C . ASP A 1 182 ? 6.285 -24.281 3.289 1 94.69 182 ASP A C 1
ATOM 1481 O O . ASP A 1 182 ? 6.762 -24.719 4.336 1 94.69 182 ASP A O 1
ATOM 1485 N N . GLU A 1 183 ? 6.645 -23.125 2.666 1 92.81 183 GLU A N 1
ATOM 1486 C CA . GLU A 1 183 ? 7.648 -22.297 3.34 1 92.81 183 GLU A CA 1
ATOM 1487 C C . GLU A 1 183 ? 7.637 -20.875 2.812 1 92.81 183 GLU A C 1
ATOM 1489 O O . GLU A 1 183 ? 7.176 -20.609 1.695 1 92.81 183 GLU A O 1
ATOM 1494 N N . PHE A 1 184 ? 8.086 -20 3.676 1 94.06 184 PHE A N 1
ATOM 1495 C CA . PHE A 1 184 ? 8.477 -18.641 3.285 1 94.06 184 PHE A CA 1
ATOM 1496 C C . PHE A 1 184 ? 10 -18.5 3.311 1 94.06 184 PHE A C 1
ATOM 1498 O O . PHE A 1 184 ? 10.648 -18.859 4.293 1 94.06 184 PHE A O 1
ATOM 1505 N N . LEU A 1 185 ? 10.477 -17.984 2.262 1 90.31 185 LEU A N 1
ATOM 1506 C CA . LEU A 1 185 ? 11.922 -17.781 2.223 1 90.31 185 LEU A CA 1
ATOM 1507 C C . LEU A 1 185 ? 12.359 -16.75 3.248 1 90.31 185 LEU A C 1
ATOM 1509 O O . LEU A 1 185 ? 11.617 -15.789 3.523 1 90.31 185 LEU A O 1
ATOM 1513 N N . ASP A 1 186 ? 13.555 -16.844 3.758 1 89.5 186 ASP A N 1
ATOM 1514 C CA . ASP A 1 186 ? 14.078 -15.906 4.746 1 89.5 186 ASP A CA 1
ATOM 1515 C C . ASP A 1 186 ? 14.352 -14.539 4.121 1 89.5 186 ASP A C 1
ATOM 1517 O O . ASP A 1 186 ? 14.289 -13.516 4.801 1 89.5 186 ASP A O 1
ATOM 1521 N N . GLU A 1 187 ? 14.719 -14.617 2.832 1 89.81 187 GLU A N 1
ATOM 1522 C CA . GLU A 1 187 ? 14.969 -13.422 2.045 1 89.81 187 GLU A CA 1
ATOM 1523 C C . GLU A 1 187 ? 14.133 -13.406 0.771 1 89.81 187 GLU A C 1
ATOM 1525 O O . GLU A 1 187 ? 13.68 -14.453 0.309 1 89.81 187 GLU A O 1
ATOM 1530 N N . PRO A 1 188 ? 13.898 -12.164 0.273 1 88.25 188 PRO A N 1
ATOM 1531 C CA . PRO A 1 188 ? 13.188 -12.133 -1.009 1 88.25 188 PRO A CA 1
ATOM 1532 C C . PRO A 1 188 ? 13.844 -13.023 -2.062 1 88.25 188 PRO A C 1
ATOM 1534 O O . PRO A 1 188 ? 15.07 -13.094 -2.139 1 88.25 188 PRO A O 1
ATOM 1537 N N . GLU A 1 189 ? 13.023 -13.664 -2.844 1 84.19 189 GLU A N 1
ATOM 1538 C CA . GLU A 1 189 ? 13.5 -14.633 -3.834 1 84.19 189 GLU A CA 1
ATOM 1539 C C . GLU A 1 189 ? 14.453 -13.977 -4.828 1 84.19 189 GLU A C 1
ATOM 1541 O O . GLU A 1 189 ? 15.508 -14.531 -5.141 1 84.19 189 GLU A O 1
ATOM 1546 N N . LEU A 1 190 ? 14.156 -12.789 -5.277 1 85.06 190 LEU A N 1
ATOM 1547 C CA . LEU A 1 190 ? 14.984 -12.133 -6.289 1 85.06 190 LEU A CA 1
ATOM 1548 C C . LEU A 1 190 ? 16.312 -11.688 -5.695 1 85.06 190 LEU A C 1
ATOM 1550 O O . LEU A 1 190 ? 17.312 -11.594 -6.41 1 85.06 190 LEU A O 1
ATOM 1554 N N . LEU A 1 191 ? 16.328 -11.383 -4.449 1 84.06 191 LEU A N 1
ATOM 1555 C CA . LEU A 1 191 ? 17.594 -11.117 -3.773 1 84.06 191 LEU A CA 1
ATOM 1556 C C . LEU A 1 191 ? 18.453 -12.383 -3.721 1 84.06 191 LEU A C 1
ATOM 1558 O O . LEU A 1 191 ? 19.656 -12.328 -3.979 1 84.06 191 LEU A O 1
ATOM 1562 N N . THR A 1 192 ? 17.797 -13.508 -3.486 1 81.12 192 THR A N 1
ATOM 1563 C CA . THR A 1 192 ? 18.5 -14.781 -3.404 1 81.12 192 THR A CA 1
ATOM 1564 C C . THR A 1 192 ? 19.094 -15.164 -4.762 1 81.12 192 THR A C 1
ATOM 1566 O O . THR A 1 192 ? 20.156 -15.781 -4.832 1 81.12 192 THR A O 1
ATOM 1569 N N . LEU A 1 193 ? 18.438 -14.695 -5.777 1 79.06 193 LEU A N 1
ATOM 1570 C CA . LEU A 1 193 ? 18.859 -15.016 -7.141 1 79.06 193 LEU A CA 1
ATOM 1571 C C . LEU A 1 193 ? 19.844 -13.969 -7.664 1 79.06 193 LEU A C 1
ATOM 1573 O O . LEU A 1 193 ? 20.203 -13.984 -8.844 1 79.06 193 LEU A O 1
ATOM 1577 N N . ASP A 1 194 ? 20.234 -12.992 -6.734 1 79.38 194 ASP A N 1
ATOM 1578 C CA . ASP A 1 194 ? 21.156 -11.922 -7.078 1 79.38 194 ASP A CA 1
ATOM 1579 C C . ASP A 1 194 ? 20.641 -11.086 -8.242 1 79.38 194 ASP A C 1
ATOM 1581 O O . ASP A 1 194 ? 21.391 -10.727 -9.148 1 79.38 194 ASP A O 1
ATOM 1585 N N . TRP A 1 195 ? 19.391 -11.008 -8.266 1 80.94 195 TRP A N 1
ATOM 1586 C CA . TRP A 1 195 ? 18.734 -10.195 -9.281 1 80.94 195 TRP A CA 1
ATOM 1587 C C . TRP A 1 195 ? 19.047 -8.719 -9.078 1 80.94 195 TRP A C 1
ATOM 1589 O O . TRP A 1 195 ? 19.391 -8.016 -10.039 1 80.94 195 TRP A O 1
ATOM 1599 N N . GLU A 1 196 ? 18.891 -8.258 -7.855 1 81.75 196 GLU A N 1
ATOM 1600 C CA . GLU A 1 196 ? 19.203 -6.914 -7.371 1 81.75 196 GLU A CA 1
ATOM 1601 C C . GLU A 1 196 ? 19.75 -6.953 -5.949 1 81.75 196 GLU A C 1
ATOM 1603 O O . GLU A 1 196 ? 19.594 -7.949 -5.242 1 81.75 196 GLU A O 1
ATOM 1608 N N . LYS A 1 197 ? 20.406 -5.863 -5.621 1 87 197 LYS A N 1
ATOM 1609 C CA . LYS A 1 197 ? 20.922 -5.734 -4.258 1 87 197 LYS A CA 1
ATOM 1610 C C . LYS A 1 197 ? 20.016 -4.844 -3.414 1 87 197 LYS A C 1
ATOM 1612 O O . LYS A 1 197 ? 19.281 -4 -3.947 1 87 197 LYS A O 1
ATOM 1617 N N . ARG A 1 198 ? 20.016 -5.09 -2.143 1 90.44 198 ARG A N 1
ATOM 1618 C CA . ARG A 1 198 ? 19.234 -4.254 -1.241 1 90.44 198 ARG A CA 1
ATOM 1619 C C . ARG A 1 198 ? 19.812 -2.854 -1.137 1 90.44 198 ARG A C 1
ATOM 1621 O O . ARG A 1 198 ? 21.031 -2.693 -0.999 1 90.44 198 ARG A O 1
ATOM 1628 N N . LYS A 1 199 ? 18.938 -1.869 -1.188 1 90.69 199 LYS A N 1
ATOM 1629 C CA . LYS A 1 199 ? 19.359 -0.481 -1.032 1 90.69 199 LYS A CA 1
ATOM 1630 C C . LYS A 1 199 ? 19.484 -0.104 0.442 1 90.69 199 LYS A C 1
ATOM 1632 O O . LYS A 1 199 ? 18.719 -0.602 1.277 1 90.69 199 LYS A O 1
ATOM 1637 N N . SER A 1 200 ? 20.375 0.821 0.738 1 87.56 200 SER A N 1
ATOM 1638 C CA . SER A 1 200 ? 20.578 1.282 2.107 1 87.56 200 SER A CA 1
ATOM 1639 C C . SER A 1 200 ? 19.703 2.486 2.428 1 87.56 200 SER A C 1
ATOM 1641 O O . SER A 1 200 ? 19.156 3.113 1.523 1 87.56 200 SER A O 1
ATOM 1643 N N . MET A 1 201 ? 19.641 2.852 3.729 1 86.62 201 MET A N 1
ATOM 1644 C CA . MET A 1 201 ? 18.906 4.035 4.168 1 86.62 201 MET A CA 1
ATOM 1645 C C . MET A 1 201 ? 19.5 5.301 3.549 1 86.62 201 MET A C 1
ATOM 1647 O O . MET A 1 201 ? 18.75 6.23 3.213 1 86.62 201 MET A O 1
ATOM 1651 N N . LYS A 1 202 ? 20.766 5.289 3.357 1 86.75 202 LYS A N 1
ATOM 1652 C CA . LYS A 1 202 ? 21.438 6.441 2.77 1 86.75 202 LYS A CA 1
ATOM 1653 C C . LYS A 1 202 ? 21.016 6.641 1.314 1 86.75 202 LYS A C 1
ATOM 1655 O O . LYS A 1 202 ? 20.938 7.77 0.834 1 86.75 202 LYS A O 1
ATOM 1660 N N . ASP A 1 203 ? 20.734 5.543 0.659 1 88.38 203 ASP A N 1
ATOM 1661 C CA . ASP A 1 203 ? 20.375 5.594 -0.754 1 88.38 203 ASP A CA 1
ATOM 1662 C C . ASP A 1 203 ? 18.953 6.121 -0.942 1 88.38 203 ASP A C 1
ATOM 1664 O O . ASP A 1 203 ? 18.625 6.703 -1.979 1 88.38 203 ASP A O 1
ATOM 1668 N N . ILE A 1 204 ? 18.156 5.941 0.161 1 89.75 204 ILE A N 1
ATOM 1669 C CA . ILE A 1 204 ? 16.734 6.172 -0.111 1 89.75 204 ILE A CA 1
ATOM 1670 C C . ILE A 1 204 ? 16.266 7.426 0.619 1 89.75 204 ILE A C 1
ATOM 1672 O O . ILE A 1 204 ? 15.25 8.016 0.259 1 89.75 204 ILE A O 1
ATOM 1676 N N . LYS A 1 205 ? 16.906 7.797 1.672 1 89.62 205 LYS A N 1
ATOM 1677 C CA . LYS A 1 205 ? 16.547 8.969 2.471 1 89.62 205 LYS A CA 1
ATOM 1678 C C . LYS A 1 205 ? 17.266 10.219 1.973 1 89.62 205 LYS A C 1
ATOM 1680 O O . LYS A 1 205 ? 18.5 10.242 1.9 1 89.62 205 LYS A O 1
ATOM 1685 N N . VAL A 1 206 ? 16.453 11.203 1.592 1 85 206 VAL A N 1
ATOM 1686 C CA . VAL A 1 206 ? 17.016 12.469 1.134 1 85 206 VAL A CA 1
ATOM 1687 C C . VAL A 1 206 ? 16.703 13.57 2.145 1 85 206 VAL A C 1
ATOM 1689 O O . VAL A 1 206 ? 15.555 13.719 2.574 1 85 206 VAL A O 1
ATOM 1692 N N . ILE A 1 207 ? 17.609 14.227 2.58 1 78.06 207 ILE A N 1
ATOM 1693 C CA . ILE A 1 207 ? 17.438 15.25 3.602 1 78.06 207 ILE A CA 1
ATOM 1694 C C . ILE A 1 207 ? 17.75 16.625 3.016 1 78.06 207 ILE A C 1
ATOM 1696 O O . ILE A 1 207 ? 18.75 16.797 2.316 1 78.06 207 ILE A O 1
ATOM 1700 N N . MET B 1 1 ? 10.969 -21.266 9.18 1 73.88 1 MET B N 1
ATOM 1701 C CA . MET B 1 1 ? 10.172 -20.078 8.875 1 73.88 1 MET B CA 1
ATOM 1702 C C . MET B 1 1 ? 9.391 -19.609 10.109 1 73.88 1 MET B C 1
ATOM 1704 O O . MET B 1 1 ? 8.922 -20.438 10.898 1 73.88 1 MET B O 1
ATOM 1708 N N . ARG B 1 2 ? 9.484 -18.312 10.305 1 83.12 2 ARG B N 1
ATOM 1709 C CA . ARG B 1 2 ? 8.727 -17.781 11.438 1 83.12 2 ARG B CA 1
ATOM 1710 C C . ARG B 1 2 ? 7.234 -18.016 11.25 1 83.12 2 ARG B C 1
ATOM 1712 O O . ARG B 1 2 ? 6.68 -17.688 10.203 1 83.12 2 ARG B O 1
ATOM 1719 N N . GLU B 1 3 ? 6.59 -18.703 12.211 1 93.62 3 GLU B N 1
ATOM 1720 C CA . GLU B 1 3 ? 5.141 -18.844 12.227 1 93.62 3 GLU B CA 1
ATOM 1721 C C . GLU B 1 3 ? 4.488 -17.844 13.172 1 93.62 3 GLU B C 1
ATOM 1723 O O . GLU B 1 3 ? 4.965 -17.641 14.289 1 93.62 3 GLU B O 1
ATOM 1728 N N . PHE B 1 4 ? 3.438 -17.281 12.734 1 98.12 4 PHE B N 1
ATOM 1729 C CA . PHE B 1 4 ? 2.758 -16.281 13.547 1 98.12 4 PHE B CA 1
ATOM 1730 C C . PHE B 1 4 ? 1.535 -16.875 14.234 1 98.12 4 PHE B C 1
ATOM 1732 O O . PHE B 1 4 ? 0.922 -17.812 13.719 1 98.12 4 PHE B O 1
ATOM 1739 N N . THR B 1 5 ? 1.156 -16.312 15.391 1 98.19 5 THR B N 1
ATOM 1740 C CA . THR B 1 5 ? 0.107 -16.844 16.25 1 98.19 5 THR B CA 1
ATOM 1741 C C . THR B 1 5 ? -1.158 -16 16.156 1 98.19 5 THR B C 1
ATOM 1743 O O . THR B 1 5 ? -1.159 -14.953 15.508 1 98.19 5 THR B O 1
ATOM 1746 N N . SER B 1 6 ? -2.189 -16.5 16.844 1 98.25 6 SER B N 1
ATOM 1747 C CA . SER B 1 6 ? -3.436 -15.742 16.906 1 98.25 6 SER B CA 1
AT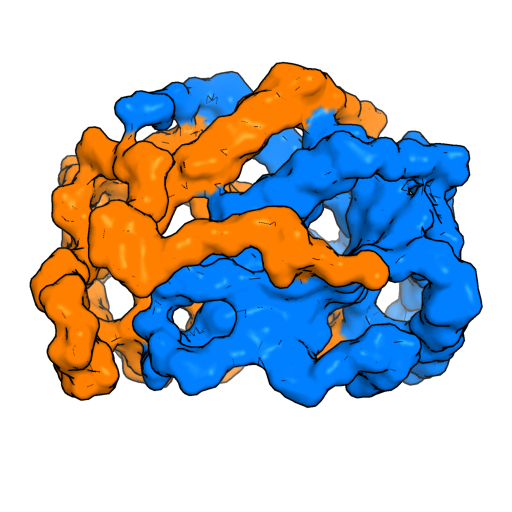OM 1748 C C . SER B 1 6 ? -3.232 -14.398 17.594 1 98.25 6 SER B C 1
ATOM 1750 O O . SER B 1 6 ? -3.895 -13.414 17.25 1 98.25 6 SER B O 1
ATOM 1752 N N . ALA B 1 7 ? -2.291 -14.352 18.547 1 98.31 7 ALA B N 1
ATOM 1753 C CA . ALA B 1 7 ? -1.981 -13.094 19.219 1 98.31 7 ALA B CA 1
ATOM 1754 C C . ALA B 1 7 ? -1.321 -12.109 18.25 1 98.31 7 ALA B C 1
ATOM 1756 O O . ALA B 1 7 ? -1.59 -10.906 18.297 1 98.31 7 ALA B O 1
ATOM 1757 N N . ASP B 1 8 ? -0.426 -12.625 17.422 1 98.69 8 ASP B N 1
ATOM 1758 C CA . ASP B 1 8 ? 0.208 -11.789 16.406 1 98.69 8 ASP B CA 1
ATOM 1759 C C . ASP B 1 8 ? -0.825 -11.219 15.438 1 98.69 8 ASP B C 1
ATOM 1761 O O . ASP B 1 8 ? -0.771 -10.039 15.086 1 98.69 8 ASP B O 1
ATOM 1765 N N . ILE B 1 9 ? -1.74 -12.125 15.023 1 98.75 9 ILE B N 1
ATOM 1766 C CA . ILE B 1 9 ? -2.809 -11.727 14.109 1 98.75 9 ILE B CA 1
ATOM 1767 C C . ILE B 1 9 ? -3.648 -10.625 14.742 1 98.75 9 ILE B C 1
ATOM 1769 O O . ILE B 1 9 ? -3.953 -9.617 14.094 1 98.75 9 ILE B O 1
ATOM 1773 N N . ALA B 1 10 ? -4 -10.758 15.938 1 98.56 10 ALA B N 1
ATOM 1774 C CA . ALA B 1 10 ? -4.801 -9.773 16.656 1 98.56 10 ALA B CA 1
ATOM 1775 C C . ALA B 1 10 ? -4.059 -8.445 16.781 1 98.56 10 ALA B C 1
ATOM 1777 O O . ALA B 1 10 ? -4.66 -7.375 16.641 1 98.56 10 ALA B O 1
ATOM 1778 N N . CYS B 1 11 ? -2.791 -8.531 17.047 1 98.62 11 CYS B N 1
ATOM 1779 C CA . CYS B 1 11 ? -1.959 -7.34 17.156 1 98.62 11 CYS B CA 1
ATOM 1780 C C . CYS B 1 11 ? -1.968 -6.555 15.852 1 98.62 11 CYS B C 1
ATOM 1782 O O . CYS B 1 11 ? -2.209 -5.344 15.852 1 98.62 11 CYS B O 1
ATOM 1784 N N . LEU B 1 12 ? -1.731 -7.227 14.766 1 98.88 12 LEU B N 1
ATOM 1785 C CA . LEU B 1 12 ? -1.74 -6.574 13.461 1 98.88 12 LEU B CA 1
ATOM 1786 C C . LEU B 1 12 ? -3.117 -6 13.148 1 98.88 12 LEU B C 1
ATOM 1788 O O . LEU B 1 12 ? -3.229 -4.871 12.664 1 98.88 12 LEU B O 1
ATOM 1792 N N . ASP B 1 13 ? -4.102 -6.766 13.438 1 98.69 13 ASP B N 1
ATOM 1793 C CA . ASP B 1 13 ? -5.473 -6.328 13.195 1 98.69 13 ASP B CA 1
ATOM 1794 C C . ASP B 1 13 ? -5.777 -5.031 13.938 1 98.69 13 ASP B C 1
ATOM 1796 O O . ASP B 1 13 ? -6.383 -4.113 13.375 1 98.69 13 ASP B O 1
ATOM 1800 N N . GLU B 1 14 ? -5.387 -4.93 15.148 1 98.44 14 GLU B N 1
ATOM 1801 C CA . GLU B 1 14 ? -5.629 -3.736 15.953 1 98.44 14 GLU B CA 1
ATOM 1802 C C . GLU B 1 14 ? -4.875 -2.531 15.398 1 98.44 14 GLU B C 1
ATOM 1804 O O . GLU B 1 14 ? -5.41 -1.422 15.367 1 98.44 14 GLU B O 1
ATOM 1809 N N . ILE B 1 15 ? -3.646 -2.754 14.984 1 98.75 15 ILE B N 1
ATOM 1810 C CA . ILE B 1 15 ? -2.854 -1.659 14.43 1 98.75 15 ILE B CA 1
ATOM 1811 C C . ILE B 1 15 ? -3.502 -1.143 13.148 1 98.75 15 ILE B C 1
ATOM 1813 O O . ILE B 1 15 ? -3.65 0.067 12.969 1 98.75 15 ILE B O 1
ATOM 1817 N N . ILE B 1 16 ? -3.902 -2.061 12.242 1 98.69 16 ILE B N 1
ATOM 1818 C CA . ILE B 1 16 ? -4.539 -1.692 10.984 1 98.69 16 ILE B CA 1
ATOM 1819 C C . ILE B 1 16 ? -5.816 -0.907 11.266 1 98.69 16 ILE B C 1
ATOM 1821 O O . ILE B 1 16 ? -6.039 0.157 10.68 1 98.69 16 ILE B O 1
ATOM 1825 N N . LYS B 1 17 ? -6.613 -1.312 12.188 1 97.62 17 LYS B N 1
ATOM 1826 C CA . LYS B 1 17 ? -7.902 -0.692 12.484 1 97.62 17 LYS B CA 1
ATOM 1827 C C . LYS B 1 17 ? -7.719 0.657 13.172 1 97.62 17 LYS B C 1
ATOM 1829 O O . LYS B 1 17 ? -8.562 1.548 13.039 1 97.62 17 LYS B O 1
ATOM 1834 N N . ALA B 1 18 ? -6.637 0.76 13.875 1 97.81 18 ALA B N 1
ATOM 1835 C CA . ALA B 1 18 ? -6.41 1.971 14.656 1 97.81 18 ALA B CA 1
ATOM 1836 C C . ALA B 1 18 ? -5.699 3.037 13.828 1 97.81 18 ALA B C 1
ATOM 1838 O O . ALA B 1 18 ? -5.609 4.195 14.242 1 97.81 18 ALA B O 1
ATOM 1839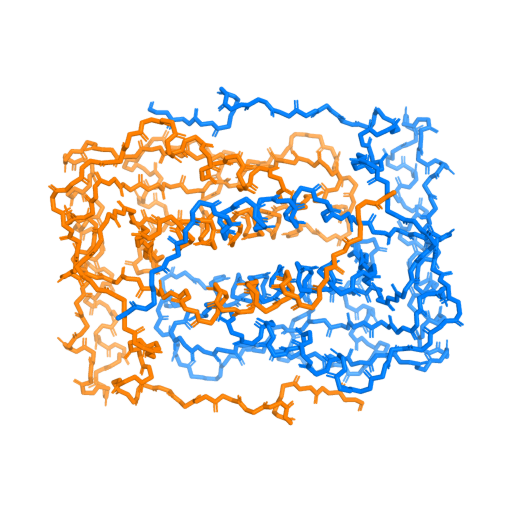 N N . ARG B 1 19 ? -5.172 2.67 12.664 1 97.62 19 ARG B N 1
ATOM 1840 C CA . ARG B 1 19 ? -4.512 3.643 11.797 1 97.62 19 ARG B CA 1
ATOM 1841 C C . ARG B 1 19 ? -5.5 4.695 11.312 1 97.62 19 ARG B C 1
ATOM 1843 O O . ARG B 1 19 ? -6.621 4.367 10.914 1 97.62 19 ARG B O 1
ATOM 1850 N N . ARG B 1 20 ? -5.113 5.957 11.398 1 95.88 20 ARG B N 1
ATOM 1851 C CA . ARG B 1 20 ? -5.945 7.086 10.992 1 95.88 20 ARG B CA 1
ATOM 1852 C C . ARG B 1 20 ? -5.148 8.086 10.164 1 95.88 20 ARG B C 1
ATOM 1854 O O . ARG B 1 20 ? -3.939 8.242 10.359 1 95.88 20 ARG B O 1
ATOM 1861 N N . ASP B 1 21 ? -5.836 8.703 9.273 1 95.5 21 ASP B N 1
ATOM 1862 C CA . ASP B 1 21 ? -5.277 9.898 8.648 1 95.5 21 ASP B CA 1
ATOM 1863 C C . ASP B 1 21 ? -5.426 11.109 9.555 1 95.5 21 ASP B C 1
ATOM 1865 O O . ASP B 1 21 ? -6.543 11.5 9.906 1 95.5 21 ASP B O 1
ATOM 1869 N N . VAL B 1 22 ? -4.301 11.633 9.93 1 93.81 22 VAL B N 1
ATOM 1870 C CA . VAL B 1 22 ? -4.324 12.82 10.773 1 93.81 22 VAL B CA 1
ATOM 1871 C C . VAL B 1 22 ? -4.23 14.078 9.906 1 93.81 22 VAL B C 1
ATOM 1873 O O . VAL B 1 22 ? -3.17 14.375 9.352 1 93.81 22 VAL B O 1
ATOM 1876 N N . ARG B 1 23 ? -5.168 14.828 9.789 1 86.75 23 ARG B N 1
ATOM 1877 C CA . ARG B 1 23 ? -5.266 15.922 8.828 1 86.75 23 ARG B CA 1
ATOM 1878 C C . ARG B 1 23 ? -4.812 17.234 9.438 1 86.75 23 ARG B C 1
ATOM 1880 O O . ARG B 1 23 ? -4.445 18.172 8.727 1 86.75 23 ARG B O 1
ATOM 1887 N N . GLY B 1 24 ? -4.863 17.328 10.805 1 84.25 24 GLY B N 1
ATOM 1888 C CA . GLY B 1 24 ? -4.473 18.562 11.469 1 84.25 24 GLY B CA 1
ATOM 1889 C C . GLY B 1 24 ? -5.082 18.719 12.852 1 84.25 24 GLY B C 1
ATOM 1890 O O . GLY B 1 24 ? -5.871 17.875 13.281 1 84.25 24 GLY B O 1
ATOM 1891 N N . ASN B 1 25 ? -4.562 19.656 13.445 1 84.69 25 ASN B N 1
ATOM 1892 C CA . ASN B 1 25 ? -5.043 20.141 14.734 1 84.69 25 ASN B CA 1
ATOM 1893 C C . ASN B 1 25 ? -4.812 19.109 15.836 1 84.69 25 ASN B C 1
ATOM 1895 O O . ASN B 1 25 ? -5.406 19.203 16.906 1 84.69 25 ASN B O 1
ATOM 1899 N N . ARG B 1 26 ? -4.047 18.219 15.57 1 91.19 26 ARG B N 1
ATOM 1900 C CA . ARG B 1 26 ? -3.834 17.188 16.578 1 91.19 26 ARG B CA 1
ATOM 1901 C C . ARG B 1 26 ? -2.348 17 16.859 1 91.19 26 ARG B C 1
ATOM 1903 O O . ARG B 1 26 ? -1.976 16.359 17.859 1 91.19 26 ARG B O 1
ATOM 1910 N N . PHE B 1 27 ? -1.529 17.531 16.016 1 95.62 27 PHE B N 1
ATOM 1911 C CA . PHE B 1 27 ? -0.096 17.297 16.141 1 95.62 27 PHE B CA 1
ATOM 1912 C C . PHE B 1 27 ? 0.463 18.031 17.359 1 95.62 27 PHE B C 1
ATOM 1914 O O . PHE B 1 27 ? 0.082 19.172 17.625 1 95.62 27 PHE B O 1
ATOM 1921 N N . LEU B 1 28 ? 1.305 17.375 18.031 1 96.38 28 LEU B N 1
ATOM 1922 C CA . LEU B 1 28 ? 1.992 17.938 19.203 1 96.38 28 LEU B CA 1
ATOM 1923 C C . LEU B 1 28 ? 3.369 18.469 18.812 1 96.38 28 LEU B C 1
ATOM 1925 O O . LEU B 1 28 ? 3.949 18.031 17.812 1 96.38 28 LEU B O 1
ATOM 1929 N N . ASP B 1 29 ? 3.818 19.375 19.625 1 94.62 29 ASP B N 1
ATOM 1930 C CA . ASP B 1 29 ? 5.191 19.844 19.469 1 94.62 29 ASP B CA 1
ATOM 1931 C C . ASP B 1 29 ? 6.176 18.906 20.156 1 94.62 29 ASP B C 1
ATOM 1933 O O . ASP B 1 29 ? 6.711 19.203 21.219 1 94.62 29 ASP B O 1
ATOM 1937 N N . LYS B 1 30 ? 6.371 17.828 19.656 1 97.19 30 LYS B N 1
ATOM 1938 C CA . LYS B 1 30 ? 7.258 16.781 20.141 1 97.19 30 LYS B CA 1
ATOM 1939 C C . LYS B 1 30 ? 8.109 16.203 19.016 1 97.19 30 LYS B C 1
ATOM 1941 O O . LYS B 1 30 ? 7.586 15.852 17.953 1 97.19 30 LYS B O 1
ATOM 1946 N N . LYS B 1 31 ? 9.359 16.125 19.281 1 97.69 31 LYS B N 1
ATOM 1947 C CA . LYS B 1 31 ? 10.305 15.664 18.266 1 97.69 31 LYS B CA 1
ATOM 1948 C C . LYS B 1 31 ? 10.227 14.148 18.094 1 97.69 31 LYS B C 1
ATOM 1950 O O . LYS B 1 31 ? 9.961 13.422 19.047 1 97.69 31 LYS B O 1
ATOM 1955 N N . ILE B 1 32 ? 10.406 13.758 16.891 1 98.19 32 ILE B N 1
ATOM 1956 C CA . ILE B 1 32 ? 10.688 12.352 16.594 1 98.19 32 ILE B CA 1
ATOM 1957 C C . ILE B 1 32 ? 12.195 12.141 16.484 1 98.19 32 ILE B C 1
ATOM 1959 O O . ILE B 1 32 ? 12.859 12.773 15.656 1 98.19 32 ILE B O 1
ATOM 1963 N N . ASP B 1 33 ? 12.711 11.289 17.266 1 97.69 33 ASP B N 1
ATOM 1964 C CA . ASP B 1 33 ? 14.156 11.078 17.219 1 97.69 33 ASP B CA 1
ATOM 1965 C C . ASP B 1 33 ? 14.562 10.297 15.977 1 97.69 33 ASP B C 1
ATOM 1967 O O . ASP B 1 33 ? 13.742 9.594 15.383 1 97.69 33 ASP B O 1
ATOM 1971 N N . ASP B 1 34 ? 15.781 10.398 15.664 1 96.12 34 ASP B N 1
ATOM 1972 C CA . ASP B 1 34 ? 16.297 9.828 14.422 1 96.12 34 ASP B CA 1
ATOM 1973 C C . ASP B 1 34 ? 16.125 8.305 14.414 1 96.12 34 ASP B C 1
ATOM 1975 O O . ASP B 1 34 ? 15.852 7.711 13.375 1 96.12 34 ASP B O 1
ATOM 1979 N N . GLU B 1 35 ? 16.359 7.707 15.477 1 97.44 35 GLU B N 1
ATOM 1980 C CA . GLU B 1 35 ? 16.25 6.254 15.555 1 97.44 35 GLU B CA 1
ATOM 1981 C C . GLU B 1 35 ? 14.828 5.797 15.227 1 97.44 35 GLU B C 1
ATOM 1983 O O . GLU B 1 35 ? 14.641 4.84 14.469 1 97.44 35 GLU B O 1
ATOM 1988 N N . THR B 1 36 ? 13.852 6.48 15.844 1 98.12 36 THR B N 1
ATOM 1989 C CA . THR B 1 36 ? 12.453 6.168 15.578 1 98.12 36 THR B CA 1
ATOM 1990 C C . THR B 1 36 ? 12.125 6.402 14.102 1 98.12 36 THR B C 1
ATOM 1992 O O . THR B 1 36 ? 11.508 5.551 13.461 1 98.12 36 THR B O 1
ATOM 1995 N N . LEU B 1 37 ? 12.562 7.52 13.57 1 97.88 37 LEU B N 1
ATOM 1996 C CA . LEU B 1 37 ? 12.312 7.805 12.156 1 97.88 37 LEU B CA 1
ATOM 1997 C C . LEU B 1 37 ? 12.938 6.738 11.266 1 97.88 37 LEU B C 1
ATOM 1999 O O . LEU B 1 37 ? 12.328 6.301 10.289 1 97.88 37 LEU B O 1
ATOM 2003 N N . ASP B 1 38 ? 14.109 6.293 11.609 1 97.25 38 ASP B N 1
ATOM 2004 C CA . ASP B 1 38 ? 14.789 5.262 10.828 1 97.25 38 ASP B CA 1
ATOM 2005 C C . ASP B 1 38 ? 14.008 3.949 10.859 1 97.25 38 ASP B C 1
ATOM 2007 O O . ASP B 1 38 ? 13.953 3.234 9.852 1 97.25 38 ASP B O 1
ATOM 2011 N N . LYS B 1 39 ? 13.438 3.637 11.984 1 97.81 39 LYS B N 1
ATOM 2012 C CA . LYS B 1 39 ? 12.625 2.428 12.094 1 97.81 39 LYS B CA 1
ATOM 2013 C C . LYS B 1 39 ? 11.398 2.512 11.203 1 97.81 39 LYS B C 1
ATOM 2015 O O . LYS B 1 39 ? 11.016 1.522 10.57 1 97.81 39 LYS B O 1
ATOM 2020 N N . LEU B 1 40 ? 10.805 3.693 11.188 1 98.75 40 LEU B N 1
ATOM 2021 C CA . LEU B 1 40 ? 9.641 3.885 10.32 1 98.75 40 LEU B CA 1
ATOM 2022 C C . LEU B 1 40 ? 10.031 3.738 8.852 1 98.75 40 LEU B C 1
ATOM 2024 O O . LEU B 1 40 ? 9.336 3.066 8.086 1 98.75 40 LEU B O 1
ATOM 2028 N N . LEU B 1 41 ? 11.148 4.309 8.453 1 98.5 41 LEU B N 1
ATOM 2029 C CA . LEU B 1 41 ? 11.617 4.25 7.078 1 98.5 41 LEU B CA 1
ATOM 2030 C C . LEU B 1 41 ? 12.07 2.836 6.719 1 98.5 41 LEU B C 1
ATOM 2032 O O . LEU B 1 41 ? 11.883 2.395 5.582 1 98.5 41 LEU B O 1
ATOM 2036 N N . GLN B 1 42 ? 12.656 2.162 7.641 1 97.94 42 GLN B N 1
ATOM 2037 C CA . GLN B 1 42 ? 13.047 0.778 7.391 1 97.94 42 GLN B CA 1
ATOM 2038 C C . GLN B 1 42 ? 11.828 -0.095 7.102 1 97.94 42 GLN B C 1
ATOM 2040 O O . GLN B 1 42 ? 11.859 -0.936 6.199 1 97.94 42 GLN B O 1
ATOM 2045 N N . ALA B 1 43 ? 10.781 0.088 7.918 1 98.62 43 ALA B N 1
ATOM 2046 C CA . ALA B 1 43 ? 9.547 -0.642 7.641 1 98.62 43 ALA B CA 1
ATOM 2047 C C . ALA B 1 43 ? 9.055 -0.367 6.223 1 98.62 43 ALA B C 1
ATOM 2049 O O . ALA B 1 43 ? 8.609 -1.283 5.523 1 98.62 43 ALA B O 1
ATOM 2050 N N . ALA B 1 44 ? 9.133 0.871 5.801 1 98.75 44 ALA B N 1
ATOM 2051 C CA . ALA B 1 44 ? 8.766 1.23 4.434 1 98.75 44 ALA B CA 1
ATOM 2052 C C . ALA B 1 44 ? 9.602 0.451 3.422 1 98.75 44 ALA B C 1
ATOM 2054 O O . ALA B 1 44 ? 9.062 -0.101 2.459 1 98.75 44 ALA B O 1
ATOM 2055 N N . CYS B 1 45 ? 10.844 0.301 3.637 1 97.44 45 CYS B N 1
ATOM 2056 C CA . CYS B 1 45 ? 11.789 -0.279 2.691 1 97.44 45 CYS B CA 1
ATOM 2057 C C . CYS B 1 45 ? 11.656 -1.797 2.65 1 97.44 45 CYS B C 1
ATOM 2059 O O . CYS B 1 45 ? 12.156 -2.441 1.724 1 97.44 45 CYS B O 1
ATOM 2061 N N . ASP B 1 46 ? 10.992 -2.346 3.615 1 97.88 46 ASP B N 1
ATOM 2062 C CA . ASP B 1 46 ? 10.75 -3.785 3.629 1 97.88 46 ASP B CA 1
ATOM 2063 C C . ASP B 1 46 ? 9.492 -4.137 2.838 1 97.88 46 ASP B C 1
ATOM 2065 O O . ASP B 1 46 ? 9.062 -5.293 2.826 1 97.88 46 ASP B O 1
ATOM 2069 N N . ALA B 1 47 ? 8.906 -3.15 2.176 1 98.5 47 ALA B N 1
ATOM 2070 C CA . ALA B 1 47 ? 7.742 -3.385 1.327 1 98.5 47 ALA B CA 1
ATOM 2071 C C . ALA B 1 47 ? 8.117 -4.219 0.104 1 98.5 47 ALA B C 1
ATOM 2073 O O . ALA B 1 47 ? 9.289 -4.293 -0.271 1 98.5 47 ALA B O 1
ATOM 2074 N N . PRO B 1 48 ? 7.137 -4.902 -0.45 1 98 48 PRO B N 1
ATOM 2075 C CA . PRO B 1 48 ? 7.391 -5.504 -1.761 1 98 48 PRO B CA 1
ATOM 2076 C C . PRO B 1 48 ? 7.664 -4.465 -2.844 1 98 48 PRO B C 1
ATOM 2078 O O . PRO B 1 48 ? 7.164 -3.338 -2.766 1 98 48 PRO B O 1
ATOM 2081 N N . SER B 1 49 ? 8.445 -4.828 -3.775 1 97.56 49 SER B N 1
ATOM 2082 C CA . SER B 1 49 ? 8.672 -3.988 -4.949 1 97.56 49 SER B CA 1
ATOM 2083 C C . SER B 1 49 ? 8.852 -4.832 -6.207 1 97.56 49 SER B C 1
ATOM 2085 O O . SER B 1 49 ? 9.531 -5.859 -6.18 1 97.56 49 SER B O 1
ATOM 2087 N N . VAL B 1 50 ? 8.18 -4.414 -7.266 1 96.69 50 VAL B N 1
ATOM 2088 C CA . VAL B 1 50 ? 8.227 -5.117 -8.539 1 96.69 50 VAL B CA 1
ATOM 2089 C C . VAL B 1 50 ? 9.672 -5.289 -8.992 1 96.69 50 VAL B C 1
ATOM 2091 O O . VAL B 1 50 ? 10.453 -4.328 -8.984 1 96.69 50 VAL B O 1
ATOM 2094 N N . GLY B 1 51 ? 10.039 -6.57 -9.195 1 92.69 51 GLY B N 1
ATOM 2095 C CA . GLY B 1 51 ? 11.391 -6.848 -9.641 1 92.69 51 GLY B CA 1
ATOM 2096 C C . GLY B 1 51 ? 12.438 -6.551 -8.586 1 92.69 51 GLY B C 1
ATOM 2097 O O . GLY B 1 51 ? 13.609 -6.316 -8.914 1 92.69 51 GLY B O 1
ATOM 2098 N N . PHE B 1 52 ? 11.992 -6.434 -7.316 1 94.25 52 PHE B N 1
ATOM 2099 C CA . PHE B 1 52 ? 12.883 -6.035 -6.23 1 94.25 52 PHE B CA 1
ATOM 2100 C C . PHE B 1 52 ? 13.594 -4.727 -6.562 1 94.25 52 PHE B C 1
ATOM 2102 O O . PHE B 1 52 ? 14.789 -4.578 -6.301 1 94.25 52 PHE B O 1
ATOM 2109 N N . SER B 1 53 ? 12.859 -3.795 -7.141 1 95.12 53 SER B N 1
ATOM 2110 C CA . SER B 1 53 ? 13.406 -2.553 -7.672 1 95.12 53 SER B CA 1
ATOM 2111 C C . SER B 1 53 ? 13.617 -1.523 -6.566 1 95.12 53 SER B C 1
ATOM 2113 O O . SER B 1 53 ? 14.414 -0.595 -6.719 1 95.12 53 SER B O 1
ATOM 2115 N N . GLN B 1 54 ? 12.906 -1.588 -5.445 1 96.88 54 GLN B N 1
ATOM 2116 C CA . GLN B 1 54 ? 13.023 -0.658 -4.328 1 96.88 54 GLN B CA 1
ATOM 2117 C C . GLN B 1 54 ? 13.031 0.789 -4.812 1 96.88 54 GLN B C 1
ATOM 2119 O O . GLN B 1 54 ? 13.922 1.562 -4.461 1 96.88 54 GLN B O 1
ATOM 2124 N N . PRO B 1 55 ? 11.969 1.159 -5.527 1 97.5 55 PRO B N 1
ATOM 2125 C CA . PRO B 1 55 ? 12 2.406 -6.293 1 97.5 55 PRO B CA 1
ATOM 2126 C C . PRO B 1 55 ? 11.562 3.617 -5.469 1 97.5 55 PRO B C 1
ATOM 2128 O O . PRO B 1 55 ? 10.969 4.551 -6.008 1 97.5 55 PRO B O 1
ATOM 2131 N N . TRP B 1 56 ? 11.758 3.658 -4.234 1 98.19 56 TRP B N 1
ATOM 2132 C CA . TRP B 1 56 ? 11.258 4.707 -3.352 1 98.19 56 TRP B CA 1
ATOM 2133 C C . TRP B 1 56 ? 12.383 5.633 -2.908 1 98.19 56 TRP B C 1
ATOM 2135 O O . TRP B 1 56 ? 13.508 5.184 -2.674 1 98.19 56 TRP B O 1
ATOM 2145 N N . LYS B 1 57 ? 12.078 6.91 -2.838 1 98.06 57 LYS B N 1
ATOM 2146 C CA . LYS B 1 57 ? 12.883 7.941 -2.184 1 98.06 57 LYS B CA 1
ATOM 2147 C C . LYS B 1 57 ? 12.047 8.734 -1.181 1 98.06 57 LYS B C 1
ATOM 2149 O O . LYS B 1 57 ? 10.883 9.039 -1.439 1 98.06 57 LYS B O 1
ATOM 2154 N N . PHE B 1 58 ? 12.633 9.055 -0.104 1 98.62 58 PHE B N 1
ATOM 2155 C CA . PHE B 1 58 ? 11.977 9.82 0.946 1 98.62 58 PHE B CA 1
ATOM 2156 C C . PHE B 1 58 ? 12.695 11.148 1.178 1 98.62 58 PHE B C 1
ATOM 2158 O O . PHE B 1 58 ? 13.828 11.172 1.67 1 98.62 58 PHE B O 1
ATOM 2165 N N . VAL B 1 59 ? 12.062 12.211 0.848 1 98.5 59 VAL B N 1
ATOM 2166 C CA . VAL B 1 59 ? 12.609 13.539 1.094 1 98.5 59 VAL B CA 1
ATOM 2167 C C . VAL B 1 59 ? 12.055 14.094 2.406 1 98.5 59 VAL B C 1
ATOM 2169 O O . VAL B 1 59 ? 10.867 14.422 2.496 1 98.5 59 VAL B O 1
ATOM 2172 N N . ILE B 1 60 ? 12.875 14.219 3.377 1 98.38 60 ILE B N 1
ATOM 2173 C CA . ILE B 1 60 ? 12.477 14.758 4.672 1 98.38 60 ILE B CA 1
ATOM 2174 C C . ILE B 1 60 ? 12.445 16.281 4.609 1 98.38 60 ILE B C 1
ATOM 2176 O O . ILE B 1 60 ? 13.438 16.922 4.246 1 98.38 60 ILE B O 1
ATOM 2180 N N . VAL B 1 61 ? 11.312 16.891 4.953 1 97.94 61 VAL B N 1
ATOM 2181 C CA . VAL B 1 61 ? 11.125 18.328 4.871 1 97.94 61 VAL B CA 1
ATOM 2182 C C . VAL B 1 61 ? 10.883 18.906 6.27 1 97.94 61 VAL B C 1
ATOM 2184 O O . VAL B 1 61 ? 9.766 18.828 6.793 1 97.94 61 VAL B O 1
ATOM 2187 N N . LYS B 1 62 ? 11.836 19.562 6.781 1 95.88 62 LYS B N 1
ATOM 2188 C CA . LYS B 1 62 ? 11.734 20.203 8.094 1 95.88 62 LYS B CA 1
ATOM 2189 C C . LYS B 1 62 ? 11.797 21.719 7.969 1 95.88 62 LYS B C 1
ATOM 2191 O O . LYS B 1 62 ? 11.406 22.438 8.891 1 95.88 62 LYS B O 1
ATOM 2196 N N . ASP B 1 63 ? 12.258 22.172 6.816 1 95.75 63 ASP B N 1
ATOM 2197 C CA . ASP B 1 63 ? 12.43 23.594 6.574 1 95.75 63 ASP B CA 1
ATOM 2198 C C . ASP B 1 63 ? 11.086 24.328 6.605 1 95.75 63 ASP B C 1
ATOM 2200 O O . ASP B 1 63 ? 10.188 24.016 5.824 1 95.75 63 ASP B O 1
ATOM 2204 N N . ALA B 1 64 ? 11.008 25.297 7.434 1 95.69 64 ALA B N 1
ATOM 2205 C CA . ALA B 1 64 ? 9.75 26.016 7.648 1 95.69 64 ALA B CA 1
ATOM 2206 C C . ALA B 1 64 ? 9.344 26.781 6.398 1 95.69 64 ALA B C 1
ATOM 2208 O O . ALA B 1 64 ? 8.148 26.891 6.09 1 95.69 64 ALA B O 1
ATOM 2209 N N . LYS B 1 65 ? 10.281 27.344 5.723 1 97.5 65 LYS B N 1
ATOM 2210 C CA . LYS B 1 65 ? 9.969 28.125 4.527 1 97.5 65 LYS B CA 1
ATOM 2211 C C . LYS B 1 65 ? 9.375 27.234 3.434 1 97.5 65 LYS B C 1
ATOM 2213 O O . LYS B 1 65 ? 8.383 27.594 2.801 1 97.5 65 LYS B O 1
ATOM 2218 N N . LYS B 1 66 ? 10 26.094 3.193 1 97.56 66 LYS B N 1
ATOM 2219 C CA . LYS B 1 66 ? 9.484 25.156 2.205 1 97.56 66 LYS B CA 1
ATOM 2220 C C . LYS B 1 66 ? 8.086 24.672 2.588 1 97.56 66 LYS B C 1
ATOM 2222 O O . LYS B 1 66 ? 7.199 24.578 1.735 1 97.56 66 LYS B O 1
ATOM 2227 N N . ARG B 1 67 ? 7.926 24.344 3.814 1 97.25 67 ARG B N 1
ATOM 2228 C CA . ARG B 1 67 ? 6.621 23.891 4.281 1 97.25 67 ARG B CA 1
ATOM 2229 C C . ARG B 1 67 ? 5.566 24.969 4.121 1 97.25 67 ARG B C 1
ATOM 2231 O O . ARG B 1 67 ? 4.41 24.688 3.811 1 97.25 67 ARG B O 1
ATOM 2238 N N . ASP B 1 68 ? 5.938 26.188 4.355 1 97.25 68 ASP B N 1
ATOM 2239 C CA . ASP B 1 68 ? 5.016 27.297 4.145 1 97.25 68 ASP B CA 1
ATOM 2240 C C . ASP B 1 68 ? 4.613 27.422 2.676 1 97.25 68 ASP B C 1
ATOM 2242 O O . ASP B 1 68 ? 3.449 27.672 2.363 1 97.25 68 ASP B O 1
ATOM 2246 N N . GLU B 1 69 ? 5.578 27.266 1.794 1 98.12 69 GLU B N 1
ATOM 2247 C CA . GLU B 1 69 ? 5.281 27.312 0.366 1 98.12 69 GLU B CA 1
ATOM 2248 C C . GLU B 1 69 ? 4.328 26.188 -0.029 1 98.12 69 GLU B C 1
ATOM 2250 O O . GLU B 1 69 ? 3.414 26.391 -0.832 1 98.12 69 GLU B O 1
ATOM 2255 N N . ILE B 1 70 ? 4.543 25.047 0.491 1 97.69 70 ILE B N 1
ATOM 2256 C CA . ILE B 1 70 ? 3.664 23.922 0.22 1 97.69 70 ILE B CA 1
ATOM 2257 C C . ILE B 1 70 ? 2.273 24.203 0.786 1 97.69 70 ILE B C 1
ATOM 2259 O O . ILE B 1 70 ? 1.264 23.891 0.146 1 97.69 70 ILE B O 1
ATOM 2263 N N . TYR B 1 71 ? 2.281 24.766 1.942 1 96.69 71 TYR B N 1
ATOM 2264 C CA . TYR B 1 71 ? 1.009 25.125 2.559 1 96.69 71 TYR B CA 1
ATOM 2265 C C . TYR B 1 71 ? 0.244 26.125 1.69 1 96.69 71 TYR B C 1
ATOM 2267 O O . TYR B 1 71 ? -0.979 26.016 1.558 1 96.69 71 TYR B O 1
ATOM 2275 N N . GLN B 1 72 ? 0.922 27.047 1.105 1 96.88 72 GLN B N 1
ATOM 2276 C CA . GLN B 1 72 ? 0.275 28 0.209 1 96.88 72 GLN B CA 1
ATOM 2277 C C . GLN B 1 72 ? -0.317 27.281 -1.008 1 96.88 72 GLN B C 1
ATOM 2279 O O . GLN B 1 72 ? -1.393 27.656 -1.483 1 96.88 72 GLN B O 1
ATOM 2284 N N . ASP B 1 73 ? 0.394 26.328 -1.528 1 96.19 73 ASP B N 1
ATOM 2285 C CA . ASP B 1 73 ? -0.145 25.531 -2.621 1 96.19 73 ASP B CA 1
ATOM 2286 C C . ASP B 1 73 ? -1.42 24.797 -2.193 1 96.19 73 ASP B C 1
ATOM 2288 O O . ASP B 1 73 ? -2.391 24.734 -2.953 1 96.19 73 ASP B O 1
ATOM 2292 N N . PHE B 1 74 ? -1.398 24.297 -1.048 1 95.31 74 PHE B N 1
ATOM 2293 C CA . PHE B 1 74 ? -2.572 23.641 -0.479 1 95.31 74 PHE B CA 1
ATOM 2294 C C . PHE B 1 74 ? -3.756 24.594 -0.439 1 95.31 74 PHE B C 1
ATOM 2296 O O . PHE B 1 74 ? -4.867 24.234 -0.831 1 95.31 74 PHE B O 1
ATOM 2303 N N . LEU B 1 75 ? -3.5 25.766 0.068 1 93.75 75 LEU B N 1
ATOM 2304 C CA . LEU B 1 75 ? -4.57 26.75 0.17 1 93.75 75 LEU B CA 1
ATOM 2305 C C . LEU B 1 75 ? -5.188 27.031 -1.197 1 93.75 75 LEU B C 1
ATOM 2307 O O . LEU B 1 75 ? -6.41 27.109 -1.324 1 93.75 75 LEU B O 1
ATOM 2311 N N . LYS B 1 76 ? -4.359 27.172 -2.17 1 94.31 76 LYS B N 1
ATOM 2312 C CA . LYS B 1 76 ? -4.836 27.438 -3.527 1 94.31 76 LYS B CA 1
ATOM 2313 C C . LYS B 1 76 ? -5.684 26.266 -4.043 1 94.31 76 LYS B C 1
ATOM 2315 O O . LYS B 1 76 ? -6.777 26.484 -4.566 1 94.31 76 LYS B O 1
ATOM 2320 N N . GLU B 1 77 ? -5.184 25.062 -3.885 1 93.69 77 GLU B N 1
ATOM 2321 C CA . GLU B 1 77 ? -5.906 23.891 -4.355 1 93.69 77 GLU B CA 1
ATOM 2322 C C . GLU B 1 77 ? -7.184 23.672 -3.547 1 93.69 77 GLU B C 1
ATOM 2324 O O . GLU B 1 77 ? -8.188 23.188 -4.082 1 93.69 77 GLU B O 1
ATOM 2329 N N . ASN B 1 78 ? -7.066 23.969 -2.283 1 91.88 78 ASN B N 1
ATOM 2330 C CA . ASN B 1 78 ? -8.234 23.812 -1.42 1 91.88 78 ASN B CA 1
ATOM 2331 C C . ASN B 1 78 ? -9.352 24.766 -1.828 1 91.88 78 ASN B C 1
ATOM 2333 O O . ASN B 1 78 ? -10.531 24.438 -1.701 1 91.88 78 ASN B O 1
ATOM 2337 N N . GLU B 1 79 ? -9.039 25.906 -2.221 1 91.31 79 GLU B N 1
ATOM 2338 C CA . GLU B 1 79 ? -10.039 26.859 -2.711 1 91.31 79 GLU B CA 1
ATOM 2339 C C . GLU B 1 79 ? -10.773 26.297 -3.93 1 91.31 79 GLU B C 1
ATOM 2341 O O . GLU B 1 79 ? -11.992 26.453 -4.047 1 91.31 79 GLU B O 1
ATOM 2346 N N . LYS B 1 80 ? -10.062 25.734 -4.82 1 90.88 80 LYS B N 1
ATOM 2347 C CA . LYS B 1 80 ? -10.68 25.094 -5.98 1 90.88 80 LYS B CA 1
ATOM 2348 C C . LYS B 1 80 ? -11.617 23.969 -5.559 1 90.88 80 LYS B C 1
ATOM 2350 O O . LYS B 1 80 ? -12.719 23.828 -6.098 1 90.88 80 LYS B O 1
ATOM 2355 N N . ALA B 1 81 ? -11.102 23.172 -4.609 1 88.69 81 ALA B N 1
ATOM 2356 C CA . ALA B 1 81 ? -11.898 22.062 -4.117 1 88.69 81 ALA B CA 1
ATOM 2357 C C . ALA B 1 81 ? -13.18 22.547 -3.441 1 88.69 81 ALA B C 1
ATOM 2359 O O . ALA B 1 81 ? -14.227 21.906 -3.562 1 88.69 81 ALA B O 1
ATOM 2360 N N . LYS B 1 82 ? -13.039 23.594 -2.732 1 88.12 82 LYS B N 1
ATOM 2361 C CA . LYS B 1 82 ? -14.188 24.172 -2.055 1 88.12 82 LYS B CA 1
ATOM 2362 C C . LYS B 1 82 ? -15.305 24.484 -3.043 1 88.12 82 LYS B C 1
ATOM 2364 O O . LYS B 1 82 ? -16.484 24.297 -2.738 1 88.12 82 LYS B O 1
ATOM 2369 N N . GLU B 1 83 ? -14.977 24.922 -4.203 1 89 83 GLU B N 1
ATOM 2370 C CA . GLU B 1 83 ? -15.953 25.234 -5.238 1 89 83 GLU B CA 1
ATOM 2371 C C . GLU B 1 83 ? -16.609 23.969 -5.789 1 89 83 GLU B C 1
ATOM 2373 O O . GLU B 1 83 ? -17.797 23.969 -6.098 1 89 83 GLU B O 1
ATOM 2378 N N . ILE B 1 84 ? -15.859 23.031 -5.852 1 87.06 84 ILE B N 1
ATOM 2379 C CA . ILE B 1 84 ? -16.328 21.781 -6.414 1 87.06 84 ILE B CA 1
ATOM 2380 C C . ILE B 1 84 ? -17.266 21.078 -5.418 1 87.06 84 ILE B C 1
ATOM 2382 O O . ILE B 1 84 ? -18.266 20.484 -5.809 1 87.06 84 ILE B O 1
ATOM 2386 N N . PHE B 1 85 ? -16.875 21.188 -4.164 1 87.19 85 PHE B N 1
ATOM 2387 C CA . PHE B 1 85 ? -17.641 20.5 -3.131 1 87.19 85 PHE B CA 1
ATOM 2388 C C . PHE B 1 85 ? -18.516 21.469 -2.371 1 87.19 85 PHE B C 1
ATOM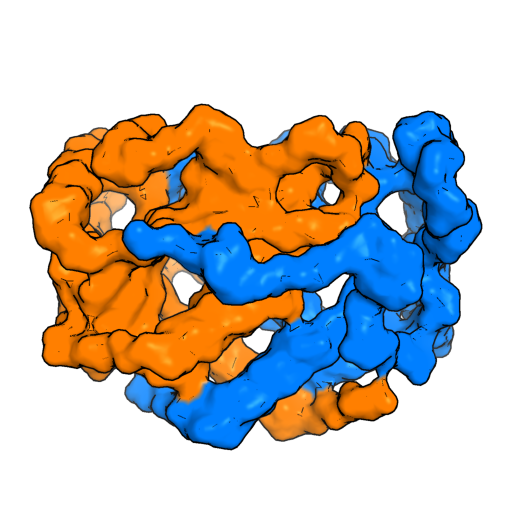 2390 O O . PHE B 1 85 ? -18.812 21.266 -1.188 1 87.19 85 PHE B O 1
ATOM 2397 N N . LYS B 1 86 ? -18.938 22.516 -2.941 1 82.25 86 LYS B N 1
ATOM 2398 C CA . LYS B 1 86 ? -19.703 23.594 -2.328 1 82.25 86 LYS B CA 1
ATOM 2399 C C . LYS B 1 86 ? -21.016 23.062 -1.744 1 82.25 86 LYS B C 1
ATOM 2401 O O . LYS B 1 86 ? -21.547 23.641 -0.793 1 82.25 86 LYS B O 1
ATOM 2406 N N . ASP B 1 87 ? -21.453 21.953 -2.297 1 78.62 87 ASP B N 1
ATOM 2407 C CA . ASP B 1 87 ? -22.719 21.406 -1.825 1 78.62 87 ASP B CA 1
ATOM 2408 C C . ASP B 1 87 ? -22.5 20.516 -0.6 1 78.62 87 ASP B C 1
ATOM 2410 O O . ASP B 1 87 ? -23.469 20.078 0.034 1 78.62 87 ASP B O 1
ATOM 2414 N N . LYS B 1 88 ? -21.25 20.312 -0.355 1 73.88 88 LYS B N 1
ATOM 2415 C CA . LYS B 1 88 ? -20.953 19.531 0.837 1 73.88 88 LYS B CA 1
ATOM 2416 C C . LYS B 1 88 ? -20.719 20.438 2.045 1 73.88 88 LYS B C 1
ATOM 2418 O O . LYS B 1 88 ? -19.641 21 2.193 1 73.88 88 LYS B O 1
ATOM 2423 N N . GLU B 1 89 ? -21.578 20.594 2.881 1 66.38 89 GLU B N 1
ATOM 2424 C CA . GLU B 1 89 ? -21.578 21.5 4.023 1 66.38 89 GLU B CA 1
ATOM 2425 C C . GLU B 1 89 ? -20.344 21.281 4.898 1 66.38 89 GLU B C 1
ATOM 2427 O O . GLU B 1 89 ? -19.844 22.203 5.527 1 66.38 89 GLU B O 1
ATOM 2432 N N . LEU B 1 90 ? -19.797 20.125 4.668 1 66.56 90 LEU B N 1
ATOM 2433 C CA . LEU B 1 90 ? -18.766 19.734 5.633 1 66.56 90 LEU B CA 1
ATOM 2434 C C . LEU B 1 90 ? -17.375 20.078 5.125 1 66.56 90 LEU B C 1
ATOM 2436 O O . LEU B 1 90 ? -16.406 20.031 5.883 1 66.56 90 LEU B O 1
ATOM 2440 N N . TYR B 1 91 ? -17.281 20.531 4.051 1 74 91 TYR B N 1
ATOM 2441 C CA . TYR B 1 91 ? -15.969 20.859 3.516 1 74 91 TYR B CA 1
ATOM 2442 C C . TYR B 1 91 ? -15.289 21.922 4.367 1 74 91 TYR B C 1
ATOM 2444 O O . TYR B 1 91 ? -14.086 21.859 4.617 1 74 91 TYR B O 1
ATOM 2452 N N . SER B 1 92 ? -16.047 22.812 4.812 1 61.75 92 SER B N 1
ATOM 2453 C CA . SER B 1 92 ? -15.539 23.938 5.582 1 61.75 92 SER B CA 1
ATOM 2454 C C . SER B 1 92 ? -14.969 23.484 6.922 1 61.75 92 SER B C 1
ATOM 2456 O O . SER B 1 92 ? -14.195 24.219 7.551 1 61.75 92 SER B O 1
ATOM 2458 N N . LYS B 1 93 ? -15.281 22.359 7.18 1 65.94 93 LYS B N 1
ATOM 2459 C CA . LYS B 1 93 ? -14.844 21.859 8.477 1 65.94 93 LYS B CA 1
ATOM 2460 C C . LYS B 1 93 ? -13.523 21.094 8.344 1 65.94 93 LYS B C 1
ATOM 2462 O O . LYS B 1 93 ? -12.922 20.703 9.352 1 65.94 93 LYS B O 1
ATOM 2467 N N . LEU B 1 94 ? -13.211 21.016 7.16 1 68.19 94 LEU B N 1
ATOM 2468 C CA . LEU B 1 94 ? -11.984 20.25 6.949 1 68.19 94 LEU B CA 1
ATOM 2469 C C . LEU B 1 94 ? -10.766 21.078 7.34 1 68.19 94 LEU B C 1
ATOM 2471 O O . LEU B 1 94 ? -10.648 22.25 6.953 1 68.19 94 LEU B O 1
ATOM 2475 N N . LYS B 1 95 ? -10.141 20.625 8.367 1 66.62 95 LYS B N 1
ATOM 2476 C CA . LYS B 1 95 ? -8.906 21.25 8.82 1 66.62 95 LYS B CA 1
ATOM 2477 C C . LYS B 1 95 ? -7.688 20.516 8.266 1 66.62 95 LYS B C 1
ATOM 2479 O O . LYS B 1 95 ? -7.547 19.312 8.438 1 66.62 95 LYS B O 1
ATOM 2484 N N . LEU B 1 96 ? -6.969 21.281 7.617 1 73.38 96 LEU B N 1
ATOM 2485 C CA . LEU B 1 96 ? -5.844 20.672 6.918 1 73.38 96 LEU B CA 1
ATOM 2486 C C . LEU B 1 96 ? -4.539 21.375 7.254 1 73.38 96 LEU B C 1
ATOM 2488 O O . LEU B 1 96 ? -3.803 21.797 6.355 1 73.38 96 LEU B O 1
ATOM 2492 N N . GLU B 1 97 ? -4.328 21.578 8.523 1 84.12 97 GLU B N 1
ATOM 2493 C CA . GLU B 1 97 ? -3.176 22.359 8.977 1 84.12 97 GLU B CA 1
ATOM 2494 C C . GLU B 1 97 ? -1.985 21.453 9.281 1 84.12 97 GLU B C 1
ATOM 2496 O O . GLU B 1 97 ? -0.965 21.906 9.797 1 84.12 97 GLU B O 1
ATOM 2501 N N . GLY B 1 98 ? -2.039 20.25 8.906 1 93.5 98 GLY B N 1
ATOM 2502 C CA . GLY B 1 98 ? -1.005 19.297 9.266 1 93.5 98 GLY B CA 1
ATOM 2503 C C . GLY B 1 98 ? 0.35 19.625 8.672 1 93.5 98 GLY B C 1
ATOM 2504 O O . GLY B 1 98 ? 1.387 19.328 9.273 1 93.5 98 GLY B O 1
ATOM 2505 N N . ILE B 1 99 ? 0.397 20.328 7.594 1 96.19 99 ILE B N 1
ATOM 2506 C CA . ILE B 1 99 ? 1.631 20.656 6.887 1 96.19 99 ILE B CA 1
ATOM 2507 C C . ILE B 1 99 ? 2.525 21.516 7.777 1 96.19 99 ILE B C 1
ATOM 2509 O O . ILE B 1 99 ? 3.738 21.297 7.844 1 96.19 99 ILE B O 1
ATOM 2513 N N . LYS B 1 100 ? 1.934 22.359 8.523 1 94.19 100 LYS B N 1
ATOM 2514 C CA . LYS B 1 100 ? 2.707 23.266 9.375 1 94.19 100 LYS B CA 1
ATOM 2515 C C . LYS B 1 100 ? 2.816 22.719 10.797 1 94.19 100 LYS B C 1
ATOM 2517 O O . LYS B 1 100 ? 3.824 22.938 11.477 1 94.19 100 LYS B O 1
ATOM 2522 N N . GLU B 1 101 ? 1.849 21.969 11.266 1 95.06 101 GLU B N 1
ATOM 2523 C CA . GLU B 1 101 ? 1.733 21.547 12.664 1 95.06 101 GLU B CA 1
ATOM 2524 C C . GLU B 1 101 ? 2.602 20.312 12.945 1 95.06 101 GLU B C 1
ATOM 2526 O O . GLU B 1 101 ? 3.074 20.125 14.062 1 95.06 101 GLU B O 1
ATOM 2531 N N . SER B 1 102 ? 2.775 19.438 11.961 1 97.25 102 SER B N 1
ATOM 2532 C CA . SER B 1 102 ? 3.475 18.172 12.172 1 97.25 102 SER B CA 1
ATOM 2533 C C . SER B 1 102 ? 4.961 18.406 12.422 1 97.25 102 SER B C 1
ATOM 2535 O O . SER B 1 102 ? 5.484 19.484 12.148 1 97.25 102 SER B O 1
ATOM 2537 N N . TYR B 1 103 ? 5.594 17.469 13.008 1 97.69 103 TYR B N 1
ATOM 2538 C CA . TYR B 1 103 ? 7.016 17.578 13.305 1 97.69 103 TYR B CA 1
ATOM 2539 C C . TYR B 1 103 ? 7.832 17.672 12.023 1 97.69 103 TYR B C 1
ATOM 2541 O O . TYR B 1 103 ? 8.766 18.469 11.922 1 97.69 103 TYR B O 1
ATOM 2549 N N . LEU B 1 104 ? 7.504 16.891 11.07 1 97.44 104 LEU B N 1
ATOM 2550 C CA . LEU B 1 104 ? 8.148 16.938 9.766 1 97.44 104 LEU B CA 1
ATOM 2551 C C . LEU B 1 104 ? 7.18 16.516 8.672 1 97.44 104 LEU B C 1
ATOM 2553 O O . LEU B 1 104 ? 6.113 15.953 8.953 1 97.44 104 LEU B O 1
ATOM 2557 N N . ASN B 1 105 ? 7.52 16.906 7.453 1 98.31 105 ASN B N 1
ATOM 2558 C CA . ASN B 1 105 ? 6.863 16.375 6.258 1 98.31 105 ASN B CA 1
ATOM 2559 C C . ASN B 1 105 ? 7.781 15.43 5.484 1 98.31 105 ASN B C 1
ATOM 2561 O O . ASN B 1 105 ? 9 15.453 5.672 1 98.31 105 ASN B O 1
ATOM 2565 N N . ILE B 1 106 ? 7.191 14.539 4.734 1 98.75 106 ILE B N 1
ATOM 2566 C CA . ILE B 1 106 ? 7.949 13.664 3.85 1 98.75 106 ILE B CA 1
ATOM 2567 C C . ILE B 1 106 ? 7.332 13.68 2.453 1 98.75 106 ILE B C 1
ATOM 2569 O O . ILE B 1 106 ? 6.148 13.367 2.285 1 98.75 106 ILE B O 1
ATOM 2573 N N . ALA B 1 107 ? 8.07 14.094 1.449 1 98.75 107 ALA B N 1
ATOM 2574 C CA . ALA B 1 107 ? 7.711 13.789 0.067 1 98.75 107 ALA B CA 1
ATOM 2575 C C . ALA B 1 107 ? 8.211 12.406 -0.336 1 98.75 107 ALA B C 1
ATOM 2577 O O . ALA B 1 107 ? 9.406 12.125 -0.29 1 98.75 107 ALA B O 1
ATOM 2578 N N . VAL B 1 108 ? 7.324 11.539 -0.663 1 98.88 108 VAL B N 1
ATOM 2579 C CA . VAL B 1 108 ? 7.691 10.195 -1.096 1 98.88 108 VAL B CA 1
ATOM 2580 C C . VAL B 1 108 ? 7.695 10.125 -2.621 1 98.88 108 VAL B C 1
ATOM 2582 O O . VAL B 1 108 ? 6.695 10.453 -3.264 1 98.88 108 VAL B O 1
ATOM 2585 N N . LEU B 1 109 ? 8.82 9.672 -3.205 1 98.62 109 LEU B N 1
ATOM 2586 C CA . LEU B 1 109 ? 9.016 9.734 -4.648 1 98.62 109 LEU B CA 1
ATOM 2587 C C . LEU B 1 109 ? 9.18 8.336 -5.238 1 98.62 109 LEU B C 1
ATOM 2589 O O . LEU B 1 109 ? 9.711 7.441 -4.574 1 98.62 109 LEU B O 1
ATOM 2593 N N . TYR B 1 110 ? 8.641 8.188 -6.406 1 98.5 110 TYR B N 1
ATOM 2594 C CA . TYR B 1 110 ? 9.008 7.066 -7.27 1 98.5 110 TYR B CA 1
ATOM 2595 C C . TYR B 1 110 ? 10.164 7.441 -8.188 1 98.5 110 TYR B C 1
ATOM 2597 O O . TYR B 1 110 ? 10.078 8.406 -8.945 1 98.5 110 TYR B O 1
ATOM 2605 N N . GLU B 1 111 ? 11.227 6.719 -8.07 1 96.44 111 GLU B N 1
ATOM 2606 C CA . GLU B 1 111 ? 12.367 6.887 -8.961 1 96.44 111 GLU B CA 1
ATOM 2607 C C . GLU B 1 111 ? 12.32 5.891 -10.117 1 96.44 111 GLU B C 1
ATOM 2609 O O . GLU B 1 111 ? 12.539 4.691 -9.914 1 96.44 111 GLU B O 1
ATOM 2614 N N . LYS B 1 112 ? 12.094 6.43 -11.234 1 93.5 112 LYS B N 1
ATOM 2615 C CA . LYS B 1 112 ? 12.07 5.566 -12.414 1 93.5 112 LYS B CA 1
ATOM 2616 C C . LYS B 1 112 ? 13.453 5.008 -12.719 1 93.5 112 LYS B C 1
ATOM 2618 O O . LYS B 1 112 ? 14.445 5.73 -12.648 1 93.5 112 LYS B O 1
ATOM 2623 N N . SER B 1 113 ? 13.453 3.775 -13.023 1 91.56 113 SER B N 1
ATOM 2624 C CA . SER B 1 113 ? 14.727 3.135 -13.336 1 91.56 113 SER B CA 1
ATOM 2625 C C . SER B 1 113 ? 15.117 3.365 -14.789 1 91.56 113 SER B C 1
ATOM 2627 O O . SER B 1 113 ? 14.258 3.395 -15.672 1 91.56 113 SER B O 1
ATOM 2629 N N . ASP B 1 114 ? 16.391 3.473 -15 1 88.88 114 ASP B N 1
ATOM 2630 C CA . ASP B 1 114 ? 16.906 3.555 -16.359 1 88.88 114 ASP B CA 1
ATOM 2631 C C . ASP B 1 114 ? 17 2.172 -17 1 88.88 114 ASP B C 1
ATOM 2633 O O . ASP B 1 114 ? 17.109 2.057 -18.219 1 88.88 114 ASP B O 1
ATOM 2637 N N . LYS B 1 115 ? 16.906 1.21 -16.188 1 88.75 115 LYS B N 1
ATOM 2638 C CA . LYS B 1 115 ? 16.953 -0.163 -16.688 1 88.75 115 LYS B CA 1
ATOM 2639 C C . LYS B 1 115 ? 15.562 -0.795 -16.703 1 88.75 115 LYS B C 1
ATOM 2641 O O . LYS B 1 115 ? 14.648 -0.318 -16.016 1 88.75 115 LYS B O 1
ATOM 2646 N N . ARG B 1 116 ? 15.469 -1.789 -17.5 1 90.38 116 ARG B N 1
ATOM 2647 C CA . ARG B 1 116 ? 14.234 -2.559 -17.516 1 90.38 116 ARG B CA 1
ATOM 2648 C C . ARG B 1 116 ? 14.031 -3.311 -16.203 1 90.38 116 ARG B C 1
ATOM 2650 O O . ARG B 1 116 ? 14.992 -3.82 -15.625 1 90.38 116 ARG B O 1
ATOM 2657 N N . VAL B 1 117 ? 12.812 -3.193 -15.742 1 92.5 117 VAL B N 1
ATOM 2658 C CA . VAL B 1 117 ? 12.461 -3.859 -14.492 1 92.5 117 VAL B CA 1
ATOM 2659 C C . VAL B 1 117 ? 11.445 -4.965 -14.766 1 92.5 117 VAL B C 1
ATOM 2661 O O . VAL B 1 117 ? 10.414 -4.727 -15.398 1 92.5 117 VAL B O 1
ATOM 2664 N N . LEU B 1 118 ? 11.75 -6.168 -14.312 1 90.44 118 LEU B N 1
ATOM 2665 C CA . LEU B 1 118 ? 10.82 -7.285 -14.453 1 90.44 118 LEU B CA 1
ATOM 2666 C C . LEU B 1 118 ? 9.438 -6.918 -13.93 1 90.44 118 LEU B C 1
ATOM 2668 O O . LEU B 1 118 ? 9.32 -6.324 -12.859 1 90.44 118 LEU B O 1
ATOM 2672 N N . GLY B 1 119 ? 8.414 -7.219 -14.641 1 92.19 119 GLY B N 1
ATOM 2673 C CA . GLY B 1 119 ? 7.043 -6.91 -14.266 1 92.19 119 GLY B CA 1
ATOM 2674 C C . GLY B 1 119 ? 6.57 -5.566 -14.789 1 92.19 119 GLY B C 1
ATOM 2675 O O . GLY B 1 119 ? 5.371 -5.352 -14.977 1 92.19 119 GLY B O 1
ATOM 2676 N N . GLN B 1 120 ? 7.508 -4.676 -14.938 1 94.19 120 GLN B N 1
ATOM 2677 C CA . GLN B 1 120 ? 7.125 -3.348 -15.406 1 94.19 120 GLN B CA 1
ATOM 2678 C C . GLN B 1 120 ? 7.07 -3.293 -16.922 1 94.19 120 GLN B C 1
ATOM 2680 O O . GLN B 1 120 ? 6.598 -2.309 -17.5 1 94.19 120 GLN B O 1
ATOM 2685 N N . THR B 1 121 ? 7.523 -4.359 -17.531 1 90.56 121 THR B N 1
ATOM 2686 C CA . THR B 1 121 ? 7.449 -4.41 -18.984 1 90.56 121 THR B CA 1
ATOM 2687 C C . THR B 1 121 ? 6 -4.562 -19.453 1 90.56 121 THR B C 1
ATOM 2689 O O . THR B 1 121 ? 5.613 -4.016 -20.484 1 90.56 121 THR B O 1
ATOM 2692 N N . SER B 1 122 ? 5.277 -5.234 -18.672 1 92 122 SER B N 1
ATOM 2693 C CA . SER B 1 122 ? 3.873 -5.469 -19 1 92 122 SER B CA 1
ATOM 2694 C C . SER B 1 122 ? 2.967 -4.492 -18.25 1 92 122 SER B C 1
ATOM 2696 O O . SER B 1 122 ? 1.911 -4.109 -18.766 1 92 122 SER B O 1
ATOM 2698 N N . GLN B 1 123 ? 3.367 -4.125 -17.094 1 95.44 123 GLN B N 1
ATOM 2699 C CA . GLN B 1 123 ? 2.572 -3.248 -16.234 1 95.44 123 GLN B CA 1
ATOM 2700 C C . GLN B 1 123 ? 3.426 -2.131 -15.648 1 95.44 123 GLN B C 1
ATOM 2702 O O . GLN B 1 123 ? 3.949 -2.26 -14.539 1 95.44 123 GLN B O 1
ATOM 2707 N N . LYS B 1 124 ? 3.428 -1.041 -16.281 1 93.12 124 LYS B N 1
ATOM 2708 C CA . LYS B 1 124 ? 4.367 0.052 -16.031 1 93.12 124 LYS B CA 1
ATOM 2709 C C . LYS B 1 124 ? 4.105 0.713 -14.688 1 93.12 124 LYS B C 1
ATOM 2711 O O . LYS B 1 124 ? 5.023 1.256 -14.07 1 93.12 124 LYS B O 1
ATOM 2716 N N . LYS B 1 125 ? 2.928 0.58 -14.133 1 97.06 125 LYS B N 1
ATOM 2717 C CA . LYS B 1 125 ? 2.562 1.311 -12.922 1 97.06 125 LYS B CA 1
ATOM 2718 C C . LYS B 1 125 ? 3.021 0.567 -11.672 1 97.06 125 LYS B C 1
ATOM 2720 O O . LYS B 1 125 ? 2.91 1.086 -10.562 1 97.06 125 LYS B O 1
ATOM 2725 N N . MET B 1 126 ? 3.57 -0.601 -11.859 1 98.12 126 MET B N 1
ATOM 2726 C CA . MET B 1 126 ? 3.932 -1.439 -10.719 1 98.12 126 MET B CA 1
ATOM 2727 C C . MET B 1 126 ? 5.035 -0.787 -9.891 1 98.12 126 MET B C 1
ATOM 2729 O O . MET B 1 126 ? 5.121 -1.007 -8.688 1 98.12 126 MET B O 1
ATOM 2733 N N . GLY B 1 127 ? 5.875 0.053 -10.531 1 98 127 GLY B N 1
ATOM 2734 C CA . GLY B 1 127 ? 6.855 0.809 -9.773 1 98 127 GLY B CA 1
ATOM 2735 C C . GLY B 1 127 ? 6.23 1.772 -8.781 1 98 127 GLY B C 1
ATOM 2736 O O . GLY B 1 127 ? 6.605 1.795 -7.605 1 98 127 GLY B O 1
ATOM 2737 N N . GLU B 1 128 ? 5.246 2.555 -9.242 1 98.62 128 GLU B N 1
ATOM 2738 C CA . GLU B 1 128 ? 4.516 3.465 -8.367 1 98.62 128 GLU B CA 1
ATOM 2739 C C . GLU B 1 128 ? 3.799 2.705 -7.258 1 98.62 128 GLU B C 1
ATOM 2741 O O . GLU B 1 128 ? 3.797 3.139 -6.102 1 98.62 128 GLU B O 1
ATOM 2746 N N . TYR B 1 129 ? 3.213 1.551 -7.637 1 98.88 129 TYR B N 1
ATOM 2747 C CA . TYR B 1 129 ? 2.48 0.752 -6.66 1 98.88 129 TYR B CA 1
ATOM 2748 C C . TYR B 1 129 ? 3.418 0.204 -5.59 1 98.88 129 TYR B C 1
ATOM 2750 O O . TYR B 1 129 ? 3.035 0.082 -4.422 1 98.88 129 TYR B O 1
ATOM 2758 N N . SER B 1 130 ? 4.648 -0.095 -5.938 1 98.81 130 SER B N 1
ATOM 2759 C CA . SER B 1 130 ? 5.652 -0.509 -4.965 1 98.81 130 SER B CA 1
ATOM 2760 C C . SER B 1 130 ? 5.883 0.573 -3.914 1 98.81 130 SER B C 1
ATOM 2762 O O . SER B 1 130 ? 5.969 0.279 -2.719 1 98.81 130 SER B O 1
ATOM 2764 N N . VAL B 1 131 ? 5.969 1.812 -4.379 1 98.88 131 VAL B N 1
ATOM 2765 C CA . VAL B 1 131 ? 6.176 2.939 -3.475 1 98.88 131 VAL B CA 1
ATOM 2766 C C . VAL B 1 131 ? 4.977 3.086 -2.545 1 98.88 131 VAL B C 1
ATOM 2768 O O . VAL B 1 131 ? 5.137 3.379 -1.356 1 98.88 131 VAL B O 1
ATOM 2771 N N . VAL B 1 132 ? 3.791 2.844 -3.02 1 98.94 132 VAL B N 1
ATOM 2772 C CA . VAL B 1 132 ? 2.58 2.967 -2.215 1 98.94 132 VAL B CA 1
ATOM 2773 C C . VAL B 1 132 ? 2.555 1.877 -1.146 1 98.94 132 VAL B C 1
ATOM 2775 O O . VAL B 1 132 ? 2.148 2.123 -0.008 1 98.94 132 VAL B O 1
ATOM 2778 N N . CYS B 1 133 ? 2.986 0.679 -1.48 1 98.94 133 CYS B N 1
ATOM 2779 C CA . CYS B 1 133 ? 3.129 -0.359 -0.466 1 98.94 133 CYS B CA 1
ATOM 2780 C C . CYS B 1 133 ? 4.074 0.089 0.644 1 98.94 133 CYS B C 1
ATOM 2782 O O . CYS B 1 133 ? 3.811 -0.153 1.823 1 98.94 133 CYS B O 1
ATOM 2784 N N . ALA B 1 134 ? 5.164 0.759 0.268 1 98.88 134 ALA B N 1
ATOM 2785 C CA . ALA B 1 134 ? 6.125 1.272 1.242 1 98.88 134 ALA B CA 1
ATOM 2786 C C . ALA B 1 134 ? 5.477 2.307 2.158 1 98.88 134 ALA B C 1
ATOM 2788 O O . ALA B 1 134 ? 5.703 2.301 3.371 1 98.88 134 ALA B O 1
ATOM 2789 N N . ILE B 1 135 ? 4.68 3.152 1.599 1 98.94 135 ILE B N 1
ATOM 2790 C CA . ILE B 1 135 ? 3.979 4.176 2.369 1 98.94 135 ILE B CA 1
ATOM 2791 C C . ILE B 1 135 ? 3.053 3.512 3.387 1 98.94 135 ILE B C 1
ATOM 2793 O O . ILE B 1 135 ? 2.975 3.943 4.539 1 98.94 135 ILE B O 1
ATOM 2797 N N . GLN B 1 136 ? 2.359 2.447 2.951 1 98.94 136 GLN B N 1
ATOM 2798 C CA . GLN B 1 136 ? 1.446 1.776 3.869 1 98.94 136 GLN B CA 1
ATOM 2799 C C . GLN B 1 136 ? 2.207 1.109 5.012 1 98.94 136 GLN B C 1
ATOM 2801 O O . GLN B 1 136 ? 1.764 1.142 6.164 1 98.94 136 GLN B O 1
ATOM 2806 N N . ASN B 1 137 ? 3.348 0.47 4.727 1 98.94 137 ASN B N 1
ATOM 2807 C CA . ASN B 1 137 ? 4.203 -0.05 5.789 1 98.94 137 ASN B CA 1
ATOM 2808 C C . ASN B 1 137 ? 4.613 1.047 6.766 1 98.94 137 ASN B C 1
ATOM 2810 O O . ASN B 1 137 ? 4.512 0.87 7.98 1 98.94 137 ASN B O 1
ATOM 2814 N N . PHE B 1 138 ? 5.07 2.162 6.215 1 98.94 138 PHE B N 1
ATOM 2815 C CA . PHE B 1 138 ? 5.465 3.309 7.023 1 98.94 138 PHE B CA 1
ATOM 2816 C C . PHE B 1 138 ? 4.328 3.742 7.941 1 98.94 138 PHE B C 1
ATOM 2818 O O . PHE B 1 138 ? 4.535 3.953 9.141 1 98.94 138 PHE B O 1
ATOM 2825 N N . TRP B 1 139 ? 3.174 3.854 7.352 1 98.94 139 TRP B N 1
ATOM 2826 C CA . TRP B 1 139 ? 1.984 4.352 8.031 1 98.94 139 TRP B CA 1
ATOM 2827 C C . TRP B 1 139 ? 1.592 3.434 9.188 1 98.94 139 TRP B C 1
ATOM 2829 O O . TRP B 1 139 ? 1.325 3.898 10.297 1 98.94 139 TRP B O 1
ATOM 2839 N N . LEU B 1 140 ? 1.604 2.145 8.984 1 98.94 140 LEU B N 1
ATOM 2840 C CA . LEU B 1 140 ? 1.274 1.184 10.031 1 98.94 140 LEU B CA 1
ATOM 2841 C C . LEU B 1 140 ? 2.322 1.207 11.141 1 98.94 140 LEU B C 1
ATOM 2843 O O . LEU B 1 140 ? 1.98 1.161 12.32 1 98.94 140 LEU B O 1
ATOM 2847 N N . MET B 1 141 ? 3.562 1.264 10.742 1 98.94 141 MET B N 1
ATOM 2848 C CA . MET B 1 141 ? 4.621 1.305 11.742 1 98.94 141 MET B CA 1
ATOM 2849 C C . MET B 1 141 ? 4.559 2.596 12.555 1 98.94 141 MET B C 1
ATOM 2851 O O . MET B 1 141 ? 4.789 2.586 13.766 1 98.94 141 MET B O 1
ATOM 2855 N N . ALA B 1 142 ? 4.266 3.703 11.898 1 98.94 142 ALA B N 1
ATOM 2856 C CA . ALA B 1 142 ? 4.062 4.957 12.617 1 98.94 142 ALA B CA 1
ATOM 2857 C C . ALA B 1 142 ? 2.951 4.82 13.656 1 98.94 142 ALA B C 1
ATOM 2859 O O . ALA B 1 142 ? 3.117 5.219 14.812 1 98.94 142 ALA B O 1
ATOM 2860 N N . ARG B 1 143 ? 1.847 4.207 13.266 1 98.69 143 ARG B N 1
ATOM 2861 C CA . ARG B 1 143 ? 0.749 4.023 14.211 1 98.69 143 ARG B CA 1
ATOM 2862 C C . ARG B 1 143 ? 1.186 3.178 15.398 1 98.69 143 ARG B C 1
ATOM 2864 O O . ARG B 1 143 ? 0.833 3.479 16.547 1 98.69 143 ARG B O 1
ATOM 2871 N N . ALA B 1 144 ? 1.906 2.141 15.094 1 98.75 144 ALA B N 1
ATOM 2872 C CA . ALA B 1 144 ? 2.393 1.274 16.172 1 98.75 144 ALA B CA 1
ATOM 2873 C C . ALA B 1 144 ? 3.283 2.049 17.141 1 98.75 144 ALA B C 1
ATOM 2875 O O . ALA B 1 144 ? 3.322 1.743 18.328 1 98.75 144 ALA B O 1
ATOM 2876 N N . HIS B 1 145 ? 3.951 3.061 16.656 1 98.69 145 HIS B N 1
ATOM 2877 C CA . HIS B 1 145 ? 4.801 3.904 17.5 1 98.69 145 HIS B CA 1
ATOM 2878 C C . HIS B 1 145 ? 4.008 5.062 18.094 1 98.69 145 HIS B C 1
ATOM 2880 O O . HIS B 1 145 ? 4.586 5.965 18.703 1 98.69 145 HIS B O 1
ATOM 2886 N N . ASN B 1 146 ? 2.713 5.09 17.844 1 98.19 146 ASN B N 1
ATOM 2887 C CA . ASN B 1 146 ? 1.806 6.129 18.312 1 98.19 146 ASN B CA 1
ATOM 2888 C C . ASN B 1 146 ? 2.143 7.484 17.688 1 98.19 146 ASN B C 1
ATOM 2890 O O . ASN B 1 146 ? 2.041 8.516 18.359 1 98.19 146 ASN B O 1
ATOM 2894 N N . ILE B 1 147 ? 2.607 7.445 16.531 1 98.5 147 ILE B N 1
ATOM 2895 C CA . ILE B 1 147 ? 2.9 8.617 15.719 1 98.5 147 ILE B CA 1
ATOM 2896 C C . ILE B 1 147 ? 1.828 8.781 14.641 1 98.5 147 ILE B C 1
ATOM 2898 O O . ILE B 1 147 ? 1.412 7.805 14.016 1 98.5 147 ILE B O 1
ATOM 2902 N N . GLY B 1 148 ? 1.342 9.977 14.461 1 97.88 148 GLY B N 1
ATOM 2903 C CA . GLY B 1 148 ? 0.34 10.273 13.453 1 97.88 148 GLY B CA 1
ATOM 2904 C C . GLY B 1 148 ? 0.935 10.547 12.086 1 97.88 148 GLY B C 1
ATOM 2905 O O . GLY B 1 148 ? 2.043 11.078 11.977 1 97.88 148 GLY B O 1
ATOM 2906 N N . VAL B 1 149 ? 0.222 10.188 11.062 1 98.44 149 VAL B N 1
ATOM 2907 C CA . VAL B 1 149 ? 0.564 10.461 9.664 1 98.44 149 VAL B CA 1
ATOM 2908 C C . VAL B 1 149 ? -0.657 11.008 8.93 1 98.44 149 VAL B C 1
ATOM 2910 O O . VAL B 1 149 ? -1.778 10.539 9.141 1 98.44 149 VAL B O 1
ATOM 2913 N N . GLY B 1 150 ? -0.49 12.008 8.211 1 97.44 150 GLY B N 1
ATOM 2914 C CA . GLY B 1 150 ? -1.468 12.5 7.25 1 97.44 150 GLY B CA 1
ATOM 2915 C C . GLY B 1 150 ? -0.972 12.453 5.82 1 97.44 150 GLY B C 1
ATOM 2916 O O . GLY B 1 150 ? 0.193 12.75 5.551 1 97.44 150 GLY B O 1
ATOM 2917 N N . TRP B 1 151 ? -1.779 11.977 4.922 1 97.88 151 TRP B N 1
ATOM 2918 C CA . TRP B 1 151 ? -1.508 11.984 3.49 1 97.88 151 TRP B CA 1
ATOM 2919 C C . TRP B 1 151 ? -2.246 13.133 2.805 1 97.88 151 TRP B C 1
ATOM 2921 O O . TRP B 1 151 ? -3.467 13.078 2.639 1 97.88 151 TRP B O 1
ATOM 2931 N N . VAL B 1 152 ? -1.533 14.133 2.377 1 96.38 152 VAL B N 1
ATOM 2932 C CA . VAL B 1 152 ? -2.109 15.336 1.787 1 96.38 152 VAL B CA 1
ATOM 2933 C C . VAL B 1 152 ? -2.174 15.188 0.269 1 96.38 152 VAL B C 1
ATOM 2935 O O . VAL B 1 152 ? -1.141 15.102 -0.398 1 96.38 152 VAL B O 1
ATOM 2938 N N . SER B 1 153 ? -3.369 15.203 -0.279 1 96 153 SER B N 1
ATOM 2939 C CA . SER B 1 153 ? -3.498 15 -1.719 1 96 153 SER B CA 1
ATOM 2940 C C . SER B 1 153 ? -4.16 16.203 -2.389 1 96 153 SER B C 1
ATOM 2942 O O . SER B 1 153 ? -4.609 16.109 -3.531 1 96 153 SER B O 1
ATOM 2944 N N . ILE B 1 154 ? -4.344 17.281 -1.628 1 94.81 154 ILE B N 1
ATOM 2945 C CA . ILE B 1 154 ? -4.844 18.547 -2.182 1 94.81 154 ILE B CA 1
ATOM 2946 C C . ILE B 1 154 ? -3.672 19.469 -2.482 1 94.81 154 ILE B C 1
ATOM 2948 O O . ILE B 1 154 ? -3.6 20.578 -1.944 1 94.81 154 ILE B O 1
ATOM 2952 N N . LEU B 1 155 ? -2.828 19.031 -3.332 1 96.69 155 LEU B N 1
ATOM 2953 C CA . LEU B 1 155 ? -1.616 19.703 -3.781 1 96.69 155 LEU B CA 1
ATOM 2954 C C . LEU B 1 155 ? -1.419 19.531 -5.281 1 96.69 155 LEU B C 1
ATOM 2956 O O . LEU B 1 155 ? -1.9 18.547 -5.863 1 96.69 155 LEU B O 1
ATOM 2960 N N . LYS B 1 156 ? -0.752 20.406 -5.887 1 97 156 LYS B N 1
ATOM 2961 C CA . LYS B 1 156 ? -0.279 20.234 -7.254 1 97 156 LYS B CA 1
ATOM 2962 C C . LYS B 1 156 ? 1.113 19.609 -7.281 1 97 156 LYS B C 1
ATOM 2964 O O . LYS B 1 156 ? 2.105 20.281 -6.988 1 97 156 LYS B O 1
ATOM 2969 N N . PRO B 1 157 ? 1.181 18.391 -7.75 1 97.5 157 PRO B N 1
ATOM 2970 C CA . PRO B 1 157 ? 2.459 17.688 -7.676 1 97.5 157 PRO B CA 1
ATOM 2971 C C . PRO B 1 157 ? 3.602 18.453 -8.336 1 97.5 157 PRO B C 1
ATOM 2973 O O . PRO B 1 157 ? 4.707 18.516 -7.793 1 97.5 157 PRO B O 1
ATOM 2976 N N . LYS B 1 158 ? 3.379 19.047 -9.461 1 96.81 158 LYS B N 1
ATOM 2977 C CA . LYS B 1 158 ? 4.418 19.797 -10.164 1 96.81 158 LYS B CA 1
ATOM 2978 C C . LYS B 1 158 ? 4.953 20.938 -9.305 1 96.81 158 LYS B C 1
ATOM 2980 O O . LYS B 1 158 ? 6.156 21.203 -9.305 1 96.81 158 LYS B O 1
ATOM 2985 N N . ARG B 1 159 ? 4.113 21.578 -8.578 1 97.5 159 ARG B N 1
ATOM 2986 C CA . ARG B 1 159 ? 4.527 22.688 -7.727 1 97.5 159 ARG B CA 1
ATOM 2987 C C . ARG B 1 159 ? 5.344 22.188 -6.539 1 97.5 159 ARG B C 1
ATOM 2989 O O . ARG B 1 159 ? 6.359 22.797 -6.18 1 97.5 159 ARG B O 1
ATOM 2996 N N . VAL B 1 160 ? 4.859 21.078 -5.934 1 97.81 160 VAL B N 1
ATOM 2997 C CA . VAL B 1 160 ? 5.594 20.5 -4.816 1 97.81 160 VAL B CA 1
ATOM 2998 C C . VAL B 1 160 ? 7.008 20.125 -5.262 1 97.81 160 VAL B C 1
ATOM 3000 O O . VAL B 1 160 ? 7.98 20.422 -4.562 1 97.81 160 VAL B O 1
ATOM 3003 N N . LYS B 1 161 ? 7.141 19.531 -6.406 1 97.81 161 LYS B N 1
ATOM 3004 C CA . LYS B 1 161 ? 8.453 19.141 -6.922 1 97.81 161 LYS B CA 1
ATOM 3005 C C . LYS B 1 161 ? 9.344 20.359 -7.141 1 97.81 161 LYS B C 1
ATOM 3007 O O . LYS B 1 161 ? 10.539 20.328 -6.848 1 97.81 161 LYS B O 1
ATOM 3012 N N . LYS B 1 162 ? 8.758 21.406 -7.641 1 97.94 162 LYS B N 1
ATOM 3013 C CA . LYS B 1 162 ? 9.508 22.641 -7.859 1 97.94 162 LYS B CA 1
ATOM 3014 C C . LYS B 1 162 ? 10.008 23.219 -6.539 1 97.94 162 LYS B C 1
ATOM 3016 O O . LYS B 1 162 ? 11.18 23.562 -6.414 1 97.94 162 LYS B O 1
ATOM 3021 N N . ILE B 1 163 ? 9.148 23.266 -5.582 1 98 163 ILE B N 1
ATOM 3022 C CA . ILE B 1 163 ? 9.477 23.828 -4.277 1 98 163 ILE B CA 1
ATOM 3023 C C . ILE B 1 163 ? 10.625 23.047 -3.646 1 98 163 ILE B C 1
ATOM 3025 O O . ILE B 1 163 ? 11.523 23.641 -3.037 1 98 163 ILE B O 1
ATOM 3029 N N . LEU B 1 164 ? 10.617 21.703 -3.877 1 98 164 LEU B N 1
ATOM 3030 C CA . LEU B 1 164 ? 11.578 20.828 -3.203 1 98 164 LEU B CA 1
ATOM 3031 C C . LEU B 1 164 ? 12.758 20.516 -4.117 1 98 164 LEU B C 1
ATOM 3033 O O . LEU B 1 164 ? 13.633 19.719 -3.756 1 98 164 LEU B O 1
ATOM 3037 N N . ASN B 1 165 ? 12.789 21.016 -5.293 1 96.69 165 ASN B N 1
ATOM 3038 C CA . ASN B 1 165 ? 13.859 20.812 -6.266 1 96.69 165 ASN B CA 1
ATOM 3039 C C . ASN B 1 165 ? 14.055 19.344 -6.598 1 96.69 165 ASN B C 1
ATOM 3041 O O . ASN B 1 165 ? 15.172 18.828 -6.535 1 96.69 165 ASN B O 1
ATOM 3045 N N . ILE B 1 166 ? 12.969 18.734 -6.836 1 95.56 166 ILE B N 1
ATOM 3046 C CA . ILE B 1 166 ? 12.992 17.312 -7.184 1 95.56 166 ILE B CA 1
ATOM 3047 C C . ILE B 1 166 ? 13.273 17.156 -8.68 1 95.56 166 ILE B C 1
ATOM 3049 O O . ILE B 1 166 ? 12.656 17.828 -9.508 1 95.56 166 ILE B O 1
ATOM 3053 N N . GLU B 1 167 ? 14.133 16.219 -9.039 1 92.25 167 GLU B N 1
ATOM 3054 C CA . GLU B 1 167 ? 14.547 15.984 -10.422 1 92.25 167 GLU B CA 1
ATOM 3055 C C . GLU B 1 167 ? 13.398 15.414 -11.25 1 92.25 167 GLU B C 1
ATOM 3057 O O . GLU B 1 167 ? 12.469 14.82 -10.711 1 92.25 167 GLU B O 1
ATOM 3062 N N . LYS B 1 168 ? 13.547 15.5 -12.531 1 90.19 168 LYS B N 1
ATOM 3063 C CA . LYS B 1 168 ? 12.5 15.133 -13.484 1 90.19 168 LYS B CA 1
ATOM 3064 C C . LYS B 1 168 ? 12.242 13.633 -13.477 1 90.19 168 LYS B C 1
ATOM 3066 O O . LYS B 1 168 ? 11.125 13.188 -13.742 1 90.19 168 LYS B O 1
ATOM 3071 N N . ASN B 1 169 ? 13.219 12.844 -13.156 1 91.88 169 ASN B N 1
ATOM 3072 C CA . ASN B 1 169 ? 13.07 11.398 -13.211 1 91.88 169 ASN B CA 1
ATOM 3073 C C . ASN B 1 169 ? 12.383 10.852 -11.961 1 91.88 169 ASN B C 1
ATOM 3075 O O . ASN B 1 169 ? 12.242 9.641 -11.805 1 91.88 169 ASN B O 1
ATOM 3079 N N . HIS B 1 170 ? 11.969 11.766 -11.094 1 96.75 170 HIS B N 1
ATOM 3080 C CA . HIS B 1 170 ? 11.227 11.383 -9.891 1 96.75 170 HIS B CA 1
ATOM 3081 C C . HIS B 1 170 ? 9.773 11.836 -9.977 1 96.75 170 HIS B C 1
ATOM 3083 O O . HIS B 1 170 ? 9.484 12.938 -10.445 1 96.75 170 HIS B O 1
ATOM 3089 N N . LYS B 1 171 ? 8.922 10.977 -9.68 1 97.56 171 LYS B N 1
ATOM 3090 C CA . LYS B 1 171 ? 7.5 11.289 -9.586 1 97.56 171 LYS B CA 1
ATOM 3091 C C . LYS B 1 171 ? 7.059 11.406 -8.133 1 97.56 171 LYS B C 1
ATOM 3093 O O . LYS B 1 171 ? 7.422 10.578 -7.293 1 97.56 171 LYS B O 1
ATOM 3098 N N . LEU B 1 172 ? 6.344 12.453 -7.77 1 98.38 172 LEU B N 1
ATOM 3099 C CA . LEU B 1 172 ? 5.773 12.562 -6.434 1 98.38 172 LEU B CA 1
ATOM 3100 C C . LEU B 1 172 ? 4.598 11.609 -6.262 1 98.38 172 LEU B C 1
ATOM 3102 O O . LEU B 1 172 ? 3.596 11.719 -6.969 1 98.38 172 LEU B O 1
ATOM 3106 N N . ILE B 1 173 ? 4.703 10.727 -5.324 1 98.69 173 ILE B N 1
ATOM 3107 C CA . ILE B 1 173 ? 3.637 9.773 -5.051 1 98.69 173 ILE B CA 1
ATOM 3108 C C . ILE B 1 173 ? 2.773 10.273 -3.896 1 98.69 173 ILE B C 1
ATOM 3110 O O . ILE B 1 173 ? 1.545 10.195 -3.949 1 98.69 173 ILE B O 1
ATOM 3114 N N . ALA B 1 174 ? 3.459 10.836 -2.91 1 98.75 174 ALA B N 1
ATOM 3115 C CA . ALA B 1 174 ? 2.719 11.266 -1.728 1 98.75 174 ALA B CA 1
ATOM 3116 C C . ALA B 1 174 ? 3.439 12.414 -1.021 1 98.75 174 ALA B C 1
ATOM 3118 O O . ALA B 1 174 ? 4.668 12.523 -1.092 1 98.75 174 ALA B O 1
ATOM 3119 N N . TYR B 1 175 ? 2.721 13.242 -0.424 1 98.44 175 TYR B N 1
ATOM 3120 C CA . TYR B 1 175 ? 3.193 14.195 0.576 1 98.44 175 TYR B CA 1
ATOM 3121 C C . TYR B 1 175 ? 2.586 13.891 1.942 1 98.44 175 TYR B C 1
ATOM 3123 O O . TYR B 1 175 ? 1.368 13.969 2.117 1 98.44 175 TYR B O 1
ATOM 3131 N N . LEU B 1 176 ? 3.432 13.586 2.883 1 98.56 176 LEU B N 1
ATOM 3132 C CA . LEU B 1 176 ? 2.98 13.125 4.191 1 98.56 176 LEU B CA 1
ATOM 3133 C C . LEU B 1 176 ? 3.332 14.141 5.273 1 98.56 176 LEU B C 1
ATOM 3135 O O . LEU B 1 176 ? 4.375 14.797 5.199 1 98.56 176 LEU B O 1
ATOM 3139 N N . THR B 1 177 ? 2.506 14.281 6.258 1 98.25 177 THR B N 1
ATOM 3140 C CA . THR B 1 177 ? 2.793 14.969 7.512 1 98.25 177 THR B CA 1
ATOM 3141 C C . THR B 1 177 ? 2.957 13.969 8.656 1 98.25 177 THR B C 1
ATOM 3143 O O . THR B 1 177 ? 2.195 13.008 8.758 1 98.25 177 THR B O 1
ATOM 3146 N N . VAL B 1 178 ? 4 14.148 9.484 1 98.5 178 VAL B N 1
ATOM 3147 C CA . VAL B 1 178 ? 4.363 13.125 10.453 1 98.5 178 VAL B CA 1
ATOM 3148 C C . VAL B 1 178 ? 4.684 13.781 11.797 1 98.5 178 VAL B C 1
ATOM 3150 O O . VAL B 1 178 ? 5.453 14.742 11.859 1 98.5 178 VAL B O 1
ATOM 3153 N N . GLY B 1 179 ? 4.055 13.242 12.836 1 98.5 179 GLY B N 1
ATOM 3154 C CA . GLY B 1 179 ? 4.316 13.75 14.172 1 98.5 179 GLY B CA 1
ATOM 3155 C C . GLY B 1 179 ? 3.488 13.062 15.242 1 98.5 179 GLY B C 1
ATOM 3156 O O . GLY B 1 179 ? 2.498 12.398 14.938 1 98.5 179 GLY B O 1
ATOM 3157 N N . TYR B 1 180 ? 3.939 13.242 16.469 1 98.12 180 TYR B N 1
ATOM 3158 C CA . TYR B 1 180 ? 3.113 12.789 17.578 1 98.12 180 TYR B CA 1
ATOM 3159 C C . TYR B 1 180 ? 1.821 13.594 17.656 1 98.12 180 TYR B C 1
ATOM 3161 O O . TYR B 1 180 ? 1.801 14.781 17.328 1 98.12 180 TYR B O 1
ATOM 3169 N N . VAL B 1 181 ? 0.786 12.938 18.125 1 96.81 181 VAL B N 1
ATOM 3170 C CA . VAL B 1 181 ? -0.517 13.594 18.172 1 96.81 181 VAL B CA 1
ATOM 3171 C C . VAL B 1 181 ? -1.149 13.406 19.547 1 96.81 181 VAL B C 1
ATOM 3173 O O . VAL B 1 181 ? -0.75 12.523 20.297 1 96.81 181 VAL B O 1
ATOM 3176 N N . ASP B 1 182 ? -2.092 14.25 19.844 1 94.69 182 ASP B N 1
ATOM 3177 C CA . ASP B 1 182 ? -2.748 14.188 21.156 1 94.69 182 ASP B CA 1
ATOM 3178 C C . ASP B 1 182 ? -3.768 13.055 21.203 1 94.69 182 ASP B C 1
ATOM 3180 O O . ASP B 1 182 ? -4.062 12.516 22.266 1 94.69 182 ASP B O 1
ATOM 3184 N N . GLU B 1 183 ? -4.281 12.734 19.969 1 92.81 183 GLU B N 1
ATOM 3185 C CA . GLU B 1 183 ? -5.234 11.625 19.938 1 92.81 183 GLU B CA 1
ATOM 3186 C C . GLU B 1 183 ? -5.383 11.078 18.516 1 92.81 183 GLU B C 1
ATOM 3188 O O . GLU B 1 183 ? -5.105 11.781 17.547 1 92.81 183 GLU B O 1
ATOM 3193 N N . PHE B 1 184 ? -5.77 9.828 18.484 1 94.06 184 PHE B N 1
ATOM 3194 C CA . PHE B 1 184 ? -6.305 9.211 17.281 1 94.06 184 PHE B CA 1
ATOM 3195 C C . PHE B 1 184 ? -7.805 8.992 17.391 1 94.06 184 PHE B C 1
ATOM 3197 O O . PHE B 1 184 ? -8.281 8.453 18.406 1 94.06 184 PHE B O 1
ATOM 3204 N N . LEU B 1 185 ? -8.469 9.406 16.406 1 90.38 185 LEU B N 1
ATOM 3205 C CA . LEU B 1 185 ? -9.914 9.203 16.438 1 90.38 185 LEU B CA 1
ATOM 3206 C C . LEU B 1 185 ? -10.258 7.723 16.375 1 90.38 185 LEU B C 1
ATOM 3208 O O . LEU B 1 185 ? -9.555 6.941 15.742 1 90.38 185 LEU B O 1
ATOM 3212 N N . ASP B 1 186 ? -11.367 7.328 16.938 1 89.5 186 ASP B N 1
ATOM 3213 C CA . ASP B 1 186 ? -11.805 5.938 16.953 1 89.5 186 ASP B CA 1
ATOM 3214 C C . ASP B 1 186 ? -12.25 5.492 15.562 1 89.5 186 ASP B C 1
ATOM 3216 O O . ASP B 1 186 ? -12.164 4.309 15.227 1 89.5 186 ASP B O 1
ATOM 3220 N N . GLU B 1 187 ? -12.797 6.488 14.852 1 89.75 187 GLU B N 1
ATOM 3221 C CA . GLU B 1 187 ? -13.234 6.27 13.477 1 89.75 187 GLU B CA 1
ATOM 3222 C C . GLU B 1 187 ? -12.586 7.273 12.523 1 89.75 187 GLU B C 1
ATOM 3224 O O . GLU B 1 187 ? -12.141 8.344 12.945 1 89.75 187 GLU B O 1
ATOM 3229 N N . PRO B 1 188 ? -12.508 6.844 11.242 1 88.25 188 PRO B N 1
ATOM 3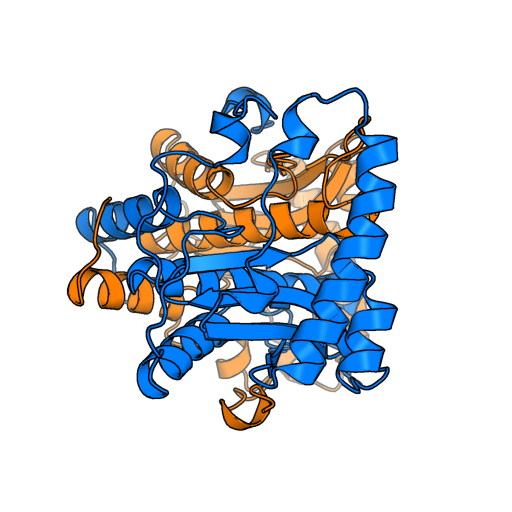230 C CA . PRO B 1 188 ? -12 7.836 10.289 1 88.25 188 PRO B CA 1
ATOM 3231 C C . PRO B 1 188 ? -12.734 9.172 10.375 1 88.25 188 PRO B C 1
ATOM 3233 O O . PRO B 1 188 ? -13.953 9.195 10.555 1 88.25 188 PRO B O 1
ATOM 3236 N N . GLU B 1 189 ? -12 10.234 10.234 1 84 189 GLU B N 1
ATOM 3237 C CA . GLU B 1 189 ? -12.547 11.578 10.391 1 84 189 GLU B CA 1
ATOM 3238 C C . GLU B 1 189 ? -13.68 11.836 9.398 1 84 189 GLU B C 1
ATOM 3240 O O . GLU B 1 189 ? -14.727 12.367 9.766 1 84 189 GLU B O 1
ATOM 3245 N N . LEU B 1 190 ? -13.531 11.406 8.18 1 84.75 190 LEU B N 1
ATOM 3246 C CA . LEU B 1 190 ? -14.531 11.688 7.156 1 84.75 190 LEU B CA 1
ATOM 3247 C C . LEU B 1 190 ? -15.789 10.867 7.398 1 84.75 190 LEU B C 1
ATOM 3249 O O . LEU B 1 190 ? -16.891 11.281 7.016 1 84.75 190 LEU B O 1
ATOM 3253 N N . LEU B 1 191 ? -15.641 9.727 7.969 1 83.94 191 LEU B N 1
ATOM 3254 C CA . LEU B 1 191 ? -16.812 8.961 8.383 1 83.94 191 LEU B CA 1
ATOM 3255 C C . LEU B 1 191 ? -17.578 9.695 9.484 1 83.94 191 LEU B C 1
ATOM 3257 O O . LEU B 1 191 ? -18.797 9.773 9.445 1 83.94 191 LEU B O 1
ATOM 3261 N N . THR B 1 192 ? -16.828 10.312 10.383 1 81.19 192 THR B N 1
ATOM 3262 C CA . THR B 1 192 ? -17.438 11.039 11.492 1 81.19 192 THR B CA 1
ATOM 3263 C C . THR B 1 192 ? -18.172 12.273 10.984 1 81.19 192 THR B C 1
ATOM 3265 O O . THR B 1 192 ? -19.188 12.672 11.547 1 81.19 192 THR B O 1
ATOM 3268 N N . LEU B 1 193 ? -17.719 12.773 9.883 1 79.25 193 LEU B N 1
ATOM 3269 C CA . LEU B 1 193 ? -18.297 13.977 9.289 1 79.25 193 LEU B CA 1
ATOM 3270 C C . LEU B 1 193 ? -19.406 13.617 8.305 1 79.25 193 LEU B C 1
ATOM 3272 O O . LEU B 1 193 ? -19.922 14.484 7.598 1 79.25 193 LEU B O 1
ATOM 3276 N N . ASP B 1 194 ? -19.719 12.258 8.227 1 79.31 194 ASP B N 1
ATOM 3277 C CA . ASP B 1 194 ? -20.75 11.75 7.336 1 79.31 194 ASP B CA 1
ATOM 3278 C C . ASP B 1 194 ? -20.453 12.102 5.883 1 79.31 194 ASP B C 1
ATOM 3280 O O . ASP B 1 194 ? -21.359 12.5 5.137 1 79.31 194 ASP B O 1
ATOM 3284 N N . TRP B 1 195 ? -19.25 12.141 5.641 1 80.56 195 TRP B N 1
ATOM 3285 C CA . TRP B 1 195 ? -18.797 12.414 4.281 1 80.56 195 TRP B CA 1
ATOM 3286 C C . TRP B 1 195 ? -19.172 11.266 3.344 1 80.56 195 TRP B C 1
ATOM 3288 O O . TRP B 1 195 ? -19.688 11.5 2.25 1 80.56 195 TRP B O 1
ATOM 3298 N N . GLU B 1 196 ? -18.859 10.055 3.756 1 81.44 196 GLU B N 1
ATOM 3299 C CA . GLU B 1 196 ? -19.203 8.789 3.105 1 81.44 196 GLU B CA 1
ATOM 3300 C C . GLU B 1 196 ? -19.531 7.711 4.133 1 81.44 196 GLU B C 1
ATOM 3302 O O . GLU B 1 196 ? -19.188 7.836 5.309 1 81.44 196 GLU B O 1
ATOM 3307 N N . LYS B 1 197 ? -20.234 6.727 3.633 1 86.81 197 LYS B N 1
ATOM 3308 C CA . LYS B 1 197 ? -20.547 5.586 4.488 1 86.81 197 LYS B CA 1
ATOM 3309 C C . LYS B 1 197 ? -19.594 4.426 4.234 1 86.81 197 LYS B C 1
ATOM 3311 O O . LYS B 1 197 ? -19 4.32 3.154 1 86.81 197 LYS B O 1
ATOM 3316 N N . ARG B 1 198 ? -19.406 3.623 5.234 1 90.31 198 ARG B N 1
ATOM 3317 C CA . ARG B 1 198 ? -18.547 2.449 5.078 1 90.31 198 ARG B CA 1
ATOM 3318 C C . ARG B 1 198 ? -19.203 1.413 4.172 1 90.31 198 ARG B C 1
ATOM 3320 O O . ARG B 1 198 ? -20.391 1.129 4.301 1 90.31 198 ARG B O 1
ATOM 3327 N N . LYS B 1 199 ? -18.391 0.86 3.279 1 90.75 199 LYS B N 1
ATOM 3328 C CA . LYS B 1 199 ? -18.875 -0.198 2.396 1 90.75 199 LYS B CA 1
ATOM 3329 C C . LYS B 1 199 ? -18.812 -1.56 3.082 1 90.75 199 LYS B C 1
ATOM 3331 O O . LYS B 1 199 ? -17.922 -1.807 3.898 1 90.75 199 LYS B O 1
ATOM 3336 N N . SER B 1 200 ? -19.703 -2.459 2.693 1 87.88 200 SER B N 1
ATOM 3337 C CA . SER B 1 200 ? -19.75 -3.803 3.262 1 87.88 200 SER B CA 1
ATOM 3338 C C . SER B 1 200 ? -18.906 -4.777 2.443 1 87.88 200 SER B C 1
ATOM 3340 O O . SER B 1 200 ? -18.531 -4.477 1.31 1 87.88 200 SER B O 1
ATOM 3342 N N . MET B 1 201 ? -18.672 -5.965 3.008 1 86.56 201 MET B N 1
ATOM 3343 C CA . MET B 1 201 ? -17.953 -7.027 2.305 1 86.56 201 MET B CA 1
ATOM 3344 C C . MET B 1 201 ? -18.688 -7.441 1.04 1 86.56 201 MET B C 1
ATOM 3346 O O . MET B 1 201 ? -18.078 -7.754 0.023 1 86.56 201 MET B O 1
ATOM 3350 N N . LYS B 1 202 ? -19.969 -7.387 1.115 1 86.69 202 LYS B N 1
ATOM 3351 C CA . LYS B 1 202 ? -20.781 -7.766 -0.032 1 86.69 202 LYS B CA 1
ATOM 3352 C C . LYS B 1 202 ? -20.609 -6.781 -1.185 1 86.69 202 LYS B C 1
ATOM 3354 O O . LYS B 1 202 ? -20.656 -7.168 -2.354 1 86.69 202 LYS B O 1
ATOM 3359 N N . ASP B 1 203 ? -20.344 -5.543 -0.832 1 88.5 203 ASP B N 1
ATOM 3360 C CA . ASP B 1 203 ? -20.203 -4.496 -1.838 1 88.5 203 ASP B CA 1
ATOM 3361 C C . ASP B 1 203 ? -18.859 -4.602 -2.555 1 88.5 203 ASP B C 1
ATOM 3363 O O . ASP B 1 203 ? -18.734 -4.188 -3.709 1 88.5 203 ASP B O 1
ATOM 3367 N N . ILE B 1 204 ? -17.906 -5.262 -1.826 1 89.88 204 ILE B N 1
ATOM 3368 C CA . ILE B 1 204 ? -16.562 -5.113 -2.371 1 89.88 204 ILE B CA 1
ATOM 3369 C C . ILE B 1 204 ? -16.078 -6.457 -2.906 1 89.88 204 ILE B C 1
ATOM 3371 O O . ILE B 1 204 ? -15.156 -6.508 -3.725 1 89.88 204 ILE B O 1
ATOM 3375 N N . LYS B 1 205 ? -16.578 -7.512 -2.41 1 89.62 205 LYS B N 1
ATOM 3376 C CA . LYS B 1 205 ? -16.188 -8.859 -2.822 1 89.62 205 LYS B CA 1
ATOM 3377 C C . LYS B 1 205 ? -17.047 -9.352 -3.977 1 89.62 205 LYS B C 1
ATOM 3379 O O . LYS B 1 205 ? -18.281 -9.391 -3.867 1 89.62 205 LYS B O 1
ATOM 3384 N N . VAL B 1 206 ? -16.359 -9.656 -5.086 1 84.69 206 VAL B N 1
ATOM 3385 C CA . VAL B 1 206 ? -17.062 -10.172 -6.254 1 84.69 206 VAL B CA 1
ATOM 3386 C C . VAL B 1 206 ? -16.688 -11.633 -6.477 1 84.69 206 VAL B C 1
ATOM 3388 O O . VAL B 1 206 ? -15.5 -11.977 -6.5 1 84.69 206 VAL B O 1
ATOM 3391 N N . ILE B 1 207 ? -17.578 -12.469 -6.52 1 77.81 207 ILE B N 1
ATOM 3392 C CA . ILE B 1 207 ? -17.328 -13.898 -6.66 1 77.81 207 ILE B CA 1
ATOM 3393 C C . ILE B 1 207 ? -17.828 -14.383 -8.016 1 77.81 207 ILE B C 1
ATOM 3395 O O . ILE B 1 207 ? -18.938 -14.039 -8.438 1 77.81 207 ILE B O 1
#

Foldseek 3Di:
DDDDDPVNVVVLVVLVLLFEADQDDFFDPDDDDPVLVVVLLVLLQPFDAFLNPSQKDKDKAQDQVLLVQQVVQLVVLLVVVCVVCVVPPCSVVRHRCLSNRFNIKIFMKGADDPDDGHPCVVPVCRSLVRSVRSVVSSRSSCVVVQKHKHWDDSGDQVSNCVSRVPDPRIGGNTMMGIHHTNDGDSDYPCVVSVVDDDDDPVRPDDD/DDDDDPVNVVVLVVLVLLQEADQDDFFDPDDDDPVLVVVLLVLLQPFDAFLNPSQKDKDKAQDQVLLVQQVVQLVVLLVVVCVVCVVQPCSVVRHRCLSNRFNIKIFMKGADDPDDGHPCVVPVCRSLVRSVRSVVSSSSSCVVVQKHKHWDDSGDQVSSCVSVVPDPRIGGNTMMRIHHTNDGDSDYPCVVSVVDDDDDPVRPDDD